Protein AF-0000000078662146 (afdb_homodimer)

Foldseek 3Di:
DAKEKEAEQLFFLRLLLQLLLLLLVDDHHYDYDDVLLLVLLPPPLLPDPVVVVVVPWSADGWMADPNYTDHDRLVSSVVSCVVSVHSPQADPDPVLRVVLVVLLCLCLQQQQVLLLVLLCLVFPLVVLLPDDPVSLVVSLVSGPDPVLSVVSVCSNVVHDDPVSNVRSLVSLLVLLVLQLVQCVVVALASSSDNHSSLRNSLSRNVLVCVSPVVSCVPRVSVVVSNVVSCPDPSSVSSNVPGPDPCSNSDHHRTRRDHPDD/DAKEKEAEQLFFLRLLLQLLLLLLVDDHHYDYDDVLLLVLLPPPQLPDPVVVVVVPWSADGWMADPNYTDHDSLVSSVVSCVVSVHSPQADPDPVLRVVLVVLLCLCLQQLQVLLLVLLCLPFPLVVLLPDDPVSLVVSLVSGPDPVLSVVSVCSNVVHDDPLSNVRSLVSLLVLLVLQLVQCVVVALASSSDNHSSLSNSLSRNVLVCVSPVVSCVPRVSSVVSNVVSCPDPSSVSSNVPGPDPCSNSDHHRTRRDHPDD

pLDDT: mean 90.72, std 12.63, range [33.0, 98.88]

Organism: Novosphingobium aromaticivorans (strain ATCC 700278 / DSM 12444 / CCUG 56034 / CIP 105152 / NBRC 16084 / F199) (NCBI:txid279238)

Solvent-accessible surface area (backbone atoms only — not comparable to full-atom values): 27074 Å² total; per-residue (Å²): 136,58,49,42,32,40,25,49,52,32,21,36,39,22,23,23,32,40,17,42,38,50,63,45,64,64,91,58,50,72,44,80,47,51,56,85,75,43,41,80,59,63,56,82,77,61,77,49,52,58,28,59,68,54,30,78,38,72,51,52,29,36,36,30,47,77,50,40,44,41,47,43,35,70,50,42,33,51,29,45,24,49,70,57,71,55,74,49,46,58,61,86,50,40,67,58,34,39,50,40,52,48,51,42,48,47,38,56,42,45,34,39,22,24,41,45,52,56,37,19,65,73,61,28,25,69,65,45,37,63,46,52,70,69,58,44,52,57,50,46,70,49,46,84,33,63,50,43,37,51,54,52,48,37,29,37,65,65,57,80,57,68,68,58,51,54,51,23,52,51,36,49,30,48,50,43,49,50,48,29,60,56,36,66,82,67,44,78,28,76,75,58,51,68,29,51,49,47,41,51,47,45,28,46,43,59,44,39,46,82,76,44,46,76,55,49,70,91,26,68,64,38,55,52,41,51,53,54,52,57,65,33,66,26,41,44,56,22,50,66,69,33,89,56,97,58,28,56,58,56,44,52,94,57,41,50,58,57,71,80,102,134,57,48,40,32,40,25,49,52,31,20,36,41,21,22,24,33,40,17,40,40,50,64,44,64,64,91,60,49,72,42,80,46,51,56,84,76,44,41,80,61,64,56,82,77,63,77,49,52,58,30,58,67,55,30,77,40,71,51,51,30,36,37,30,47,76,52,39,44,42,47,43,35,68,51,42,31,50,29,43,25,49,70,57,70,57,75,49,45,58,63,86,51,40,67,56,34,40,51,40,50,48,50,40,48,47,37,56,43,44,35,40,22,22,42,44,51,57,37,20,66,73,61,29,24,70,65,46,37,63,48,51,70,70,59,42,51,57,50,48,71,50,46,83,33,63,48,44,36,50,53,52,47,37,29,38,66,66,57,81,57,67,69,58,51,52,51,22,52,51,37,48,31,49,51,42,50,48,47,29,58,56,35,64,82,68,44,80,28,78,76,57,49,70,30,52,49,46,40,50,46,46,27,46,45,60,43,38,46,82,75,45,45,77,54,48,70,91,28,67,63,40,55,52,42,51,53,55,51,56,66,34,67,27,40,43,56,22,51,66,67,33,90,56,95,58,28,56,59,56,45,53,94,57,41,51,60,55,70,82,103

Sequence (522 aa):
MSALLYHGEPNGASLTVLAALAETGLDIECRRIDLLAGERHSLPGIVDPVALDLSIEGEGPVLVIDGEAMTESVFLAQYLDEAAGGVGLQPTDAYARWEMMMWCRQITERLSPAAALLGNLATSQSAIAAIPAEDFAILAARIVSDDLRERWQALNDDAVNAAQVADSETKVAAAVDRCEKQLGDGREWLMGTFSIADLVTYSWLAGMEPLRPAAFADAPLVKAWLARTAARPCVQAALARATISEPLRAWAPGPEINRWGMSALLYHGEPNGASLTVLAALAETGLDIECRRIDLLAGERHSLPGIVDPVALDLSIEGEGPVLVIDGEAMTESVFLAQYLDEAAGGVGLQPTDAYARWEMMMWCRQITERLSPAAALLGNLATSQSAIAAIPAEDFAILAARIVSDDLRERWQALNDDAVNAAQVADSETKVAAAVDRCEKQLGDGREWLMGTFSIADLVTYSWLAGMEPLRPAAFADAPLVKAWLARTAARPCVQAALARATISEPLRAWAPGPEINRWG

Radius of gyration: 22.35 Å; Cα contacts (8 Å, |Δi|>4): 889; chains: 2; bounding box: 48×56×56 Å

Structure (mmCIF, N/CA/C/O backbone):
data_AF-0000000078662146-model_v1
#
loop_
_entity.id
_entity.type
_entity.pdbx_description
1 polymer 'Glutathione S-transferase-like protein'
#
loop_
_atom_site.group_PDB
_atom_site.id
_atom_site.type_symbol
_atom_site.label_atom_id
_atom_site.label_alt_id
_atom_site.label_comp_id
_atom_site.label_asym_id
_atom_site.label_entity_id
_atom_site.label_seq_id
_atom_site.pdbx_PDB_ins_code
_atom_site.Cartn_x
_atom_site.Cartn_y
_atom_site.Cartn_z
_atom_site.occupancy
_atom_site.B_iso_or_equiv
_atom_site.auth_seq_id
_atom_site.auth_comp_id
_atom_site.auth_asym_id
_atom_site.auth_atom_id
_atom_site.pdbx_PDB_model_num
ATOM 1 N N . MET A 1 1 ? -18.359 -2.426 -24.906 1 63.22 1 MET A N 1
ATOM 2 C CA . MET A 1 1 ? -17.328 -2.15 -23.891 1 63.22 1 MET A CA 1
ATOM 3 C C . MET A 1 1 ? -16.25 -3.215 -23.922 1 63.22 1 MET A C 1
ATOM 5 O O . MET A 1 1 ? -16.531 -4.41 -23.844 1 63.22 1 MET A O 1
ATOM 9 N N . SER A 1 2 ? -15 -2.842 -24.453 1 83.56 2 SER A N 1
ATOM 10 C CA . SER A 1 2 ? -13.914 -3.807 -24.594 1 83.56 2 SER A CA 1
ATOM 11 C C . SER A 1 2 ? -13.125 -3.941 -23.297 1 83.56 2 SER A C 1
ATOM 13 O O . SER A 1 2 ? -12.844 -2.945 -22.625 1 83.56 2 SER A O 1
ATOM 15 N N . ALA A 1 3 ? -13.055 -5.121 -22.734 1 91.62 3 ALA A N 1
ATOM 16 C CA . ALA A 1 3 ? -12.289 -5.426 -21.516 1 91.62 3 ALA A CA 1
ATOM 17 C C . ALA A 1 3 ? -11.289 -6.551 -21.781 1 91.62 3 ALA A C 1
ATOM 19 O O . ALA A 1 3 ? -11.641 -7.586 -22.344 1 91.62 3 ALA A O 1
ATOM 20 N N . LEU A 1 4 ? -10.023 -6.223 -21.422 1 93.75 4 LEU A N 1
ATOM 21 C CA . LEU A 1 4 ? -8.938 -7.176 -21.641 1 93.75 4 LEU A CA 1
ATOM 22 C C . LEU A 1 4 ? -8.016 -7.223 -20.422 1 93.75 4 LEU A C 1
ATOM 24 O O . LEU A 1 4 ? -7.578 -6.18 -19.922 1 93.75 4 LEU A O 1
ATOM 28 N N . LEU A 1 5 ? -7.812 -8.414 -19.906 1 95.44 5 LEU A N 1
ATOM 29 C CA . LEU A 1 5 ? -6.887 -8.609 -18.797 1 95.44 5 LEU A CA 1
ATOM 30 C C . LEU A 1 5 ? -5.586 -9.242 -19.281 1 95.44 5 LEU A C 1
ATOM 32 O O . LEU A 1 5 ? -5.574 -10.398 -19.719 1 95.44 5 LEU A O 1
ATOM 36 N N . TYR A 1 6 ? -4.477 -8.477 -19.219 1 93.5 6 TYR A N 1
ATOM 37 C CA . TYR A 1 6 ? -3.143 -9.016 -19.469 1 93.5 6 TYR A CA 1
ATOM 38 C C . TYR A 1 6 ? -2.562 -9.633 -18.203 1 93.5 6 TYR A C 1
ATOM 40 O O . TYR A 1 6 ? -2.518 -8.984 -17.141 1 93.5 6 TYR A O 1
ATOM 48 N N . HIS A 1 7 ? -2.178 -10.875 -18.281 1 95.38 7 HIS A N 1
ATOM 49 C CA . HIS A 1 7 ? -1.669 -11.562 -17.109 1 95.38 7 HIS A CA 1
ATOM 50 C C . HIS A 1 7 ? -0.502 -12.477 -17.453 1 95.38 7 HIS A C 1
ATOM 52 O O . HIS A 1 7 ? -0.368 -12.898 -18.609 1 95.38 7 HIS A O 1
ATOM 58 N N . GLY A 1 8 ? 0.433 -12.734 -16.562 1 95.62 8 GLY A N 1
ATOM 59 C CA . GLY A 1 8 ? 1.421 -13.797 -16.688 1 95.62 8 GLY A CA 1
ATOM 60 C C . GLY A 1 8 ? 0.883 -15.164 -16.312 1 95.62 8 GLY A C 1
ATOM 61 O O . GLY A 1 8 ? -0.331 -15.375 -16.312 1 95.62 8 GLY A O 1
ATOM 62 N N . GLU A 1 9 ? 1.839 -16.078 -16.141 1 96.94 9 GLU A N 1
ATOM 63 C CA . GLU A 1 9 ? 1.418 -17.359 -15.586 1 96.94 9 GLU A CA 1
ATOM 64 C C . GLU A 1 9 ? 0.681 -17.172 -14.266 1 96.94 9 GLU A C 1
ATOM 66 O O . GLU A 1 9 ? 0.946 -16.219 -13.531 1 96.94 9 GLU A O 1
ATOM 71 N N . PRO A 1 10 ? -0.317 -18.016 -13.992 1 98.06 10 PRO A N 1
ATOM 72 C CA . PRO A 1 10 ? -1.095 -17.859 -12.758 1 98.06 10 PRO A CA 1
ATOM 73 C C . PRO A 1 10 ? -0.268 -18.125 -11.5 1 98.06 10 PRO A C 1
ATOM 75 O O . PRO A 1 10 ? -0.342 -19.203 -10.93 1 98.06 10 PRO A O 1
ATOM 78 N N . ASN A 1 11 ? 0.453 -17.172 -11.094 1 96.94 11 ASN A N 1
ATOM 79 C CA . ASN A 1 11 ? 1.251 -17.062 -9.875 1 96.94 11 ASN A CA 1
ATOM 80 C C . ASN A 1 11 ? 1.282 -15.633 -9.344 1 96.94 11 ASN A C 1
ATOM 82 O O . ASN A 1 11 ? 1.064 -14.68 -10.102 1 96.94 11 ASN A O 1
ATOM 86 N N . GLY A 1 12 ? 1.448 -15.5 -8.055 1 96.12 12 GLY A N 1
ATOM 87 C CA . GLY A 1 12 ? 1.562 -14.172 -7.477 1 96.12 12 GLY A CA 1
ATOM 88 C C . GLY A 1 12 ? 0.39 -13.273 -7.816 1 96.12 12 GLY A C 1
ATOM 89 O O . GLY A 1 12 ? -0.767 -13.648 -7.609 1 96.12 12 GLY A O 1
ATOM 90 N N . ALA A 1 13 ? 0.656 -12.156 -8.383 1 95.94 13 ALA A N 1
ATOM 91 C CA . ALA A 1 13 ? -0.375 -11.164 -8.664 1 95.94 13 ALA A CA 1
ATOM 92 C C . ALA A 1 13 ? -1.333 -11.648 -9.742 1 95.94 13 ALA A C 1
ATOM 94 O O . ALA A 1 13 ? -2.539 -11.406 -9.672 1 95.94 13 ALA A O 1
ATOM 95 N N . SER A 1 14 ? -0.791 -12.328 -10.727 1 97.12 14 SER A N 1
ATOM 96 C CA . SER A 1 14 ? -1.646 -12.852 -11.789 1 97.12 14 SER A CA 1
ATOM 97 C C . SER A 1 14 ? -2.654 -13.852 -11.25 1 97.12 14 SER A C 1
ATOM 99 O O . SER A 1 14 ? -3.836 -13.805 -11.594 1 97.12 14 SER A O 1
ATOM 101 N N . LEU A 1 15 ? -2.176 -14.75 -10.422 1 98.56 15 LEU A N 1
ATOM 102 C CA . LEU A 1 15 ? -3.076 -15.742 -9.844 1 98.56 15 LEU A CA 1
ATOM 103 C C . LEU A 1 15 ? -4.172 -15.078 -9.023 1 98.56 15 LEU A C 1
ATOM 105 O O . LEU A 1 15 ? -5.344 -15.453 -9.117 1 98.56 15 LEU A O 1
ATOM 109 N N . THR A 1 16 ? -3.83 -14.094 -8.234 1 98.5 16 THR A N 1
ATOM 110 C CA . THR A 1 16 ? -4.793 -13.367 -7.418 1 98.5 16 THR A CA 1
ATOM 111 C C . THR A 1 16 ? -5.926 -12.812 -8.281 1 98.5 16 THR A C 1
ATOM 113 O O . THR A 1 16 ? -7.102 -13.047 -7.996 1 98.5 16 THR A O 1
ATOM 116 N N . VAL A 1 17 ? -5.609 -12.125 -9.344 1 98.5 17 VAL A N 1
ATOM 117 C CA . VAL A 1 17 ? -6.586 -11.406 -10.156 1 98.5 17 VAL A CA 1
ATOM 118 C C . VAL A 1 17 ? -7.387 -12.398 -11 1 98.5 17 VAL A C 1
ATOM 120 O O . VAL A 1 17 ? -8.602 -12.266 -11.141 1 98.5 17 VAL A O 1
ATOM 123 N N . LEU A 1 18 ? -6.688 -13.391 -11.523 1 98.75 18 LEU A N 1
ATOM 124 C CA . LEU A 1 18 ? -7.375 -14.406 -12.32 1 98.75 18 LEU A CA 1
ATOM 125 C C . LEU A 1 18 ? -8.391 -15.172 -11.477 1 98.75 18 LEU A C 1
ATOM 127 O O . LEU A 1 18 ? -9.5 -15.453 -11.93 1 98.75 18 LEU A O 1
ATOM 131 N N . ALA A 1 19 ? -7.988 -15.539 -10.266 1 98.88 19 ALA A N 1
ATOM 132 C CA . ALA A 1 19 ? -8.906 -16.234 -9.367 1 98.88 19 ALA A CA 1
ATOM 133 C C . ALA A 1 19 ? -10.078 -15.344 -8.977 1 98.88 19 ALA A C 1
ATOM 135 O O . ALA A 1 19 ? -11.227 -15.789 -8.938 1 98.88 19 ALA A O 1
ATOM 136 N N . ALA A 1 20 ? -9.812 -14.055 -8.672 1 98.88 20 ALA A N 1
ATOM 137 C CA . ALA A 1 20 ? -10.891 -13.109 -8.375 1 98.88 20 ALA A CA 1
ATOM 138 C C . ALA A 1 20 ? -11.852 -12.992 -9.555 1 98.88 20 ALA A C 1
ATOM 140 O O . ALA A 1 20 ? -13.07 -13 -9.375 1 98.88 20 ALA A O 1
ATOM 141 N N . LEU A 1 21 ? -11.289 -12.883 -10.75 1 98.69 21 LEU A N 1
ATOM 142 C CA . LEU A 1 21 ? -12.109 -12.789 -11.953 1 98.69 21 LEU A CA 1
ATOM 143 C C . LEU A 1 21 ? -13.016 -14.008 -12.078 1 98.69 21 LEU A C 1
ATOM 145 O O . LEU A 1 21 ? -14.219 -13.875 -12.328 1 98.69 21 LEU A O 1
ATOM 149 N N . ALA A 1 22 ? -12.445 -15.141 -11.883 1 98.69 22 ALA A N 1
ATOM 150 C CA . ALA A 1 22 ? -13.211 -16.375 -11.984 1 98.69 22 ALA A CA 1
ATOM 151 C C . ALA A 1 22 ? -14.344 -16.406 -10.961 1 98.69 22 ALA A C 1
ATOM 153 O O . ALA A 1 22 ? -15.453 -16.844 -11.266 1 98.69 22 ALA A O 1
ATOM 154 N N . GLU A 1 23 ? -14.07 -15.945 -9.766 1 98.44 23 GLU A N 1
ATOM 155 C CA . GLU A 1 23 ? -15.078 -15.922 -8.711 1 98.44 23 GLU A CA 1
ATOM 156 C C . GLU A 1 23 ? -16.25 -15.031 -9.086 1 98.44 23 GLU A C 1
ATOM 158 O O . GLU A 1 23 ? -17.391 -15.297 -8.695 1 98.44 23 GLU A O 1
ATOM 163 N N . THR A 1 24 ? -16.047 -13.969 -9.812 1 97.88 24 THR A N 1
ATOM 164 C CA . THR A 1 24 ? -17.062 -12.984 -10.133 1 97.88 24 THR A CA 1
ATOM 165 C C . THR A 1 24 ? -17.969 -13.477 -11.266 1 97.88 24 THR A C 1
ATOM 167 O O . THR A 1 24 ? -19.094 -13.023 -11.414 1 97.88 24 THR A O 1
ATOM 170 N N . GLY A 1 25 ? -17.391 -14.305 -12.141 1 96.69 25 GLY A N 1
ATOM 171 C CA . GLY A 1 25 ? -18.141 -14.773 -13.305 1 96.69 25 GLY A CA 1
ATOM 172 C C . GLY A 1 25 ? -18.172 -13.766 -14.438 1 96.69 25 GLY A C 1
ATOM 173 O O . GLY A 1 25 ? -18.828 -13.992 -15.453 1 96.69 25 GLY A O 1
ATOM 174 N N . LEU A 1 26 ? -17.5 -12.68 -14.266 1 96.75 26 LEU A N 1
ATOM 175 C CA . LEU A 1 26 ? -17.422 -11.695 -15.344 1 96.75 26 LEU A CA 1
ATOM 176 C C . LEU A 1 26 ? -16.75 -12.289 -16.578 1 96.75 26 LEU A C 1
ATOM 178 O O . LEU A 1 26 ? -15.781 -13.047 -16.453 1 96.75 26 LEU A O 1
ATOM 182 N N . ASP A 1 27 ? -17.297 -11.93 -17.688 1 95.75 27 ASP A N 1
ATOM 183 C CA . ASP A 1 27 ? -16.734 -12.391 -18.953 1 95.75 27 ASP A CA 1
ATOM 184 C C . ASP A 1 27 ? -15.719 -11.391 -19.5 1 95.75 27 ASP A C 1
ATOM 186 O O . ASP A 1 27 ? -16.062 -10.516 -20.297 1 95.75 27 ASP A O 1
ATOM 190 N N . ILE A 1 28 ? -14.547 -11.523 -19.094 1 97.19 28 ILE A N 1
ATOM 191 C CA . ILE A 1 28 ? -13.461 -10.648 -19.516 1 97.19 28 ILE A CA 1
ATOM 192 C C . ILE A 1 28 ? -12.406 -11.469 -20.266 1 97.19 28 ILE A C 1
ATOM 194 O O . ILE A 1 28 ? -11.961 -12.508 -19.781 1 97.19 28 ILE A O 1
ATOM 198 N N . GLU A 1 29 ? -12.109 -11.023 -21.406 1 96.19 29 GLU A N 1
ATOM 199 C CA . GLU A 1 29 ? -11.055 -11.672 -22.188 1 96.19 29 GLU A CA 1
ATOM 200 C C . GLU A 1 29 ? -9.711 -11.586 -21.453 1 96.19 29 GLU A C 1
ATOM 202 O O . GLU A 1 29 ? -9.375 -10.547 -20.891 1 96.19 29 GLU A O 1
ATOM 207 N N . CYS A 1 30 ? -9.016 -12.68 -21.422 1 96.81 30 CYS A N 1
ATOM 208 C CA . CYS A 1 30 ? -7.695 -12.742 -20.812 1 96.81 30 CYS A CA 1
ATOM 209 C C . CYS A 1 30 ? -6.621 -13.031 -21.844 1 96.81 30 CYS A C 1
ATOM 211 O O . CYS A 1 30 ? -6.801 -13.898 -22.703 1 96.81 30 CYS A O 1
ATOM 213 N N . ARG A 1 31 ? -5.586 -12.273 -21.797 1 94.31 31 ARG A N 1
ATOM 214 C CA . ARG A 1 31 ? -4.453 -12.469 -22.688 1 94.31 31 ARG A CA 1
ATOM 215 C C . ARG A 1 31 ? -3.166 -12.695 -21.906 1 94.31 31 ARG A C 1
ATOM 217 O O . ARG A 1 31 ? -2.77 -11.852 -21.094 1 94.31 31 ARG A O 1
ATOM 224 N N . ARG A 1 32 ? -2.594 -13.742 -22.172 1 95.06 32 ARG A N 1
ATOM 225 C CA . ARG A 1 32 ? -1.326 -14.07 -21.531 1 95.06 32 ARG A CA 1
ATOM 226 C C . ARG A 1 32 ? -0.184 -13.258 -22.141 1 95.06 32 ARG A C 1
ATOM 228 O O . ARG A 1 32 ? -0.131 -13.055 -23.344 1 95.06 32 ARG A O 1
ATOM 235 N N . ILE A 1 33 ? 0.704 -12.867 -21.266 1 92.38 33 ILE A N 1
ATOM 236 C CA . ILE A 1 33 ? 1.929 -12.203 -21.703 1 92.38 33 ILE A CA 1
ATOM 237 C C . ILE A 1 33 ? 3.139 -12.891 -21.078 1 92.38 33 ILE A C 1
ATOM 239 O O . ILE A 1 33 ? 3.023 -13.523 -20.016 1 92.38 33 ILE A O 1
ATOM 243 N N . ASP A 1 34 ? 4.254 -12.797 -21.734 1 92.5 34 ASP A N 1
ATOM 244 C CA . ASP A 1 34 ? 5.516 -13.32 -21.219 1 92.5 34 ASP A CA 1
ATOM 245 C C . ASP A 1 34 ? 6.227 -12.289 -20.344 1 92.5 34 ASP A C 1
ATOM 247 O O . ASP A 1 34 ? 6.832 -11.352 -20.859 1 92.5 34 ASP A O 1
ATOM 251 N N . LEU A 1 35 ? 6.23 -12.539 -19.078 1 91.5 35 LEU A N 1
ATOM 252 C CA . LEU A 1 35 ? 6.801 -11.57 -18.141 1 91.5 35 LEU A CA 1
ATOM 253 C C . LEU A 1 35 ? 8.32 -11.578 -18.219 1 91.5 35 LEU A C 1
ATOM 255 O O . LEU A 1 35 ? 8.961 -10.539 -18.031 1 91.5 35 LEU A O 1
ATOM 259 N N . LEU A 1 36 ? 8.906 -12.68 -18.484 1 91 36 LEU A N 1
ATOM 260 C CA . LEU A 1 36 ? 10.359 -12.773 -18.547 1 91 36 LEU A CA 1
ATOM 261 C C . LEU A 1 36 ? 10.898 -12.109 -19.812 1 91 36 LEU A C 1
ATOM 263 O O . LEU A 1 36 ? 12.055 -11.695 -19.859 1 91 36 LEU A O 1
ATOM 267 N N . ALA A 1 37 ? 10.062 -12.023 -20.797 1 88.56 37 ALA A N 1
ATOM 268 C CA . ALA A 1 37 ? 10.438 -11.328 -22.016 1 88.56 37 ALA A CA 1
ATOM 269 C C . ALA A 1 37 ? 10.172 -9.828 -21.906 1 88.56 37 ALA A C 1
ATOM 271 O O . ALA A 1 37 ? 10.422 -9.078 -22.844 1 88.56 37 ALA A O 1
ATOM 272 N N . GLY A 1 38 ? 9.586 -9.383 -20.781 1 86.5 38 GLY A N 1
ATOM 273 C CA . GLY A 1 38 ? 9.344 -7.969 -20.547 1 86.5 38 GLY A CA 1
ATOM 274 C C . GLY A 1 38 ? 8.117 -7.445 -21.266 1 86.5 38 GLY A C 1
ATOM 275 O O . GLY A 1 38 ? 7.965 -6.238 -21.438 1 86.5 38 GLY A O 1
ATOM 276 N N . GLU A 1 39 ? 7.191 -8.273 -21.656 1 86.69 39 GLU A N 1
ATOM 277 C CA . GLU A 1 39 ? 6.043 -7.875 -22.469 1 86.69 39 GLU A CA 1
ATOM 278 C C . GLU A 1 39 ? 5.133 -6.922 -21.703 1 86.69 39 GLU A C 1
ATOM 280 O O . GLU A 1 39 ? 4.426 -6.109 -22.312 1 86.69 39 GLU A O 1
ATOM 285 N N . ARG A 1 40 ? 5.18 -6.988 -20.375 1 83.75 40 ARG A N 1
ATOM 286 C CA . ARG A 1 40 ? 4.336 -6.109 -19.578 1 83.75 40 ARG A CA 1
ATOM 287 C C . ARG A 1 40 ? 4.715 -4.648 -19.781 1 83.75 40 ARG A C 1
ATOM 289 O O . ARG A 1 40 ? 3.912 -3.75 -19.516 1 83.75 40 ARG A O 1
ATOM 296 N N . HIS A 1 41 ? 5.867 -4.406 -20.25 1 79.5 41 HIS A N 1
ATOM 297 C CA . HIS A 1 41 ? 6.383 -3.045 -20.359 1 79.5 41 HIS A CA 1
ATOM 298 C C . HIS A 1 41 ? 6.082 -2.451 -21.734 1 79.5 41 HIS A C 1
ATOM 300 O O . HIS A 1 41 ? 6.43 -1.299 -22 1 79.5 41 HIS A O 1
ATOM 306 N N . SER A 1 42 ? 5.398 -3.201 -22.625 1 77.75 42 SER A N 1
ATOM 307 C CA . SER A 1 42 ? 5.02 -2.756 -23.969 1 77.75 42 SER A CA 1
ATOM 308 C C . SER A 1 42 ? 3.676 -3.346 -24.391 1 77.75 42 SER A C 1
ATOM 310 O O . SER A 1 42 ? 3.59 -4.051 -25.391 1 77.75 42 SER A O 1
ATOM 312 N N . LEU A 1 43 ? 2.742 -3.096 -23.609 1 78.5 43 LEU A N 1
ATOM 313 C CA . LEU A 1 43 ? 1.438 -3.666 -23.938 1 78.5 43 LEU A CA 1
ATOM 314 C C . LEU A 1 43 ? 0.767 -2.889 -25.062 1 78.5 43 LEU A C 1
ATOM 316 O O . LEU A 1 43 ? 0.712 -1.656 -25.016 1 78.5 43 LEU A O 1
ATOM 320 N N . PRO A 1 44 ? 0.399 -3.605 -26.094 1 71 44 PRO A N 1
ATOM 321 C CA . PRO A 1 44 ? -0.253 -2.955 -27.234 1 71 44 PRO A CA 1
ATOM 322 C C 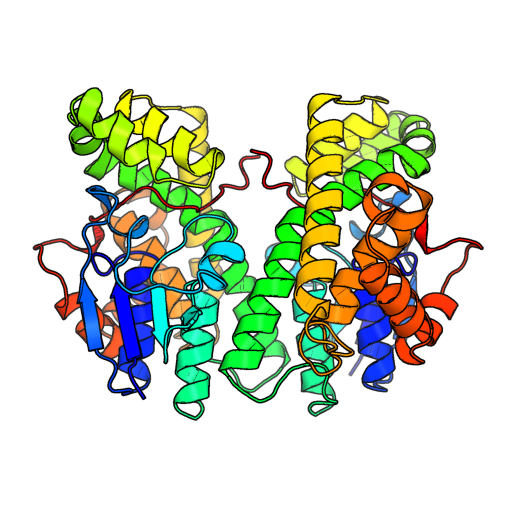. PRO A 1 44 ? -1.591 -2.318 -26.859 1 71 44 PRO A C 1
ATOM 324 O O . PRO A 1 44 ? -2.326 -2.859 -26.031 1 71 44 PRO A O 1
ATOM 327 N N . GLY A 1 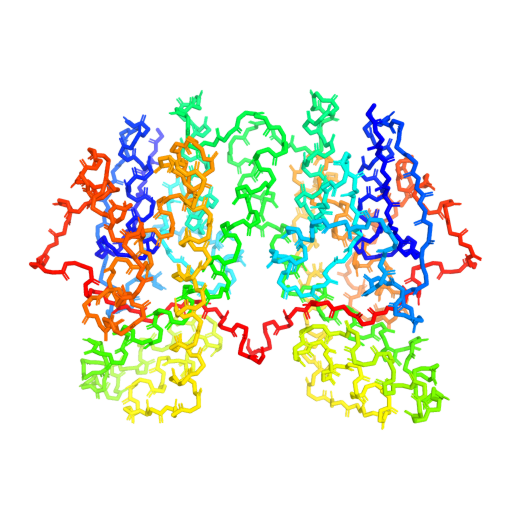45 ? -1.861 -1.143 -27.5 1 64.75 45 GLY A N 1
ATOM 328 C CA . GLY A 1 45 ? -3.184 -0.546 -27.391 1 64.75 45 GLY A CA 1
ATOM 329 C C . GLY A 1 45 ? -3.344 0.333 -26.156 1 64.75 45 GLY A C 1
ATOM 330 O O . GLY A 1 45 ? -4.43 0.861 -25.906 1 64.75 45 GLY A O 1
ATOM 331 N N . ILE A 1 46 ? -2.41 0.207 -25.281 1 64.06 46 ILE A N 1
ATOM 332 C CA . ILE A 1 46 ? -2.549 1.085 -24.125 1 64.06 46 ILE A CA 1
ATOM 333 C C . ILE A 1 46 ? -2.184 2.516 -24.516 1 64.06 46 ILE A C 1
ATOM 335 O O . ILE A 1 46 ? -1.056 2.783 -24.938 1 64.06 46 ILE A O 1
ATOM 339 N N . VAL A 1 47 ? -3.217 3.338 -24.859 1 54.38 47 VAL A N 1
ATOM 340 C CA . VAL A 1 47 ? -3.043 4.715 -25.312 1 54.38 47 VAL A CA 1
ATOM 341 C C . VAL A 1 47 ? -2.705 5.609 -24.125 1 54.38 47 VAL A C 1
ATOM 343 O O . VAL A 1 47 ? -1.937 6.566 -24.25 1 54.38 47 VAL A O 1
ATOM 346 N N . ASP A 1 48 ? -3.539 5.512 -23.062 1 52.22 48 ASP A N 1
ATOM 347 C CA . ASP A 1 48 ? -3.371 6.406 -21.922 1 52.22 48 ASP A CA 1
ATOM 348 C C . ASP A 1 48 ? -2.885 5.648 -20.688 1 52.22 48 ASP A C 1
ATOM 350 O O . ASP A 1 48 ? -3.646 4.898 -20.078 1 52.22 48 ASP A O 1
ATOM 354 N N . PRO A 1 49 ? -1.638 5.512 -20.547 1 49 49 PRO A N 1
ATOM 355 C CA . PRO A 1 49 ? -1.099 4.742 -19.422 1 49 49 PRO A CA 1
ATOM 356 C C . PRO A 1 49 ? -1.451 5.355 -18.062 1 49 49 PRO A C 1
ATOM 358 O O . PRO A 1 49 ? -0.568 5.84 -17.359 1 49 49 PRO A O 1
ATOM 361 N N . VAL A 1 50 ? -2.66 5.934 -17.828 1 47.44 50 VAL A N 1
ATOM 362 C CA . VAL A 1 50 ? -2.918 6.453 -16.5 1 47.44 50 VAL A CA 1
ATOM 363 C C . VAL A 1 50 ? -2.34 5.5 -15.453 1 47.44 50 VAL A C 1
ATOM 365 O O . VAL A 1 50 ? -1.71 5.934 -14.484 1 47.44 50 VAL A O 1
ATOM 368 N N . ALA A 1 51 ? -2.703 4.125 -15.672 1 53.47 51 ALA A N 1
ATOM 369 C CA . ALA A 1 51 ? -2.246 3.119 -14.719 1 53.47 51 ALA A CA 1
ATOM 370 C C . ALA A 1 51 ? -0.723 3.039 -14.688 1 53.47 51 ALA A C 1
ATOM 372 O O . ALA A 1 51 ? -0.122 2.873 -13.625 1 53.47 51 ALA A O 1
ATOM 373 N N . LEU A 1 52 ? -0.248 3.369 -15.938 1 54.19 52 LEU A N 1
ATOM 374 C CA . LEU A 1 52 ? 1.209 3.301 -15.953 1 54.19 52 LEU A CA 1
ATOM 375 C C . LEU A 1 52 ? 1.813 4.484 -15.203 1 54.19 52 LEU A C 1
ATOM 377 O O . LEU A 1 52 ? 2.852 4.352 -14.555 1 54.19 52 LEU A O 1
ATOM 381 N N . ASP A 1 53 ? 0.96 5.488 -15.258 1 53.47 53 ASP A N 1
ATOM 382 C CA . ASP A 1 53 ? 1.437 6.672 -14.539 1 53.47 53 ASP A CA 1
ATOM 383 C C . ASP A 1 53 ? 1.259 6.512 -13.031 1 53.47 53 ASP A C 1
ATOM 385 O O . ASP A 1 53 ? 2.076 7.004 -12.25 1 53.47 53 ASP A O 1
ATOM 389 N N . LEU A 1 54 ? 0.181 5.766 -12.805 1 54.84 54 LEU A N 1
ATOM 390 C CA . LEU A 1 54 ? -0.078 5.625 -11.375 1 54.84 54 LEU A CA 1
ATOM 391 C C . LEU A 1 54 ? 0.635 4.398 -10.812 1 54.84 54 LEU A C 1
ATOM 393 O O . LEU A 1 54 ? 0.824 4.289 -9.594 1 54.84 54 LEU A O 1
ATOM 397 N N . SER A 1 55 ? 0.819 3.59 -11.953 1 56.28 55 SER A N 1
ATOM 398 C CA . SER A 1 55 ? 1.484 2.377 -11.484 1 56.28 55 SER A CA 1
ATOM 399 C C . SER A 1 55 ? 2.895 2.678 -10.984 1 56.28 55 SER A C 1
ATOM 401 O O . SER A 1 55 ? 3.682 3.316 -11.688 1 56.28 55 SER A O 1
ATOM 403 N N . ILE A 1 56 ? 2.994 2.682 -9.867 1 51.44 56 ILE A N 1
ATOM 404 C CA . ILE A 1 56 ? 4.27 2.984 -9.219 1 51.44 56 ILE A CA 1
ATOM 405 C C . ILE A 1 56 ? 5.391 2.217 -9.914 1 51.44 56 ILE A C 1
ATOM 407 O O . ILE A 1 56 ? 6.5 2.734 -10.07 1 51.44 56 ILE A O 1
ATOM 411 N N . GLU A 1 57 ? 5.102 1.071 -10.352 1 56.91 57 GLU A N 1
ATOM 412 C CA . GLU A 1 57 ? 6.332 0.327 -10.594 1 56.91 57 GLU A CA 1
ATOM 413 C C . GLU A 1 57 ? 6.141 -0.721 -11.688 1 56.91 57 GLU A C 1
ATOM 415 O O . GLU A 1 57 ? 6.836 -1.737 -11.711 1 56.91 57 GLU A O 1
ATOM 420 N N . GLY A 1 58 ? 5.164 -0.422 -12.586 1 62.31 58 GLY A N 1
ATOM 421 C CA . GLY A 1 58 ? 5.016 -1.416 -13.641 1 62.31 58 GLY A CA 1
ATOM 422 C C . GLY A 1 58 ? 4.363 -2.699 -13.156 1 62.31 58 GLY A C 1
ATOM 423 O O . GLY A 1 58 ? 4.781 -3.795 -13.539 1 62.31 58 GLY A O 1
ATOM 424 N N . GLU A 1 59 ? 3.41 -2.496 -12.445 1 70.94 59 GLU A N 1
ATOM 425 C CA . GLU A 1 59 ? 2.744 -3.635 -11.82 1 70.94 59 GLU A CA 1
ATOM 426 C C . GLU A 1 59 ? 1.802 -4.328 -12.805 1 70.94 59 GLU A C 1
ATOM 428 O O . GLU A 1 59 ? 1.245 -3.689 -13.695 1 70.94 59 GLU A O 1
ATOM 433 N N . GLY A 1 60 ? 1.82 -5.594 -12.883 1 82.94 60 GLY A N 1
ATOM 434 C CA . GLY A 1 60 ? 0.753 -6.406 -13.445 1 82.94 60 GLY A CA 1
ATOM 435 C C . GLY A 1 60 ? 0.054 -7.273 -12.414 1 82.94 60 GLY A C 1
ATOM 436 O O . GLY A 1 60 ? 0.389 -7.234 -11.234 1 82.94 60 GLY A O 1
ATOM 437 N N . PRO A 1 61 ? -1.025 -7.887 -12.922 1 92.12 61 PRO A N 1
ATOM 438 C CA . PRO A 1 61 ? -1.73 -7.902 -14.211 1 92.12 61 PRO A CA 1
ATOM 439 C C . PRO A 1 61 ? -2.369 -6.555 -14.547 1 92.12 61 PRO A C 1
ATOM 441 O O . PRO A 1 61 ? -2.508 -5.699 -13.664 1 92.12 61 PRO A O 1
ATOM 444 N N . VAL A 1 62 ? -2.627 -6.383 -15.812 1 90.81 62 VAL A N 1
ATOM 445 C CA . VAL A 1 62 ? -3.18 -5.121 -16.281 1 90.81 62 VAL A CA 1
ATOM 446 C C . VAL A 1 62 ? -4.562 -5.359 -16.891 1 90.81 62 VAL A C 1
ATOM 448 O O . VAL A 1 62 ? -4.707 -6.148 -17.828 1 90.81 62 VAL A O 1
ATOM 451 N N . LEU A 1 63 ? -5.586 -4.758 -16.359 1 93.19 63 LEU A N 1
ATOM 452 C CA . LEU A 1 63 ? -6.934 -4.77 -16.906 1 93.19 63 LEU A CA 1
ATOM 453 C C . LEU A 1 63 ? -7.199 -3.498 -17.703 1 93.19 63 LEU A C 1
ATOM 455 O O . LEU A 1 63 ? -7.066 -2.391 -17.188 1 93.19 63 LEU A O 1
ATOM 459 N N . VAL A 1 64 ? -7.508 -3.666 -18.969 1 89.81 64 VAL A N 1
ATOM 460 C CA . VAL A 1 64 ? -7.812 -2.533 -19.828 1 89.81 64 VAL A CA 1
ATOM 461 C C . VAL A 1 64 ? -9.305 -2.516 -20.156 1 89.81 64 VAL A C 1
ATOM 463 O O . VAL A 1 64 ? -9.844 -3.498 -20.672 1 89.81 64 VAL A O 1
ATOM 466 N N . ILE A 1 65 ? -9.969 -1.464 -19.766 1 89 65 ILE A N 1
ATOM 467 C CA . ILE A 1 65 ? -11.367 -1.264 -20.109 1 89 65 ILE A CA 1
ATOM 468 C C . ILE A 1 65 ? -11.523 0.036 -20.906 1 89 65 ILE A C 1
ATOM 470 O O . ILE A 1 65 ? -11.172 1.111 -20.406 1 89 65 ILE A O 1
ATOM 474 N N . ASP A 1 66 ? -11.984 -0.074 -22.078 1 83.75 66 ASP A N 1
ATOM 475 C CA . ASP A 1 66 ? -12.195 1.075 -22.953 1 83.75 66 ASP A CA 1
ATOM 476 C C . ASP A 1 66 ? -10.938 1.942 -23.031 1 83.75 66 ASP A C 1
ATOM 478 O O . ASP A 1 66 ? -11.016 3.164 -22.891 1 83.75 66 ASP A O 1
ATOM 482 N N . GLY A 1 67 ? -9.852 1.251 -23.047 1 78.06 67 GLY A N 1
ATOM 483 C CA . GLY A 1 67 ? -8.578 1.927 -23.266 1 78.06 67 GLY A CA 1
ATOM 484 C C . GLY A 1 67 ? -7.934 2.389 -21.969 1 78.06 67 GLY A C 1
ATOM 485 O O . GLY A 1 67 ? -6.785 2.838 -21.969 1 78.06 67 GLY A O 1
ATOM 486 N N . GLU A 1 68 ? -8.602 2.211 -20.859 1 81.12 68 GLU A N 1
ATOM 487 C CA . GLU A 1 68 ? -8.047 2.611 -19.562 1 81.12 68 GLU A CA 1
ATOM 488 C C . GLU A 1 68 ? -7.453 1.417 -18.828 1 81.12 68 GLU A C 1
ATOM 490 O O . GLU A 1 68 ? -8.117 0.395 -18.656 1 81.12 68 GLU A O 1
ATOM 495 N N . ALA A 1 69 ? -6.23 1.571 -18.375 1 86.62 69 ALA A N 1
ATOM 496 C CA . ALA A 1 69 ? -5.52 0.481 -17.703 1 86.62 69 ALA A CA 1
ATOM 497 C C . ALA A 1 69 ? -5.68 0.564 -16.188 1 86.62 69 ALA A C 1
ATOM 499 O O . ALA A 1 69 ? -5.629 1.652 -15.617 1 86.62 69 ALA A O 1
ATOM 500 N N . MET A 1 70 ? -5.949 -0.544 -15.641 1 90.19 70 MET A N 1
ATOM 501 C CA . MET A 1 70 ? -6.008 -0.712 -14.188 1 90.19 70 MET A CA 1
ATOM 502 C C . MET A 1 70 ? -5.016 -1.774 -13.727 1 90.19 70 MET A C 1
ATOM 504 O O . MET A 1 70 ? -4.84 -2.797 -14.391 1 90.19 70 MET A O 1
ATOM 508 N N . THR A 1 71 ? -4.371 -1.478 -12.547 1 90.31 71 THR A N 1
ATOM 509 C CA . THR A 1 71 ? -3.387 -2.42 -12.031 1 90.31 71 THR A CA 1
ATOM 510 C C . THR A 1 71 ? -3.543 -2.59 -10.516 1 90.31 71 THR A C 1
ATOM 512 O O . THR A 1 71 ? -4.523 -2.127 -9.938 1 90.31 71 THR A O 1
ATOM 515 N N . GLU A 1 72 ? -2.594 -3.307 -9.922 1 91.19 72 GLU A N 1
ATOM 516 C CA . GLU A 1 72 ? -2.521 -3.643 -8.5 1 91.19 72 GLU A CA 1
ATOM 517 C C . GLU A 1 72 ? -3.48 -4.777 -8.156 1 91.19 72 GLU A C 1
ATOM 519 O O . GLU A 1 72 ? -4.699 -4.617 -8.242 1 91.19 72 GLU A O 1
ATOM 524 N N . SER A 1 73 ? -2.951 -5.844 -7.781 1 94.44 73 SER A N 1
ATOM 525 C CA . SER A 1 73 ? -3.689 -7.102 -7.715 1 94.44 73 SER A CA 1
ATOM 526 C C . SER A 1 73 ? -4.848 -7.008 -6.727 1 94.44 73 SER A C 1
ATOM 528 O O . SER A 1 73 ? -5.961 -7.438 -7.027 1 94.44 73 SER A O 1
ATOM 530 N N . VAL A 1 74 ? -4.645 -6.402 -5.543 1 96.44 74 VAL A N 1
ATOM 531 C CA . VAL A 1 74 ? -5.691 -6.312 -4.531 1 96.44 74 VAL A CA 1
ATOM 532 C C . VAL A 1 74 ? -6.766 -5.328 -4.992 1 96.44 74 VAL A C 1
ATOM 534 O O . VAL A 1 74 ? -7.961 -5.621 -4.914 1 96.44 74 VAL A O 1
ATOM 537 N N . PHE A 1 75 ? -6.371 -4.195 -5.578 1 95.62 75 PHE A N 1
ATOM 538 C CA . PHE A 1 75 ? -7.324 -3.184 -6.016 1 95.62 75 PHE A CA 1
ATOM 539 C C . PHE A 1 75 ? -8.109 -3.668 -7.23 1 95.62 75 PHE A C 1
ATOM 541 O O . PHE A 1 75 ? -9.289 -3.352 -7.383 1 95.62 75 PHE A O 1
ATOM 548 N N . LEU A 1 76 ? -7.441 -4.449 -8.07 1 96.25 76 LEU A N 1
ATOM 549 C CA . LEU A 1 76 ? -8.148 -5.043 -9.203 1 96.25 76 LEU A CA 1
ATOM 550 C C . LEU A 1 76 ? -9.188 -6.051 -8.727 1 96.25 76 LEU A C 1
ATOM 552 O O . LEU A 1 76 ? -10.297 -6.102 -9.258 1 96.25 76 LEU A O 1
ATOM 556 N N . ALA A 1 77 ? -8.758 -6.863 -7.738 1 98.5 77 ALA A N 1
ATOM 557 C CA . ALA A 1 77 ? -9.711 -7.828 -7.191 1 98.5 77 ALA A CA 1
ATOM 558 C C . ALA A 1 77 ? -10.914 -7.121 -6.578 1 98.5 77 ALA A C 1
ATOM 560 O O . ALA A 1 77 ? -12.055 -7.578 -6.727 1 98.5 77 ALA A O 1
ATOM 561 N N . GLN A 1 78 ? -10.672 -5.984 -5.91 1 98.25 78 GLN A N 1
ATOM 562 C CA . GLN A 1 78 ? -11.766 -5.188 -5.367 1 98.25 78 GLN A CA 1
ATOM 563 C C . GLN A 1 78 ? -12.664 -4.652 -6.484 1 98.25 78 GLN A C 1
ATOM 565 O O . GLN A 1 78 ? -13.891 -4.73 -6.391 1 98.25 78 GLN A O 1
ATOM 570 N N . TYR A 1 79 ? -12.055 -4.16 -7.57 1 97.5 79 TYR A N 1
ATOM 571 C CA . TYR A 1 79 ? -12.797 -3.652 -8.719 1 97.5 79 TYR A CA 1
ATOM 572 C C . TYR A 1 79 ? -13.703 -4.73 -9.305 1 97.5 79 TYR A C 1
ATOM 574 O O . TYR A 1 79 ? -14.891 -4.496 -9.539 1 97.5 79 TYR A O 1
ATOM 582 N N . LEU A 1 80 ? -13.102 -5.914 -9.484 1 98.38 80 LEU A N 1
ATOM 583 C CA . LEU A 1 80 ? -13.844 -7.016 -10.094 1 98.38 80 LEU A CA 1
ATOM 584 C C . LEU A 1 80 ? -15.039 -7.41 -9.219 1 98.38 80 LEU A C 1
ATOM 586 O O . LEU A 1 80 ? -16.141 -7.613 -9.727 1 98.38 80 LEU A O 1
ATOM 590 N N . ASP A 1 81 ? -14.781 -7.508 -7.93 1 98.25 81 ASP A N 1
ATOM 591 C CA . ASP A 1 81 ? -15.859 -7.828 -7.004 1 98.25 81 ASP A CA 1
ATOM 592 C C . ASP A 1 81 ? -16.984 -6.805 -7.098 1 98.25 81 ASP A C 1
ATOM 594 O O . ASP A 1 81 ? -18.156 -7.176 -7.238 1 98.25 81 ASP A O 1
ATOM 598 N N . GLU A 1 82 ? -16.641 -5.531 -7.078 1 96.56 82 GLU A N 1
ATOM 599 C CA . GLU A 1 82 ? -17.625 -4.445 -7.098 1 96.56 82 GLU A CA 1
ATOM 600 C C . GLU A 1 82 ? -18.344 -4.371 -8.445 1 96.56 82 GLU A C 1
ATOM 602 O O . GLU A 1 82 ? -19.547 -4.172 -8.5 1 96.56 82 GLU A O 1
ATOM 607 N N . ALA A 1 83 ? -17.625 -4.59 -9.484 1 95.44 83 ALA A N 1
ATOM 608 C CA . ALA A 1 83 ? -18.203 -4.547 -10.828 1 95.44 83 ALA A CA 1
ATOM 609 C C . ALA A 1 83 ? -19.203 -5.68 -11.031 1 95.44 83 ALA A C 1
ATOM 611 O O . ALA A 1 83 ? -20.141 -5.551 -11.812 1 95.44 83 ALA A O 1
ATOM 612 N N . ALA A 1 84 ? -19 -6.75 -10.281 1 97.06 84 ALA A N 1
ATOM 613 C CA . ALA A 1 84 ? -19.875 -7.91 -10.383 1 97.06 84 ALA A CA 1
ATOM 614 C C . ALA A 1 84 ? -21.031 -7.805 -9.398 1 97.06 84 ALA A C 1
ATOM 616 O O . ALA A 1 84 ? -21.844 -8.734 -9.266 1 97.06 84 ALA A O 1
ATOM 617 N N . GLY A 1 85 ? -21.141 -6.703 -8.664 1 95.12 85 GLY A N 1
ATOM 618 C CA . GLY A 1 85 ? -22.25 -6.484 -7.742 1 95.12 85 GLY A CA 1
ATOM 619 C C . GLY A 1 85 ? -21.969 -7.004 -6.344 1 95.12 85 GLY A C 1
ATOM 620 O O . GLY A 1 85 ? -22.875 -7.109 -5.52 1 95.12 85 GLY A O 1
ATOM 621 N N . GLY A 1 86 ? -20.719 -7.316 -6.09 1 95.44 86 GLY A N 1
ATOM 622 C CA . GLY A 1 86 ? -20.359 -7.84 -4.781 1 95.44 86 GLY A CA 1
ATOM 623 C C . GLY A 1 86 ? -20.625 -9.328 -4.641 1 95.44 86 GLY A C 1
ATOM 624 O O . GLY A 1 86 ? -21.672 -9.727 -4.141 1 95.44 86 GLY A O 1
ATOM 625 N N . VAL A 1 87 ? -19.656 -10.156 -4.922 1 96.06 87 VAL A N 1
ATOM 626 C CA . VAL A 1 87 ? -19.859 -11.602 -4.918 1 96.06 87 VAL A CA 1
ATOM 627 C C . VAL A 1 87 ? -19.25 -12.211 -3.656 1 96.06 87 VAL A C 1
ATOM 629 O O . VAL A 1 87 ? -19.016 -13.414 -3.594 1 96.06 87 VAL A O 1
ATOM 632 N N . GLY A 1 88 ? -18.859 -11.297 -2.746 1 95.94 88 GLY A N 1
ATOM 633 C CA . GLY A 1 88 ? -18.438 -11.789 -1.443 1 95.94 88 GLY A CA 1
ATOM 634 C C . GLY A 1 88 ? -16.938 -11.859 -1.287 1 95.94 88 GLY A C 1
ATOM 635 O O . GLY A 1 88 ? -16.422 -12.461 -0.341 1 95.94 88 GLY A O 1
ATOM 636 N N . LEU A 1 89 ? -16.172 -11.25 -2.176 1 98.31 89 LEU A N 1
ATOM 637 C CA . LEU A 1 89 ? -14.727 -11.242 -2.082 1 98.31 89 LEU A CA 1
ATOM 638 C C . LEU A 1 89 ? -14.25 -10.219 -1.058 1 98.31 89 LEU A C 1
ATOM 640 O O . LEU A 1 89 ? -13.062 -10.188 -0.71 1 98.31 89 LEU A O 1
ATOM 644 N N . GLN A 1 90 ? -15.172 -9.367 -0.655 1 97.88 90 GLN A N 1
ATOM 645 C CA . GLN A 1 90 ? -14.898 -8.391 0.392 1 97.88 90 GLN A CA 1
ATOM 646 C C . GLN A 1 90 ? -15.961 -8.445 1.486 1 97.88 90 GLN A C 1
ATOM 648 O O . GLN A 1 90 ? -17.141 -8.602 1.198 1 97.88 90 GLN A O 1
ATOM 653 N N . PRO A 1 91 ? -15.492 -8.312 2.756 1 96.31 91 PRO A N 1
ATOM 654 C CA . PRO A 1 91 ? -16.484 -8.219 3.818 1 96.31 91 PRO A CA 1
ATOM 655 C C . PRO A 1 91 ? -17.375 -6.977 3.691 1 96.31 91 PRO A C 1
ATOM 657 O O . PRO A 1 91 ? -16.922 -5.941 3.197 1 96.31 91 PRO A O 1
ATOM 660 N N . THR A 1 92 ? -18.594 -7.086 4.195 1 93.12 92 THR A N 1
ATOM 661 C CA . THR A 1 92 ? -19.5 -5.949 4.188 1 93.12 92 THR A CA 1
ATOM 662 C C . THR A 1 92 ? -19.344 -5.129 5.465 1 93.12 92 THR A C 1
ATOM 664 O O . THR A 1 92 ? -19.641 -3.928 5.477 1 93.12 92 THR A O 1
ATOM 667 N N . ASP A 1 93 ? -18.938 -5.805 6.512 1 94.69 93 ASP A N 1
ATOM 668 C CA . ASP A 1 93 ? -18.703 -5.125 7.781 1 94.69 93 ASP A CA 1
ATOM 669 C C . ASP A 1 93 ? -17.469 -4.227 7.691 1 94.69 93 ASP A C 1
ATOM 671 O O . ASP A 1 93 ? -16.422 -4.648 7.207 1 94.69 93 ASP A O 1
ATOM 675 N N . ALA A 1 94 ? -17.594 -2.998 8.188 1 94.12 94 ALA A N 1
ATOM 676 C CA . ALA A 1 94 ? -16.531 -1.991 8.047 1 94.12 94 ALA A CA 1
ATOM 677 C C . ALA A 1 94 ? -15.25 -2.443 8.734 1 94.12 94 ALA A C 1
ATOM 679 O O . ALA A 1 94 ? -14.156 -2.273 8.188 1 94.12 94 ALA A O 1
ATOM 680 N N . TYR A 1 95 ? -15.367 -2.961 9.891 1 92.94 95 TYR A N 1
ATOM 681 C CA . TYR A 1 95 ? -14.188 -3.414 10.625 1 92.94 95 TYR A CA 1
ATOM 682 C C . TYR A 1 95 ? -13.523 -4.586 9.914 1 92.94 95 TYR A C 1
ATOM 684 O O . TYR A 1 95 ? -12.297 -4.617 9.758 1 92.94 95 TYR A O 1
ATOM 692 N N . ALA A 1 96 ? -14.344 -5.543 9.477 1 94 96 ALA A N 1
ATOM 693 C CA . ALA A 1 96 ? -13.82 -6.703 8.766 1 94 96 ALA A CA 1
ATOM 694 C C . ALA A 1 96 ? -13.133 -6.289 7.465 1 94 96 ALA A C 1
ATOM 696 O O . ALA A 1 96 ? -12.133 -6.883 7.066 1 94 96 ALA A O 1
ATOM 697 N N . ARG A 1 97 ? -13.695 -5.305 6.816 1 95.25 97 ARG A N 1
ATOM 698 C CA . ARG A 1 97 ? -13.086 -4.801 5.594 1 95.25 97 ARG A CA 1
ATOM 699 C C . ARG A 1 97 ? -11.742 -4.133 5.887 1 95.25 97 ARG A C 1
ATOM 701 O O . ARG A 1 97 ? -10.773 -4.324 5.152 1 95.25 97 ARG A O 1
ATOM 708 N N . TRP A 1 98 ? -11.688 -3.357 6.941 1 94.5 98 TRP A N 1
ATOM 709 C CA . TRP A 1 98 ? -10.422 -2.762 7.371 1 94.5 98 TRP A CA 1
ATOM 710 C C . TRP A 1 98 ? -9.375 -3.84 7.637 1 94.5 98 TRP A C 1
ATOM 712 O O . TRP A 1 98 ? -8.242 -3.736 7.176 1 94.5 98 TRP A O 1
ATOM 722 N N . GLU A 1 99 ? -9.781 -4.879 8.336 1 93.12 99 GLU A N 1
ATOM 723 C CA . GLU A 1 99 ? -8.867 -5.969 8.656 1 93.12 99 GLU A CA 1
ATOM 724 C C . GLU A 1 99 ? -8.328 -6.629 7.387 1 93.12 99 GLU A C 1
ATOM 726 O O . GLU A 1 99 ? -7.137 -6.926 7.293 1 93.12 99 GLU A O 1
ATOM 731 N N . MET A 1 100 ? -9.195 -6.809 6.496 1 96.38 100 MET A N 1
ATOM 732 C CA . MET A 1 100 ? -8.805 -7.426 5.23 1 96.38 100 MET A CA 1
ATOM 733 C C . MET A 1 100 ? -7.77 -6.566 4.508 1 96.38 100 MET A C 1
ATOM 735 O O . MET A 1 100 ? -6.754 -7.078 4.031 1 96.38 100 MET A O 1
ATOM 739 N N . MET A 1 101 ? -8.047 -5.305 4.457 1 95.31 101 MET A N 1
ATOM 740 C CA . MET A 1 101 ? -7.145 -4.402 3.748 1 95.31 101 MET A CA 1
ATOM 741 C C . MET A 1 101 ? -5.777 -4.355 4.422 1 95.31 101 MET A C 1
ATOM 743 O O . MET A 1 101 ? -4.746 -4.359 3.744 1 95.31 101 MET A O 1
ATOM 747 N N . MET A 1 102 ? -5.762 -4.348 5.703 1 92.31 102 MET A N 1
ATOM 748 C CA . MET A 1 102 ? -4.5 -4.352 6.441 1 92.31 102 MET A CA 1
ATOM 749 C C . MET A 1 102 ? -3.721 -5.637 6.176 1 92.31 102 MET A C 1
ATOM 751 O O . MET A 1 102 ? -2.502 -5.598 5.992 1 92.31 102 MET A O 1
ATOM 755 N N . TRP A 1 103 ? -4.445 -6.73 6.188 1 94.31 103 TRP A N 1
ATOM 756 C CA . TRP A 1 103 ? -3.822 -8.008 5.879 1 94.31 103 TRP A CA 1
ATOM 757 C C . TRP A 1 103 ? -3.217 -8 4.48 1 94.31 103 TRP A C 1
ATOM 759 O O . TRP A 1 103 ? -2.047 -8.352 4.301 1 94.31 103 TRP A O 1
ATOM 769 N N . CYS A 1 104 ? -4.016 -7.551 3.525 1 95.44 104 CYS A N 1
ATOM 770 C CA . CYS A 1 104 ? -3.562 -7.523 2.141 1 95.44 104 CYS A CA 1
ATOM 771 C C . CYS A 1 104 ? -2.33 -6.641 1.988 1 95.44 104 CYS A C 1
ATOM 773 O O . CYS A 1 104 ? -1.417 -6.965 1.228 1 95.44 104 CYS A O 1
ATOM 775 N N . ARG A 1 105 ? -2.357 -5.59 2.662 1 90.81 105 ARG A N 1
ATOM 776 C CA . ARG A 1 105 ? -1.204 -4.699 2.611 1 90.81 105 ARG A CA 1
ATOM 777 C C . ARG A 1 105 ? 0.053 -5.398 3.119 1 90.81 105 ARG A C 1
ATOM 779 O O . ARG A 1 105 ? 1.125 -5.27 2.523 1 90.81 105 ARG A O 1
ATOM 786 N N . GLN A 1 106 ? -0.064 -6.148 4.203 1 88.56 106 GLN A N 1
ATOM 787 C CA . GLN A 1 106 ? 1.066 -6.902 4.734 1 88.56 106 GLN A CA 1
ATOM 788 C C . GLN A 1 106 ? 1.593 -7.898 3.707 1 88.56 106 GLN A C 1
ATOM 790 O O . GLN A 1 106 ? 2.805 -8.078 3.572 1 88.56 106 GLN A O 1
ATOM 795 N N . ILE A 1 107 ? 0.739 -8.492 3.043 1 93 107 ILE A N 1
ATOM 796 C CA . ILE A 1 107 ? 1.123 -9.484 2.049 1 93 107 ILE A CA 1
ATOM 797 C C . ILE A 1 107 ? 1.81 -8.797 0.87 1 93 107 ILE A C 1
ATOM 799 O O . ILE A 1 107 ? 2.898 -9.203 0.457 1 93 107 ILE A O 1
ATOM 803 N N . THR A 1 108 ? 1.241 -7.75 0.37 1 90.88 108 THR A N 1
ATOM 804 C CA . THR A 1 108 ? 1.735 -7.121 -0.85 1 90.88 108 THR A CA 1
ATOM 805 C C . THR A 1 108 ? 3.02 -6.344 -0.575 1 90.88 108 THR A C 1
ATOM 807 O O . THR A 1 108 ? 3.873 -6.211 -1.455 1 90.88 108 THR A O 1
ATOM 810 N N . GLU A 1 109 ? 3.16 -5.906 0.657 1 85.25 109 GLU A N 1
ATOM 811 C CA . GLU A 1 109 ? 4.301 -5.039 0.93 1 85.25 109 GLU A CA 1
ATOM 812 C C . GLU A 1 109 ? 5.445 -5.816 1.572 1 85.25 109 GLU A C 1
ATOM 814 O O . GLU A 1 109 ? 6.586 -5.352 1.587 1 85.25 109 GLU A O 1
ATOM 819 N N . ARG A 1 110 ? 5.176 -6.973 2.148 1 87.56 110 ARG A N 1
ATOM 820 C CA . ARG A 1 110 ? 6.227 -7.715 2.836 1 87.56 110 ARG A CA 1
ATOM 821 C C . ARG A 1 110 ? 6.43 -9.086 2.203 1 87.56 110 ARG A C 1
ATOM 823 O O . ARG A 1 110 ? 7.516 -9.391 1.697 1 87.56 110 ARG A O 1
ATOM 830 N N . LEU A 1 111 ? 5.406 -9.812 2.123 1 92.69 111 LEU A N 1
ATOM 831 C CA . LEU A 1 111 ? 5.555 -11.172 1.623 1 92.69 111 LEU A CA 1
ATOM 832 C C . LEU A 1 111 ? 5.879 -11.172 0.132 1 92.69 111 LEU A C 1
ATOM 834 O O . LEU A 1 111 ? 6.777 -11.891 -0.312 1 92.69 111 LEU A O 1
ATOM 838 N N . SER A 1 112 ? 5.148 -10.375 -0.639 1 93.5 112 SER A N 1
ATOM 839 C CA . SER A 1 112 ? 5.238 -10.43 -2.094 1 93.5 112 SER A CA 1
ATOM 840 C C . SER A 1 112 ? 6.656 -10.148 -2.574 1 93.5 112 SER A C 1
ATOM 842 O O . SER A 1 112 ? 7.227 -10.93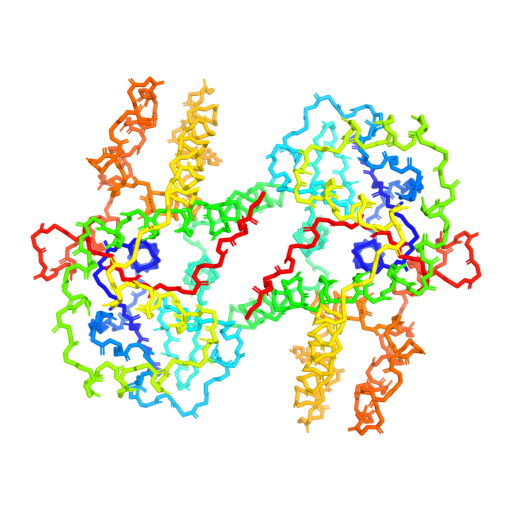 -3.338 1 93.5 112 SER A O 1
ATOM 844 N N . PRO A 1 113 ? 7.289 -9.047 -2.068 1 90.88 113 PRO A N 1
ATOM 845 C CA . PRO A 1 113 ? 8.656 -8.812 -2.527 1 90.88 113 PRO A CA 1
ATOM 846 C C . PRO A 1 113 ? 9.625 -9.914 -2.1 1 90.88 113 PRO A C 1
ATOM 848 O O . PRO A 1 113 ? 10.531 -10.266 -2.855 1 90.88 113 PRO A O 1
ATOM 851 N N . ALA A 1 114 ? 9.43 -10.453 -0.921 1 92.88 114 ALA A N 1
ATOM 852 C CA . ALA A 1 114 ? 10.289 -11.523 -0.407 1 92.88 114 ALA A CA 1
ATOM 853 C C . ALA A 1 114 ? 10.141 -12.789 -1.242 1 92.88 114 ALA A C 1
ATOM 855 O O . ALA A 1 114 ? 11.133 -13.383 -1.665 1 92.88 114 ALA A O 1
ATOM 856 N N . ALA A 1 115 ? 8.938 -13.148 -1.486 1 95.75 115 ALA A N 1
ATOM 857 C CA . ALA A 1 115 ? 8.656 -14.336 -2.283 1 95.75 115 ALA A CA 1
ATOM 858 C C . ALA A 1 115 ? 9.156 -14.172 -3.713 1 95.75 115 ALA A C 1
ATOM 860 O O . ALA A 1 115 ? 9.711 -15.109 -4.297 1 95.75 115 ALA A O 1
ATOM 861 N N . ALA A 1 116 ? 8.961 -13.016 -4.262 1 93.81 116 ALA A N 1
ATOM 862 C CA . ALA A 1 116 ? 9.414 -12.742 -5.621 1 93.81 116 ALA A CA 1
ATOM 863 C C . ALA A 1 116 ? 10.93 -12.898 -5.734 1 93.81 116 ALA A C 1
ATOM 865 O O . ALA A 1 116 ? 11.43 -13.484 -6.695 1 93.81 116 ALA A O 1
ATOM 866 N N . LEU A 1 117 ? 11.625 -12.359 -4.762 1 93.69 117 LEU A N 1
ATOM 867 C CA . LEU A 1 117 ? 13.078 -12.477 -4.793 1 93.69 117 LEU A CA 1
ATOM 868 C C . LEU A 1 117 ? 13.5 -13.938 -4.754 1 93.69 117 LEU A C 1
ATOM 870 O O . LEU A 1 117 ? 14.273 -14.391 -5.602 1 93.69 117 LEU A O 1
ATOM 874 N N . LEU A 1 118 ? 12.984 -14.672 -3.789 1 96.38 118 LEU A N 1
ATOM 875 C CA . LEU A 1 118 ? 13.359 -16.078 -3.611 1 96.38 118 LEU A CA 1
ATOM 876 C C . LEU A 1 118 ? 12.961 -16.906 -4.824 1 96.38 118 LEU A C 1
ATOM 878 O O . LEU A 1 118 ? 13.719 -17.75 -5.281 1 96.38 118 LEU A O 1
ATOM 882 N N . GLY A 1 119 ? 11.789 -16.625 -5.328 1 97 119 GLY A N 1
ATOM 883 C CA . GLY A 1 119 ? 11.328 -17.328 -6.512 1 97 119 GLY A CA 1
ATOM 884 C C . GLY A 1 119 ? 12.172 -17.047 -7.738 1 97 119 GLY A C 1
ATOM 885 O O . GLY A 1 119 ? 12.508 -17.969 -8.492 1 97 119 GLY A O 1
ATOM 886 N N . ASN A 1 120 ? 12.516 -15.789 -7.965 1 95.62 120 ASN A N 1
ATOM 887 C CA . ASN A 1 120 ? 13.328 -15.422 -9.117 1 95.62 120 ASN A CA 1
ATOM 888 C C . ASN A 1 120 ? 14.711 -16.062 -9.055 1 95.62 120 ASN A C 1
ATOM 890 O O . ASN A 1 120 ? 15.234 -16.531 -10.062 1 95.62 120 ASN A O 1
ATOM 894 N N . LEU A 1 121 ? 15.281 -16.047 -7.867 1 96.38 121 LEU A N 1
ATOM 895 C CA . LEU A 1 121 ? 16.578 -16.672 -7.707 1 96.38 121 LEU A CA 1
ATOM 896 C C . LEU A 1 121 ? 16.5 -18.172 -7.996 1 96.38 121 LEU A C 1
ATOM 898 O O . LEU A 1 121 ? 17.422 -18.734 -8.578 1 96.38 121 LEU A O 1
ATOM 902 N N . ALA A 1 122 ? 15.406 -18.781 -7.703 1 96.75 122 ALA A N 1
ATOM 903 C CA . ALA A 1 122 ? 15.258 -20.234 -7.832 1 96.75 122 ALA A CA 1
ATOM 904 C C . ALA A 1 122 ? 14.938 -20.625 -9.273 1 96.75 122 ALA A C 1
ATOM 906 O O . ALA A 1 122 ? 15.383 -21.672 -9.75 1 96.75 122 ALA A O 1
ATOM 907 N N . THR A 1 123 ? 14.188 -19.734 -9.953 1 95.44 123 THR A N 1
ATOM 908 C CA . THR A 1 123 ? 13.602 -20.312 -11.156 1 95.44 123 THR A CA 1
ATOM 909 C C . THR A 1 123 ? 13.844 -19.406 -12.367 1 95.44 123 THR A C 1
ATOM 911 O O . THR A 1 123 ? 13.742 -19.859 -13.508 1 95.44 123 THR A O 1
ATOM 914 N N . SER A 1 124 ? 14.18 -18.141 -12.148 1 95.19 124 SER A N 1
ATOM 915 C CA . SER A 1 124 ? 14.211 -17.219 -13.281 1 95.19 124 SER A CA 1
ATOM 916 C C . SER A 1 124 ? 15.617 -16.688 -13.516 1 95.19 124 SER A C 1
ATOM 918 O O . SER A 1 124 ? 15.938 -16.219 -14.609 1 95.19 124 SER A O 1
ATOM 920 N N . GLN A 1 125 ? 16.438 -16.719 -12.539 1 94.81 125 GLN A N 1
ATOM 921 C CA . GLN A 1 125 ? 17.734 -16.047 -12.633 1 94.81 125 GLN A CA 1
ATOM 922 C C . GLN A 1 125 ? 18.562 -16.609 -13.781 1 94.81 125 GLN A C 1
ATOM 924 O O . GLN A 1 125 ? 19.156 -15.859 -14.547 1 94.81 125 GLN A O 1
ATOM 929 N N . SER A 1 126 ? 18.609 -17.906 -13.914 1 95.5 126 SER A N 1
ATOM 930 C CA . SER A 1 126 ? 19.438 -18.516 -14.953 1 95.5 126 SER A CA 1
ATOM 931 C C . SER A 1 126 ? 19 -18.047 -16.344 1 95.5 126 SER A C 1
ATOM 933 O O . SER A 1 126 ? 19.844 -17.734 -17.188 1 95.5 126 SER A O 1
ATOM 935 N N . ALA A 1 127 ? 17.719 -17.984 -16.547 1 95.06 127 ALA A N 1
ATOM 936 C CA . ALA A 1 127 ? 17.188 -17.547 -17.828 1 95.06 127 ALA A CA 1
ATOM 937 C C . ALA A 1 127 ? 17.5 -16.078 -18.078 1 95.06 127 ALA A C 1
ATOM 939 O O . ALA A 1 127 ? 17.828 -15.688 -19.203 1 95.06 127 ALA A O 1
ATOM 940 N N . ILE A 1 128 ? 17.438 -15.266 -17.062 1 96.19 128 ILE A N 1
ATOM 941 C CA . ILE A 1 128 ? 17.656 -13.828 -17.188 1 96.19 128 ILE A CA 1
ATOM 942 C C . ILE A 1 128 ? 19.156 -13.562 -17.391 1 96.19 128 ILE A C 1
ATOM 944 O O . ILE A 1 128 ? 19.547 -12.711 -18.203 1 96.19 128 ILE A O 1
ATOM 948 N N . ALA A 1 129 ? 19.938 -14.32 -16.703 1 96.88 129 ALA A N 1
ATOM 949 C CA . ALA A 1 129 ? 21.391 -14.188 -16.812 1 96.88 129 ALA A CA 1
ATOM 950 C C . ALA A 1 129 ? 21.875 -14.586 -18.203 1 96.88 129 ALA A C 1
ATOM 952 O O . ALA A 1 129 ? 22.922 -14.117 -18.656 1 96.88 129 ALA A O 1
ATOM 953 N N . ALA A 1 130 ? 21.094 -15.352 -18.875 1 96.62 130 ALA A N 1
ATOM 954 C CA . ALA A 1 130 ? 21.484 -15.867 -20.188 1 96.62 130 ALA A CA 1
ATOM 955 C C . ALA A 1 130 ? 21.078 -14.922 -21.297 1 96.62 130 ALA A C 1
ATOM 957 O O . ALA A 1 130 ? 21.484 -15.094 -22.453 1 96.62 130 ALA A O 1
ATOM 958 N N . ILE A 1 131 ? 20.312 -13.891 -20.984 1 95.25 131 ILE A N 1
ATOM 959 C CA . ILE A 1 131 ? 19.906 -12.93 -22 1 95.25 131 ILE A CA 1
ATOM 960 C C . ILE A 1 131 ? 21.125 -12.172 -22.516 1 95.25 131 ILE A C 1
ATOM 962 O O . ILE A 1 131 ? 21.859 -11.57 -21.734 1 95.25 131 ILE A O 1
ATOM 966 N N . PRO A 1 132 ? 21.328 -12.172 -23.828 1 96.31 132 PRO A N 1
ATOM 967 C CA . PRO A 1 132 ? 22.469 -11.43 -24.375 1 96.31 132 PRO A CA 1
ATOM 968 C C . PRO A 1 132 ? 22.406 -9.945 -24.047 1 96.31 132 PRO A C 1
ATOM 970 O O . PRO A 1 132 ? 21.328 -9.359 -23.953 1 96.31 132 PRO A O 1
ATOM 973 N N . ALA A 1 133 ? 23.562 -9.352 -23.891 1 95.94 133 ALA A N 1
ATOM 974 C CA . ALA A 1 133 ? 23.719 -7.98 -23.422 1 95.94 133 ALA A CA 1
ATOM 975 C C . ALA A 1 133 ? 22.875 -7.016 -24.234 1 95.94 133 ALA A C 1
ATOM 977 O O . ALA A 1 133 ? 22.188 -6.148 -23.672 1 95.94 133 ALA A O 1
ATOM 978 N N . GLU A 1 134 ? 22.844 -7.195 -25.516 1 96.44 134 GLU A N 1
ATOM 979 C CA . GLU A 1 134 ? 22.094 -6.289 -26.391 1 96.44 134 GLU A CA 1
ATOM 980 C C . GLU A 1 134 ? 20.594 -6.406 -26.141 1 96.44 134 GLU A C 1
ATOM 982 O O . GLU A 1 134 ? 19.891 -5.395 -26.062 1 96.44 134 GLU A O 1
ATOM 987 N N . ASP A 1 135 ? 20.203 -7.641 -26.047 1 95.12 135 ASP A N 1
ATOM 988 C CA . ASP A 1 135 ? 18.781 -7.883 -25.812 1 95.12 135 ASP A CA 1
ATOM 989 C C . ASP A 1 135 ? 18.344 -7.387 -24.438 1 95.12 135 ASP A C 1
ATOM 991 O O . ASP A 1 135 ? 17.266 -6.84 -24.281 1 95.12 135 ASP A O 1
ATOM 995 N N . PHE A 1 136 ? 19.203 -7.586 -23.484 1 96.19 136 PHE A N 1
ATOM 996 C CA . PHE A 1 136 ? 18.891 -7.129 -22.141 1 96.19 136 PHE A CA 1
ATOM 997 C C . PHE A 1 136 ? 18.797 -5.609 -22.094 1 96.19 136 PHE A C 1
ATOM 999 O O . PHE A 1 136 ? 17.938 -5.059 -21.391 1 96.19 136 PHE A O 1
ATOM 1006 N N . ALA A 1 137 ? 19.656 -4.961 -22.797 1 95.06 137 ALA A N 1
ATOM 1007 C CA . ALA A 1 137 ? 19.641 -3.502 -22.844 1 95.06 137 ALA A CA 1
ATOM 1008 C C . ALA A 1 137 ? 18.312 -2.996 -23.406 1 95.06 137 ALA A C 1
ATOM 1010 O O . ALA A 1 137 ? 17.766 -2.004 -22.922 1 95.06 137 ALA A O 1
ATOM 1011 N N . ILE A 1 138 ? 17.812 -3.691 -24.391 1 91.94 138 ILE A N 1
ATOM 1012 C CA . ILE A 1 138 ? 16.547 -3.332 -25.016 1 91.94 138 ILE A CA 1
ATOM 1013 C C . ILE A 1 138 ? 15.406 -3.541 -24.016 1 91.94 138 ILE A C 1
ATOM 1015 O O . ILE A 1 138 ? 14.547 -2.674 -23.859 1 91.94 138 ILE A O 1
ATOM 1019 N N . LEU A 1 139 ? 15.461 -4.648 -23.328 1 90.56 139 LEU A N 1
ATOM 1020 C CA . LEU A 1 139 ? 14.453 -4.961 -22.328 1 90.56 139 LEU A CA 1
ATOM 1021 C C . LEU A 1 139 ? 14.484 -3.941 -21.188 1 90.56 139 LEU A C 1
ATOM 1023 O O . LEU A 1 139 ? 13.453 -3.373 -20.828 1 90.56 139 LEU A O 1
ATOM 1027 N N . ALA A 1 140 ? 15.656 -3.646 -20.672 1 90.31 140 ALA A N 1
ATOM 1028 C CA . ALA A 1 140 ? 15.844 -2.74 -19.547 1 90.31 140 ALA A CA 1
ATOM 1029 C C . ALA A 1 140 ? 15.391 -1.324 -19.891 1 90.31 140 ALA A C 1
ATOM 1031 O O . ALA A 1 140 ? 14.883 -0.599 -19.047 1 90.31 140 ALA A O 1
ATOM 1032 N N . ALA A 1 141 ? 15.539 -0.951 -21.156 1 87.94 141 ALA A N 1
ATOM 1033 C CA . ALA A 1 141 ? 15.203 0.395 -21.609 1 87.94 141 ALA A CA 1
ATOM 1034 C C . ALA A 1 141 ? 13.695 0.632 -21.547 1 87.94 141 ALA A C 1
ATOM 1036 O O . ALA A 1 141 ? 13.242 1.776 -21.453 1 87.94 141 ALA A O 1
ATOM 1037 N N . ARG A 1 142 ? 12.953 -0.455 -21.5 1 81.62 142 ARG A N 1
ATOM 1038 C CA . ARG A 1 142 ? 11.5 -0.355 -21.484 1 81.62 142 ARG A CA 1
ATOM 1039 C C . ARG A 1 142 ? 10.969 -0.25 -20.062 1 81.62 142 ARG A C 1
ATOM 1041 O O . ARG A 1 142 ? 9.797 0.077 -19.844 1 81.62 142 ARG A O 1
ATOM 1048 N N . ILE A 1 143 ? 11.812 -0.543 -19.094 1 82.25 143 ILE A N 1
ATOM 1049 C CA . ILE A 1 143 ? 11.406 -0.523 -17.688 1 82.25 143 ILE A CA 1
ATOM 1050 C C . ILE A 1 143 ? 11.508 0.899 -17.141 1 82.25 143 ILE A C 1
ATOM 1052 O O . ILE A 1 143 ? 12.602 1.458 -17.047 1 82.25 143 ILE A O 1
ATOM 1056 N N . VAL A 1 144 ? 10.414 1.447 -16.734 1 72.94 144 VAL A N 1
ATOM 1057 C CA . VAL A 1 144 ? 10.328 2.846 -16.328 1 72.94 144 VAL A CA 1
ATOM 1058 C C . VAL A 1 144 ? 10.914 3.018 -14.93 1 72.94 144 VAL A C 1
ATOM 1060 O O . VAL A 1 144 ? 11.633 3.986 -14.6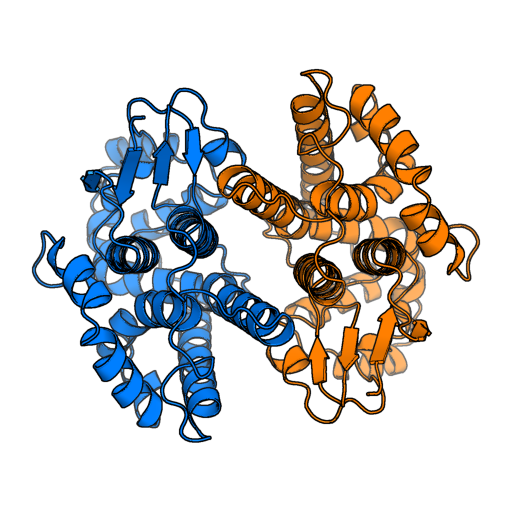64 1 72.94 144 VAL A O 1
ATOM 1063 N N . SER A 1 145 ? 10.703 2.113 -14.062 1 76 145 SER A N 1
ATOM 1064 C CA . SER A 1 145 ? 11.125 2.195 -12.672 1 76 145 SER A CA 1
ATOM 1065 C C . SER A 1 145 ? 12.617 1.902 -12.531 1 76 145 SER A C 1
ATOM 1067 O O . SER A 1 145 ? 13.078 0.812 -12.875 1 76 145 SER A O 1
ATOM 1069 N N . ASP A 1 146 ? 13.328 2.857 -11.922 1 76.94 146 ASP A N 1
ATOM 1070 C CA . ASP A 1 146 ? 14.758 2.658 -11.68 1 76.94 146 ASP A CA 1
ATOM 1071 C C . ASP A 1 146 ? 15 1.465 -10.758 1 76.94 146 ASP A C 1
ATOM 1073 O O . ASP A 1 146 ? 15.906 0.666 -11 1 76.94 146 ASP A O 1
ATOM 1077 N N . ASP A 1 147 ? 14.164 1.34 -9.758 1 77.44 147 ASP A N 1
ATOM 1078 C CA . ASP A 1 147 ? 14.289 0.237 -8.805 1 77.44 147 ASP A CA 1
ATOM 1079 C C . ASP A 1 147 ? 14.086 -1.108 -9.5 1 77.44 147 ASP A C 1
ATOM 1081 O O . ASP A 1 147 ? 14.828 -2.062 -9.242 1 77.44 147 ASP A O 1
ATOM 1085 N N . LEU A 1 148 ? 13.109 -1.159 -10.336 1 83.69 148 LEU A N 1
ATOM 1086 C CA . LEU A 1 148 ? 12.828 -2.398 -11.047 1 83.69 148 LEU A CA 1
ATOM 1087 C C . LEU A 1 148 ? 13.945 -2.732 -12.023 1 83.69 148 LEU A C 1
ATOM 1089 O O . LEU A 1 148 ? 14.32 -3.898 -12.172 1 83.69 148 LEU A O 1
ATOM 1093 N N . ARG A 1 149 ? 14.477 -1.691 -12.688 1 86.88 149 ARG A N 1
ATOM 1094 C CA . ARG A 1 149 ? 15.602 -1.9 -13.594 1 86.88 149 ARG A CA 1
ATOM 1095 C C . ARG A 1 149 ? 16.797 -2.492 -12.852 1 86.88 149 ARG A C 1
ATOM 1097 O O . ARG A 1 149 ? 17.469 -3.385 -13.367 1 86.88 149 ARG A O 1
ATOM 1104 N N . GLU A 1 150 ? 17.031 -2.018 -11.711 1 87.06 150 GLU A N 1
ATOM 1105 C CA . GLU A 1 150 ? 18.141 -2.518 -10.914 1 87.06 150 GLU A CA 1
ATOM 1106 C C . GLU A 1 150 ? 17.938 -3.977 -10.523 1 87.06 150 GLU A C 1
ATOM 1108 O O . GLU A 1 150 ? 18.891 -4.762 -10.492 1 87.06 150 GLU A O 1
ATOM 1113 N N . ARG A 1 151 ? 16.781 -4.363 -10.219 1 88.75 151 ARG A N 1
ATOM 1114 C CA . ARG A 1 151 ? 16.484 -5.75 -9.875 1 88.75 151 ARG A CA 1
ATOM 1115 C C . ARG A 1 151 ? 16.703 -6.672 -11.07 1 88.75 151 ARG A C 1
ATOM 1117 O O . ARG A 1 151 ? 17.234 -7.773 -10.914 1 88.75 151 ARG A O 1
ATOM 1124 N N . TRP A 1 152 ? 16.266 -6.191 -12.227 1 91.38 152 TRP A N 1
ATOM 1125 C CA . TRP A 1 152 ? 16.531 -6.953 -13.445 1 91.38 152 TRP A CA 1
ATOM 1126 C C . TRP A 1 152 ? 18.031 -7.09 -13.695 1 91.38 152 TRP A C 1
ATOM 1128 O O . TRP A 1 152 ? 18.516 -8.172 -14.039 1 91.38 152 TRP A O 1
ATOM 1138 N N . GLN A 1 153 ? 18.703 -6.016 -13.5 1 94.44 153 GLN A N 1
ATOM 1139 C CA . GLN A 1 153 ? 20.141 -6.02 -13.719 1 94.44 153 GLN A CA 1
ATOM 1140 C C . GLN A 1 153 ? 20.844 -6.996 -12.781 1 94.44 153 GLN A C 1
ATOM 1142 O O . GLN A 1 153 ? 21.75 -7.723 -13.188 1 94.44 153 GLN A O 1
ATOM 1147 N N . ALA A 1 154 ? 20.453 -6.98 -11.531 1 93.94 154 ALA A N 1
ATOM 1148 C CA . ALA A 1 154 ? 21.047 -7.887 -10.555 1 93.94 154 ALA A CA 1
ATOM 1149 C C . ALA A 1 154 ? 20.875 -9.344 -10.977 1 93.94 154 ALA A C 1
ATOM 1151 O O . ALA A 1 154 ? 21.781 -10.156 -10.836 1 93.94 154 ALA A O 1
ATOM 1152 N N . LEU A 1 155 ? 19.734 -9.695 -11.461 1 94.75 155 LEU A N 1
ATOM 1153 C CA . LEU A 1 155 ? 19.469 -11.055 -11.914 1 94.75 155 LEU A CA 1
ATOM 1154 C C . LEU A 1 155 ? 20.281 -11.375 -13.164 1 94.75 155 LEU A C 1
ATOM 1156 O O . LEU A 1 155 ? 20.828 -12.477 -13.289 1 94.75 155 LEU A O 1
ATOM 1160 N N . ASN A 1 156 ? 20.328 -10.406 -14.031 1 96.88 156 ASN A N 1
ATOM 1161 C CA . ASN A 1 156 ? 21.109 -10.602 -15.242 1 96.88 156 ASN A CA 1
ATOM 1162 C C . ASN A 1 156 ? 22.594 -10.773 -14.922 1 96.88 156 ASN A C 1
ATOM 1164 O O . ASN A 1 156 ? 23.297 -11.539 -15.594 1 96.88 156 ASN A O 1
ATOM 1168 N N . ASP A 1 157 ? 23.031 -10.086 -13.883 1 97 157 ASP A N 1
ATOM 1169 C CA . ASP A 1 157 ? 24.422 -10.18 -13.445 1 97 157 ASP A CA 1
ATOM 1170 C C . ASP A 1 157 ? 24.672 -11.477 -12.672 1 97 157 ASP A C 1
ATOM 1172 O O . ASP A 1 157 ? 25.781 -11.719 -12.203 1 97 157 ASP A O 1
ATOM 1176 N N . ASP A 1 158 ? 23.641 -12.211 -12.508 1 96.44 158 ASP A N 1
ATOM 1177 C CA . ASP A 1 158 ? 23.719 -13.445 -11.742 1 96.44 158 ASP A CA 1
ATOM 1178 C C . ASP A 1 158 ? 24.188 -13.188 -10.32 1 96.44 158 ASP A C 1
ATOM 1180 O O . ASP A 1 158 ? 24.984 -13.953 -9.766 1 96.44 158 ASP A O 1
ATOM 1184 N N . ALA A 1 159 ? 23.75 -12.078 -9.812 1 94.69 159 ALA A N 1
ATOM 1185 C CA . ALA A 1 159 ? 24.141 -11.656 -8.469 1 94.69 159 ALA A CA 1
ATOM 1186 C C . ALA A 1 159 ? 23.156 -12.188 -7.426 1 94.69 159 ALA A C 1
ATOM 1188 O O . ALA A 1 159 ? 21.953 -12.266 -7.676 1 94.69 159 ALA A O 1
ATOM 1189 N N . VAL A 1 160 ? 23.734 -12.594 -6.293 1 94.38 160 VAL A N 1
ATOM 1190 C CA . VAL A 1 160 ? 22.938 -13.008 -5.148 1 94.38 160 VAL A CA 1
ATOM 1191 C C . VAL A 1 160 ? 23.391 -12.266 -3.896 1 94.38 160 VAL A C 1
ATOM 1193 O O . VAL A 1 160 ? 24.594 -12.258 -3.572 1 94.38 160 VAL A O 1
ATOM 1196 N N . ASN A 1 161 ? 22.453 -11.609 -3.305 1 92.69 161 ASN A N 1
ATOM 1197 C CA . ASN A 1 161 ? 22.719 -10.938 -2.037 1 92.69 161 ASN A CA 1
ATOM 1198 C C . ASN A 1 161 ? 22.25 -11.773 -0.851 1 92.69 161 ASN A C 1
ATOM 1200 O O . ASN A 1 161 ? 21.047 -11.867 -0.588 1 92.69 161 ASN A O 1
ATOM 1204 N N . ALA A 1 162 ? 23.203 -12.273 -0.105 1 94.5 162 ALA A N 1
ATOM 1205 C CA . ALA A 1 162 ? 22.906 -13.219 0.975 1 94.5 162 ALA A CA 1
ATOM 1206 C C . ALA A 1 162 ? 22.047 -12.562 2.051 1 94.5 162 ALA A C 1
ATOM 1208 O O . ALA A 1 162 ? 21.188 -13.219 2.65 1 94.5 162 ALA A O 1
ATOM 1209 N N . ALA A 1 163 ? 22.266 -11.328 2.326 1 91 163 ALA A N 1
ATOM 1210 C CA . ALA A 1 163 ? 21.484 -10.617 3.334 1 91 163 ALA A CA 1
ATOM 1211 C C . ALA A 1 163 ? 20.031 -10.461 2.896 1 91 163 ALA A C 1
ATOM 1213 O O . ALA A 1 163 ? 19.125 -10.609 3.707 1 91 163 ALA A O 1
ATOM 1214 N N . GLN A 1 164 ? 19.859 -10.227 1.641 1 90.12 164 GLN A N 1
ATOM 1215 C CA . GLN A 1 164 ? 18.5 -10.109 1.102 1 90.12 164 GLN A CA 1
ATOM 1216 C C . GLN A 1 164 ? 17.781 -11.453 1.126 1 90.12 164 GLN A C 1
ATOM 1218 O O . GLN A 1 164 ? 16.578 -11.508 1.396 1 90.12 164 GLN A O 1
ATOM 1223 N N . VAL A 1 165 ? 18.516 -12.453 0.794 1 94.12 165 VAL A N 1
ATOM 1224 C CA . VAL A 1 165 ? 17.938 -13.797 0.821 1 94.12 165 VAL A CA 1
ATOM 1225 C C . VAL A 1 165 ? 17.5 -14.141 2.24 1 94.12 165 VAL A C 1
ATOM 1227 O O . VAL A 1 165 ? 16.359 -14.578 2.451 1 94.12 165 VAL A O 1
ATOM 1230 N N . ALA A 1 166 ? 18.375 -13.867 3.195 1 94.38 166 ALA A N 1
ATOM 1231 C CA . ALA A 1 166 ? 18.062 -14.172 4.594 1 94.38 166 ALA A CA 1
ATOM 1232 C C . ALA A 1 166 ? 16.844 -13.375 5.07 1 94.38 166 ALA A C 1
ATOM 1234 O O . ALA A 1 166 ? 15.969 -13.914 5.746 1 94.38 166 ALA A O 1
ATOM 1235 N N . ASP A 1 167 ? 16.781 -12.164 4.715 1 90.38 167 ASP A N 1
ATOM 1236 C CA . ASP A 1 167 ? 15.648 -11.305 5.066 1 90.38 167 ASP A CA 1
ATOM 1237 C C . ASP A 1 167 ? 14.352 -11.82 4.445 1 90.38 167 ASP A C 1
ATOM 1239 O O . ASP A 1 167 ? 13.312 -11.844 5.105 1 90.38 167 ASP A O 1
ATOM 1243 N N . SER A 1 168 ? 14.453 -12.172 3.197 1 93.81 168 SER A N 1
ATOM 1244 C CA . SER A 1 168 ? 13.281 -12.672 2.488 1 93.81 168 SER A CA 1
ATOM 1245 C C . SER A 1 168 ? 12.781 -13.984 3.092 1 93.81 168 SER A C 1
ATOM 1247 O O . SER A 1 168 ? 11.578 -14.195 3.219 1 93.81 168 SER A O 1
ATOM 1249 N N . GLU A 1 169 ? 13.695 -14.828 3.441 1 96.12 169 GLU A N 1
ATOM 1250 C CA . GLU A 1 169 ? 13.32 -16.078 4.102 1 96.12 169 GLU A CA 1
ATOM 1251 C C . GLU A 1 169 ? 12.625 -15.812 5.43 1 96.12 169 GLU A C 1
ATOM 1253 O O . GLU A 1 169 ? 11.633 -16.469 5.762 1 96.12 169 GLU A O 1
ATOM 1258 N N . THR A 1 170 ? 13.102 -14.852 6.137 1 93.5 170 THR A N 1
ATOM 1259 C CA . THR A 1 170 ? 12.492 -14.453 7.402 1 93.5 170 THR A CA 1
ATOM 1260 C C . THR A 1 170 ? 11.07 -13.945 7.184 1 93.5 170 THR A C 1
ATOM 1262 O O . THR A 1 170 ? 10.164 -14.273 7.945 1 93.5 170 THR A O 1
ATOM 1265 N N . LYS A 1 171 ? 10.891 -13.227 6.164 1 92.31 171 LYS A N 1
ATOM 1266 C CA . LYS A 1 171 ? 9.586 -12.641 5.871 1 92.31 171 LYS A CA 1
ATOM 1267 C C . LYS A 1 171 ? 8.594 -13.719 5.43 1 92.31 171 LYS A C 1
ATOM 1269 O O . LYS A 1 171 ? 7.41 -13.648 5.77 1 92.31 171 LYS A O 1
ATOM 1274 N N . VAL A 1 172 ? 9.07 -14.672 4.676 1 96.62 172 VAL A N 1
ATOM 1275 C CA . VAL A 1 172 ? 8.211 -15.789 4.297 1 96.62 172 VAL A CA 1
ATOM 1276 C C . VAL A 1 172 ? 7.793 -16.562 5.547 1 96.62 172 VAL A C 1
ATOM 1278 O O . VAL A 1 172 ? 6.609 -16.859 5.727 1 96.62 172 VAL A O 1
ATOM 1281 N N . ALA A 1 173 ? 8.758 -16.828 6.41 1 97.25 173 ALA A N 1
ATOM 1282 C CA . ALA A 1 173 ? 8.461 -17.531 7.652 1 97.25 173 ALA A CA 1
ATOM 1283 C C . ALA A 1 173 ? 7.473 -16.75 8.508 1 97.25 173 ALA A C 1
ATOM 1285 O O . ALA A 1 173 ? 6.551 -17.312 9.094 1 97.25 173 ALA A O 1
ATOM 1286 N N . ALA A 1 174 ? 7.668 -15.461 8.555 1 93.19 174 ALA A N 1
ATOM 1287 C CA . ALA A 1 174 ? 6.773 -14.602 9.328 1 93.19 174 ALA A CA 1
ATOM 1288 C C . ALA A 1 174 ? 5.352 -14.648 8.781 1 93.19 174 ALA A C 1
ATOM 1290 O O . ALA A 1 174 ? 4.383 -14.633 9.539 1 93.19 174 ALA A O 1
ATOM 1291 N N . ALA A 1 175 ? 5.23 -14.664 7.488 1 95.56 175 ALA A N 1
ATOM 1292 C CA . ALA A 1 175 ? 3.912 -14.75 6.867 1 95.56 175 ALA A CA 1
ATOM 1293 C C . ALA A 1 175 ? 3.23 -16.078 7.199 1 95.56 175 ALA A C 1
ATOM 1295 O O . ALA A 1 175 ? 2.033 -16.094 7.496 1 95.56 175 ALA A O 1
ATOM 1296 N N . VAL A 1 176 ? 3.992 -17.125 7.156 1 98.31 176 VAL A N 1
ATOM 1297 C CA . VAL A 1 176 ? 3.463 -18.438 7.5 1 98.31 176 VAL A CA 1
ATOM 1298 C C . VAL A 1 176 ? 3.002 -18.453 8.961 1 98.31 176 VAL A C 1
ATOM 1300 O O . VAL A 1 176 ? 1.893 -18.891 9.266 1 98.31 176 VAL A O 1
ATOM 1303 N N . ASP A 1 177 ? 3.805 -17.906 9.812 1 96.69 177 ASP A N 1
ATOM 1304 C CA . ASP A 1 177 ? 3.467 -17.844 11.227 1 96.69 177 ASP A CA 1
ATOM 1305 C C . ASP A 1 177 ? 2.199 -17.016 11.453 1 96.69 177 ASP A C 1
ATOM 1307 O O . ASP A 1 177 ? 1.341 -17.406 12.25 1 96.69 177 ASP A O 1
ATOM 1311 N N . ARG A 1 178 ? 2.121 -15.961 10.797 1 94.75 178 ARG A N 1
ATOM 1312 C CA . ARG A 1 178 ? 0.945 -15.109 10.914 1 94.75 178 ARG A CA 1
ATOM 1313 C C . ARG A 1 178 ? -0.317 -15.852 10.484 1 94.75 178 ARG A C 1
ATOM 1315 O O . ARG A 1 178 ? -1.363 -15.727 11.125 1 94.75 178 ARG A O 1
ATOM 1322 N N . CYS A 1 179 ? -0.239 -16.516 9.375 1 97.81 179 CYS A N 1
ATOM 1323 C CA . CYS A 1 179 ? -1.371 -17.297 8.906 1 97.81 179 CYS A CA 1
ATOM 1324 C C . CYS A 1 179 ? -1.745 -18.375 9.922 1 97.81 179 CYS A C 1
ATOM 1326 O O . CYS A 1 179 ? -2.926 -18.578 10.211 1 97.81 179 CYS A O 1
ATOM 1328 N N . GLU A 1 180 ? -0.721 -19.016 10.438 1 98.19 180 GLU A N 1
ATOM 1329 C CA . GLU A 1 180 ? -0.957 -20.078 11.406 1 98.19 180 GLU A CA 1
ATOM 1330 C C . GLU A 1 180 ? -1.687 -19.547 12.641 1 98.19 180 GLU A C 1
ATOM 1332 O O . GLU A 1 180 ? -2.646 -20.156 13.109 1 98.19 180 GLU A O 1
ATOM 1337 N N . LYS A 1 181 ? -1.253 -18.406 13.133 1 95.5 181 LYS A N 1
ATOM 1338 C CA . LYS A 1 181 ? -1.89 -17.766 14.281 1 95.5 181 LYS A CA 1
ATOM 1339 C C . LYS A 1 181 ? -3.322 -17.359 13.953 1 95.5 181 LYS A C 1
ATOM 1341 O O . LYS A 1 181 ? -4.234 -17.578 14.75 1 95.5 181 LYS A O 1
ATOM 1346 N N . GLN A 1 182 ? -3.537 -16.797 12.773 1 95.38 182 GLN A N 1
ATOM 1347 C CA . GLN A 1 182 ? -4.844 -16.312 12.336 1 95.38 182 GLN A CA 1
ATOM 1348 C C . GLN A 1 182 ? -5.844 -17.453 12.234 1 95.38 182 GLN A C 1
ATOM 1350 O O . GLN A 1 182 ? -7.031 -17.281 12.523 1 95.38 182 GLN A O 1
ATOM 1355 N N . LEU A 1 183 ? -5.383 -18.609 11.859 1 97.81 183 LEU A N 1
ATOM 1356 C CA . LEU A 1 183 ? -6.234 -19.766 11.641 1 97.81 183 LEU A CA 1
ATOM 1357 C C . LEU A 1 183 ? -6.414 -20.562 12.93 1 97.81 183 LEU A C 1
ATOM 1359 O O . LEU A 1 183 ? -7.188 -21.516 12.969 1 97.81 183 LEU A O 1
ATOM 1363 N N . GLY A 1 184 ? -5.762 -20.172 13.969 1 97 184 GLY A N 1
ATOM 1364 C CA . GLY A 1 184 ? -5.676 -20.922 15.203 1 97 184 GLY A CA 1
ATOM 1365 C C . GLY A 1 184 ? -6.992 -21 15.953 1 97 184 GLY A C 1
ATOM 1366 O O . GLY A 1 184 ? -7.176 -21.859 16.812 1 97 184 GLY A O 1
ATOM 1367 N N . ASP A 1 185 ? -7.938 -20.109 15.672 1 96.31 185 ASP A N 1
ATOM 1368 C CA . ASP A 1 185 ? -9.227 -20.141 16.359 1 96.31 185 ASP A CA 1
ATOM 1369 C C . ASP A 1 185 ? -10.203 -21.078 15.648 1 96.31 185 ASP A C 1
ATOM 1371 O O . ASP A 1 185 ? -11.391 -21.109 15.992 1 96.31 185 ASP A O 1
ATOM 1375 N N . GLY A 1 186 ? -9.734 -21.75 14.594 1 97.06 186 GLY A N 1
ATOM 1376 C CA . GLY A 1 186 ? -10.547 -22.75 13.914 1 97.06 186 GLY A CA 1
ATOM 1377 C C . GLY A 1 186 ? -11.281 -22.203 12.711 1 97.06 186 GLY A C 1
ATOM 1378 O O . GLY A 1 186 ? -12.039 -22.922 12.055 1 97.06 186 GLY A O 1
ATOM 1379 N N . ARG A 1 187 ? -11.055 -20.938 12.406 1 96.75 187 ARG A N 1
ATOM 1380 C CA . ARG A 1 187 ? -11.719 -20.359 11.242 1 96.75 187 ARG A CA 1
ATOM 1381 C C . ARG A 1 187 ? -11.266 -21.031 9.953 1 96.75 187 ARG A C 1
ATOM 1383 O O . ARG A 1 187 ? -10.125 -21.5 9.859 1 96.75 187 ARG A O 1
ATOM 1390 N N . GLU A 1 188 ? -12.109 -20.984 9.023 1 97.62 188 GLU A N 1
ATOM 1391 C CA . GLU A 1 188 ? -11.828 -21.672 7.762 1 97.62 188 GLU A CA 1
ATOM 1392 C C . GLU A 1 188 ? -10.969 -20.812 6.844 1 97.62 188 GLU A C 1
ATOM 1394 O O . GLU A 1 188 ? -10.117 -21.328 6.113 1 97.62 188 GLU A O 1
ATOM 1399 N N . TRP A 1 189 ? -11.25 -19.531 6.883 1 98.5 189 TRP A N 1
ATOM 1400 C CA . TRP A 1 189 ? -10.57 -18.562 6.02 1 98.5 189 TRP A CA 1
ATOM 1401 C C . TRP A 1 189 ? -9.938 -17.453 6.844 1 98.5 189 TRP A C 1
ATOM 1403 O O . TRP A 1 189 ? -10.266 -17.266 8.016 1 98.5 189 TRP A O 1
ATOM 1413 N N . LEU A 1 190 ? -9.031 -16.703 6.32 1 97.44 190 LEU A N 1
ATOM 1414 C CA . LEU A 1 190 ? -8.18 -15.773 7.047 1 97.44 190 LEU A CA 1
ATOM 1415 C C . LEU A 1 190 ? -9.008 -14.672 7.699 1 97.44 190 LEU A C 1
ATOM 1417 O O . LEU A 1 190 ? -8.68 -14.203 8.789 1 97.44 190 LEU A O 1
ATOM 1421 N N . MET A 1 191 ? -10.164 -14.281 7.074 1 96.06 191 MET A N 1
ATOM 1422 C CA . MET A 1 191 ? -11.047 -13.273 7.645 1 96.06 191 MET A CA 1
ATOM 1423 C C . MET A 1 191 ? -12.312 -13.906 8.211 1 96.06 191 MET A C 1
ATOM 1425 O O . MET A 1 191 ? -13.312 -13.227 8.422 1 96.06 191 MET A O 1
ATOM 1429 N N . GLY A 1 192 ? -12.328 -15.141 8.367 1 96.06 192 GLY A N 1
ATOM 1430 C CA . GLY A 1 192 ? -13.539 -15.867 8.727 1 96.06 192 GLY A CA 1
ATOM 1431 C C . GLY A 1 192 ? -14.336 -16.328 7.523 1 96.06 192 GLY A C 1
ATOM 1432 O O . GLY A 1 192 ? -14.719 -17.5 7.434 1 96.06 192 GLY A O 1
ATOM 1433 N N . THR A 1 193 ? -14.555 -15.438 6.656 1 96.69 193 THR A N 1
ATOM 1434 C CA . THR A 1 193 ? -15.148 -15.758 5.359 1 96.69 193 THR A CA 1
ATOM 1435 C C . THR A 1 193 ? -14.109 -15.625 4.246 1 96.69 193 THR A C 1
ATOM 1437 O O . THR A 1 193 ? -13.125 -14.898 4.391 1 96.69 193 THR A O 1
ATOM 1440 N N . PHE A 1 194 ? -14.367 -16.391 3.158 1 98.12 194 PHE A N 1
ATOM 1441 C CA . PHE A 1 194 ? -13.477 -16.328 2.006 1 98.12 194 PHE A CA 1
ATOM 1442 C C . PHE A 1 194 ? -13.43 -14.922 1.431 1 98.12 194 PHE A C 1
ATOM 1444 O O . PHE A 1 194 ? -14.461 -14.273 1.29 1 98.12 194 PHE A O 1
ATOM 1451 N N . SER A 1 195 ? -12.25 -14.43 1.148 1 98.62 195 SER A N 1
ATOM 1452 C CA . SER A 1 195 ? -12.117 -13.062 0.653 1 98.62 195 SER A CA 1
ATOM 1453 C C . SER A 1 195 ? -10.836 -12.898 -0.157 1 98.62 195 SER A C 1
ATOM 1455 O O . SER A 1 195 ? -10.102 -13.859 -0.371 1 98.62 195 SER A O 1
ATOM 1457 N N . ILE A 1 196 ? -10.547 -11.68 -0.551 1 98.81 196 ILE A N 1
ATOM 1458 C CA . ILE A 1 196 ? -9.344 -11.297 -1.278 1 98.81 196 ILE A CA 1
ATOM 1459 C C . ILE A 1 196 ? -8.109 -11.609 -0.435 1 98.81 196 ILE A C 1
ATOM 1461 O O . ILE A 1 196 ? -7.059 -11.969 -0.97 1 98.81 196 ILE A O 1
ATOM 1465 N N . ALA A 1 197 ? -8.25 -11.57 0.88 1 98.56 197 ALA A N 1
ATOM 1466 C CA . ALA A 1 197 ? -7.129 -11.898 1.759 1 98.56 197 ALA A CA 1
ATOM 1467 C C . ALA A 1 197 ? -6.637 -13.32 1.508 1 98.56 197 ALA A C 1
ATOM 1469 O O . ALA A 1 197 ? -5.43 -13.57 1.49 1 98.56 197 ALA A O 1
ATOM 1470 N N . ASP A 1 198 ? -7.512 -14.242 1.282 1 98.88 198 ASP A N 1
ATOM 1471 C CA . ASP A 1 198 ? -7.129 -15.617 1.008 1 98.88 198 ASP A CA 1
ATOM 1472 C C . ASP A 1 198 ? -6.449 -15.742 -0.354 1 98.88 198 ASP A C 1
ATOM 1474 O O . ASP A 1 198 ? -5.434 -16.422 -0.489 1 98.88 198 ASP A O 1
ATOM 1478 N N . LEU A 1 199 ? -7.023 -15.07 -1.313 1 98.88 199 LEU A N 1
ATOM 1479 C CA . LEU A 1 199 ? -6.52 -15.18 -2.678 1 98.88 199 LEU A CA 1
ATOM 1480 C C . LEU A 1 199 ? -5.105 -14.617 -2.781 1 98.88 199 LEU A C 1
ATOM 1482 O O . LEU A 1 199 ? -4.207 -15.281 -3.312 1 98.88 199 LEU A O 1
ATOM 1486 N N . VAL A 1 200 ? -4.91 -13.43 -2.246 1 98.5 200 VAL A N 1
ATOM 1487 C CA . VAL A 1 200 ? -3.609 -12.781 -2.398 1 98.5 200 VAL A CA 1
ATOM 1488 C C . VAL A 1 200 ? -2.562 -13.539 -1.58 1 98.5 200 VAL A C 1
ATOM 1490 O O . VAL A 1 200 ? -1.423 -13.703 -2.021 1 98.5 200 VAL A O 1
ATOM 1493 N N . THR A 1 201 ? -2.922 -14.016 -0.399 1 98.69 201 THR A N 1
ATOM 1494 C CA . THR A 1 201 ? -1.987 -14.734 0.455 1 98.69 201 THR A CA 1
ATOM 1495 C C . THR A 1 201 ? -1.596 -16.062 -0.177 1 98.69 201 THR A C 1
ATOM 1497 O O . THR A 1 201 ? -0.41 -16.391 -0.266 1 98.69 201 THR A O 1
ATOM 1500 N N . TYR A 1 202 ? -2.566 -16.797 -0.648 1 98.88 202 TYR A N 1
ATOM 1501 C CA . TYR A 1 202 ? -2.309 -18.078 -1.315 1 98.88 202 TYR A CA 1
ATOM 1502 C C . TYR A 1 202 ? -1.395 -17.875 -2.52 1 98.88 202 TYR A C 1
ATOM 1504 O O . TYR A 1 202 ? -0.442 -18.641 -2.713 1 98.88 202 TYR A O 1
ATOM 1512 N N . SER A 1 203 ? -1.678 -16.891 -3.297 1 98.5 203 SER A N 1
ATOM 1513 C CA . SER A 1 203 ? -0.984 -16.656 -4.559 1 98.5 203 SER A CA 1
ATOM 1514 C C . SER A 1 203 ? 0.512 -16.453 -4.34 1 98.5 203 SER A C 1
ATOM 1516 O O . SER A 1 203 ? 1.323 -16.812 -5.195 1 98.5 203 SER A O 1
ATOM 1518 N N . TRP A 1 204 ? 0.843 -15.93 -3.139 1 97.25 204 TRP A N 1
ATOM 1519 C CA . TRP A 1 204 ? 2.25 -15.625 -2.902 1 97.25 204 TRP A CA 1
ATOM 1520 C C . TRP A 1 204 ? 2.9 -16.703 -2.045 1 97.25 204 TRP A C 1
ATOM 1522 O O . TRP A 1 204 ? 4.125 -16.859 -2.047 1 97.25 204 TRP A O 1
ATOM 1532 N N . LEU A 1 205 ? 2.082 -17.5 -1.317 1 98.19 205 LEU A N 1
ATOM 1533 C CA . LEU A 1 205 ? 2.643 -18.469 -0.385 1 98.19 205 LEU A CA 1
ATOM 1534 C C . LEU A 1 205 ? 2.709 -19.859 -1.019 1 98.19 205 LEU A C 1
ATOM 1536 O O . LEU A 1 205 ? 3.59 -20.656 -0.687 1 98.19 205 LEU A O 1
ATOM 1540 N N . ALA A 1 206 ? 1.841 -20.156 -1.918 1 98.19 206 ALA A N 1
ATOM 1541 C CA . ALA A 1 206 ? 1.717 -21.516 -2.445 1 98.19 206 ALA A CA 1
ATOM 1542 C C . ALA A 1 206 ? 3.021 -21.969 -3.088 1 98.19 206 ALA A C 1
ATOM 1544 O O . ALA A 1 206 ? 3.473 -23.094 -2.857 1 98.19 206 ALA A O 1
ATOM 1545 N N . GLY A 1 207 ? 3.6 -21.047 -3.863 1 97.69 207 GLY A N 1
ATOM 1546 C CA . GLY A 1 207 ? 4.848 -21.391 -4.527 1 97.69 207 GLY A CA 1
ATOM 1547 C C . GLY A 1 207 ? 6.023 -21.469 -3.574 1 97.69 207 GLY A C 1
ATOM 1548 O O . GLY A 1 207 ? 7.074 -22.016 -3.922 1 97.69 207 GLY A O 1
ATOM 1549 N N . MET A 1 208 ? 5.879 -20.922 -2.375 1 98.06 208 MET A N 1
ATOM 1550 C CA . MET A 1 208 ? 6.969 -20.906 -1.404 1 98.06 208 MET A CA 1
ATOM 1551 C C . MET A 1 208 ? 7.047 -22.219 -0.633 1 98.06 208 MET A C 1
ATOM 1553 O O . MET A 1 208 ? 8.094 -22.547 -0.084 1 98.06 208 MET A O 1
ATOM 1557 N N . GLU A 1 209 ? 5.949 -22.969 -0.578 1 97.06 209 GLU A N 1
ATOM 1558 C CA . GLU A 1 209 ? 5.941 -24.203 0.181 1 97.06 209 GLU A CA 1
ATOM 1559 C C . GLU A 1 209 ? 6.984 -25.188 -0.358 1 97.06 209 GLU A C 1
ATOM 1561 O O . GLU A 1 209 ? 7.809 -25.703 0.399 1 97.06 209 GLU A O 1
ATOM 1566 N N . PRO A 1 210 ? 7.07 -25.438 -1.644 1 96.19 210 PRO A N 1
ATOM 1567 C CA . PRO A 1 210 ? 8.125 -26.312 -2.152 1 96.19 210 PRO A CA 1
ATOM 1568 C C . PRO A 1 210 ? 9.5 -25.641 -2.16 1 96.19 210 PRO A C 1
ATOM 1570 O O . PRO A 1 210 ? 10.523 -26.312 -2.055 1 96.19 210 PRO A O 1
ATOM 1573 N N . LEU A 1 211 ? 9.609 -24.328 -2.246 1 96.69 211 LEU A N 1
ATOM 1574 C CA . LEU A 1 211 ? 10.867 -23.609 -2.359 1 96.69 211 LEU A CA 1
ATOM 1575 C C . LEU A 1 211 ? 11.539 -23.453 -0.994 1 96.69 211 LEU A C 1
ATOM 1577 O O . LEU A 1 211 ? 12.766 -23.453 -0.895 1 96.69 211 LEU A O 1
ATOM 1581 N N . ARG A 1 212 ? 10.711 -23.266 -0.014 1 97.25 212 ARG A N 1
ATOM 1582 C CA . ARG A 1 212 ? 11.188 -23.094 1.356 1 97.25 212 ARG A CA 1
ATOM 1583 C C . ARG A 1 212 ? 10.344 -23.906 2.332 1 97.25 212 ARG A C 1
ATOM 1585 O O . ARG A 1 212 ? 9.68 -23.344 3.207 1 97.25 212 ARG A O 1
ATOM 1592 N N . PRO A 1 213 ? 10.492 -25.203 2.252 1 97.19 213 PRO A N 1
ATOM 1593 C CA . PRO A 1 213 ? 9.617 -26.078 3.039 1 97.19 213 PRO A CA 1
ATOM 1594 C C . PRO A 1 213 ? 9.82 -25.906 4.543 1 97.19 213 PRO A C 1
ATOM 1596 O O . PRO A 1 213 ? 8.891 -26.141 5.32 1 97.19 213 PRO A O 1
ATOM 1599 N N . ALA A 1 214 ? 10.992 -25.5 5.016 1 97.56 214 ALA A N 1
ATOM 1600 C CA . ALA A 1 214 ? 11.289 -25.359 6.438 1 97.56 214 ALA A CA 1
ATOM 1601 C C . ALA A 1 214 ? 10.352 -24.344 7.09 1 97.56 214 ALA A C 1
ATOM 1603 O O . ALA A 1 214 ? 9.984 -24.5 8.258 1 97.56 214 ALA A O 1
ATOM 1604 N N . ALA A 1 215 ? 9.938 -23.344 6.344 1 97.94 215 ALA A N 1
ATOM 1605 C CA . ALA A 1 215 ? 9.055 -22.312 6.867 1 97.94 215 ALA A CA 1
ATOM 1606 C C . ALA A 1 215 ? 7.672 -22.875 7.195 1 97.94 215 ALA A C 1
ATOM 1608 O O . ALA A 1 215 ? 6.922 -22.281 7.977 1 97.94 215 ALA A O 1
ATOM 1609 N N . PHE A 1 216 ? 7.352 -24.016 6.621 1 98.31 216 PHE A N 1
ATOM 1610 C CA . PHE A 1 216 ? 6.012 -24.578 6.746 1 98.31 216 PHE A CA 1
ATOM 1611 C C . PHE A 1 216 ? 6.023 -25.797 7.652 1 98.31 216 PHE A C 1
ATOM 1613 O O . PHE A 1 216 ? 4.98 -26.406 7.891 1 98.31 216 PHE A O 1
ATOM 1620 N N . ALA A 1 217 ? 7.145 -26.219 8.172 1 97.75 217 ALA A N 1
ATOM 1621 C CA . ALA A 1 217 ? 7.332 -27.484 8.875 1 97.75 217 ALA A CA 1
ATOM 1622 C C . ALA A 1 217 ? 6.41 -27.578 10.086 1 97.75 217 ALA A C 1
ATOM 1624 O O . ALA A 1 217 ? 5.84 -28.641 10.359 1 97.75 217 ALA A O 1
ATOM 1625 N N . ASP A 1 218 ? 6.184 -26.5 10.844 1 97.38 218 ASP A N 1
ATOM 1626 C CA . ASP A 1 218 ? 5.355 -26.5 12.055 1 97.38 218 ASP A CA 1
ATOM 1627 C C . ASP A 1 218 ? 4.094 -25.656 11.852 1 97.38 218 ASP A C 1
ATOM 1629 O O . ASP A 1 218 ? 3.68 -24.922 12.75 1 97.38 218 ASP A O 1
ATOM 1633 N N . ALA A 1 219 ? 3.586 -25.734 10.609 1 98.5 219 ALA A N 1
ATOM 1634 C CA . ALA A 1 219 ? 2.412 -24.922 10.297 1 98.5 219 ALA A CA 1
ATOM 1635 C C . ALA A 1 219 ? 1.311 -25.766 9.672 1 98.5 219 ALA A C 1
ATOM 1637 O O . ALA A 1 219 ? 0.907 -25.531 8.531 1 98.5 219 ALA A O 1
ATOM 1638 N N . PRO A 1 220 ? 0.731 -26.719 10.445 1 98.44 220 PRO A N 1
ATOM 1639 C CA . PRO A 1 220 ? -0.27 -27.625 9.883 1 98.44 220 PRO A CA 1
ATOM 1640 C C . PRO A 1 220 ? -1.542 -26.906 9.445 1 98.44 220 PRO A C 1
ATOM 1642 O O . PRO A 1 220 ? -2.191 -27.328 8.477 1 98.44 220 PRO A O 1
ATOM 1645 N N . LEU A 1 221 ? -1.942 -25.875 10.148 1 98.75 221 LEU A N 1
ATOM 1646 C CA . LEU A 1 221 ? -3.152 -25.141 9.781 1 98.75 221 LEU A CA 1
ATOM 1647 C C . LEU A 1 221 ? -2.967 -24.422 8.445 1 98.75 221 LEU A C 1
ATOM 1649 O O . LEU A 1 221 ? -3.891 -24.375 7.633 1 98.75 221 LEU A O 1
ATOM 1653 N N . VAL A 1 222 ? -1.776 -23.891 8.211 1 98.75 222 VAL A N 1
ATOM 1654 C CA . VAL A 1 222 ? -1.48 -23.219 6.953 1 98.75 222 VAL A CA 1
ATOM 1655 C C . VAL A 1 222 ? -1.511 -24.234 5.809 1 98.75 222 VAL A C 1
ATOM 1657 O O . VAL A 1 222 ? -2.064 -23.953 4.742 1 98.75 222 VAL A O 1
ATOM 1660 N N . LYS A 1 223 ? -0.897 -25.406 6.027 1 98.38 223 LYS A N 1
ATOM 1661 C CA . LYS A 1 223 ? -0.897 -26.422 4.984 1 98.38 223 LYS A CA 1
ATOM 1662 C C . LYS A 1 223 ? -2.318 -26.844 4.629 1 98.38 223 LYS A C 1
ATOM 1664 O O . LYS A 1 223 ? -2.652 -27 3.453 1 98.38 223 LYS A O 1
ATOM 1669 N N . ALA A 1 224 ? -3.15 -27.016 5.641 1 98.69 224 ALA A N 1
ATOM 1670 C CA . ALA A 1 224 ? -4.551 -27.359 5.406 1 98.69 224 ALA A CA 1
ATOM 1671 C C . ALA A 1 224 ? -5.27 -26.234 4.664 1 98.69 224 ALA A C 1
ATOM 1673 O O . ALA A 1 224 ? -6.062 -26.484 3.756 1 98.69 224 ALA A O 1
ATOM 1674 N N . TRP A 1 225 ? -5.008 -24.984 5.074 1 98.81 225 TRP A N 1
ATOM 1675 C CA . TRP A 1 225 ? -5.594 -23.812 4.43 1 98.81 225 TRP A CA 1
ATOM 1676 C C . TRP A 1 225 ? -5.148 -23.703 2.973 1 98.81 225 TRP A C 1
ATOM 1678 O O . TRP A 1 225 ? -5.957 -23.406 2.092 1 98.81 225 TRP A O 1
ATOM 1688 N N . LEU A 1 226 ? -3.854 -23.953 2.691 1 98.75 226 LEU A N 1
ATOM 1689 C CA . LEU A 1 226 ? -3.352 -23.953 1.322 1 98.75 226 LEU A CA 1
ATOM 1690 C C . LEU A 1 226 ? -4.098 -24.969 0.469 1 98.75 226 LEU A C 1
ATOM 1692 O O . LEU A 1 226 ? -4.516 -24.672 -0.65 1 98.75 226 LEU A O 1
ATOM 1696 N N . ALA A 1 227 ? -4.254 -26.141 1.016 1 98.56 227 ALA A N 1
ATOM 1697 C CA . ALA A 1 227 ? -4.957 -27.203 0.295 1 98.56 227 ALA A CA 1
ATOM 1698 C C . ALA A 1 227 ? -6.41 -26.812 0.03 1 98.56 227 ALA A C 1
ATOM 1700 O O . ALA A 1 227 ? -6.926 -27.031 -1.068 1 98.56 227 ALA A O 1
ATOM 1701 N N . ARG A 1 228 ? -7.074 -26.266 1.024 1 98.62 228 ARG A N 1
ATOM 1702 C CA . ARG A 1 228 ? -8.461 -25.828 0.894 1 98.62 228 ARG A CA 1
ATOM 1703 C C . ARG A 1 228 ? -8.586 -24.734 -0.163 1 98.62 228 ARG A C 1
ATOM 1705 O O . ARG A 1 228 ? -9.523 -24.75 -0.968 1 98.62 228 ARG A O 1
ATOM 1712 N N . THR A 1 229 ? -7.684 -23.781 -0.143 1 98.75 229 THR A N 1
ATOM 1713 C CA . THR A 1 229 ? -7.711 -22.688 -1.102 1 98.75 229 THR A CA 1
ATOM 1714 C C . THR A 1 229 ? -7.453 -23.203 -2.518 1 98.75 229 THR A C 1
ATOM 1716 O O . THR A 1 229 ? -8.125 -22.781 -3.465 1 98.75 229 THR A O 1
ATOM 1719 N N . ALA A 1 230 ? -6.508 -24.109 -2.639 1 98.56 230 ALA A N 1
ATOM 1720 C CA . ALA A 1 230 ? -6.18 -24.703 -3.936 1 98.56 230 ALA A CA 1
ATOM 1721 C C . ALA A 1 230 ? -7.391 -25.406 -4.543 1 98.56 230 ALA A C 1
ATOM 1723 O O . ALA A 1 230 ? -7.543 -25.453 -5.766 1 98.56 230 ALA A O 1
ATOM 1724 N N . ALA A 1 231 ? -8.234 -25.891 -3.711 1 98.56 231 ALA A N 1
ATOM 1725 C CA . ALA A 1 231 ? -9.367 -26.703 -4.156 1 98.56 231 ALA A CA 1
ATOM 1726 C C . ALA A 1 231 ? -10.547 -25.828 -4.551 1 98.56 231 ALA A C 1
ATOM 1728 O O . ALA A 1 231 ? -11.508 -26.297 -5.156 1 98.56 231 ALA A O 1
ATOM 1729 N N . ARG A 1 232 ? -10.492 -24.516 -4.223 1 98.56 232 ARG A N 1
ATOM 1730 C CA . ARG A 1 232 ? -11.562 -23.609 -4.602 1 98.56 232 ARG A CA 1
ATOM 1731 C C . ARG A 1 232 ? -11.734 -23.562 -6.117 1 98.56 232 ARG A C 1
ATOM 1733 O O . ARG A 1 232 ? -10.75 -23.516 -6.855 1 98.56 232 ARG A O 1
ATOM 1740 N N . PRO A 1 233 ? -12.969 -23.578 -6.629 1 98.62 233 PRO A N 1
ATOM 1741 C CA . PRO A 1 233 ? -13.203 -23.547 -8.07 1 98.62 233 PRO A CA 1
ATOM 1742 C C . PRO A 1 233 ? -12.555 -22.359 -8.758 1 98.62 233 PRO A C 1
ATOM 1744 O O . PRO A 1 233 ? -12.016 -22.484 -9.859 1 98.62 233 PRO A O 1
ATOM 1747 N N . CYS A 1 234 ? -12.547 -21.203 -8.156 1 98.81 234 CYS A N 1
ATOM 1748 C CA . CYS A 1 234 ? -11.984 -20.016 -8.789 1 98.81 234 CYS A CA 1
ATOM 1749 C C . CYS A 1 234 ? -10.469 -20.141 -8.914 1 98.81 234 CYS A C 1
ATOM 1751 O O . CYS A 1 234 ? -9.891 -19.688 -9.906 1 98.81 234 CYS A O 1
ATOM 1753 N N . VAL A 1 235 ? -9.828 -20.719 -7.914 1 98.81 235 VAL A N 1
ATOM 1754 C CA . VAL A 1 235 ? -8.383 -20.906 -7.957 1 98.81 235 VAL A CA 1
ATOM 1755 C C . VAL A 1 235 ? -8.031 -21.953 -9.016 1 98.81 235 VAL A C 1
ATOM 1757 O O . VAL A 1 235 ? -7.102 -21.75 -9.805 1 98.81 235 VAL A O 1
ATOM 1760 N N . GLN A 1 236 ? -8.828 -22.969 -9.102 1 98.75 236 GLN A N 1
ATOM 1761 C CA . GLN A 1 236 ? -8.625 -24 -10.117 1 98.75 236 GLN A CA 1
ATOM 1762 C C . GLN A 1 236 ? -8.797 -23.422 -11.523 1 98.75 236 GLN A C 1
ATOM 1764 O O . GLN A 1 236 ? -8.031 -23.734 -12.43 1 98.75 236 GLN A O 1
ATOM 1769 N N . ALA A 1 237 ? -9.82 -22.641 -11.656 1 98.62 237 ALA A N 1
ATOM 1770 C CA . ALA A 1 237 ? -10.055 -22 -12.953 1 98.62 237 ALA A CA 1
ATOM 1771 C C . ALA A 1 237 ? -8.875 -21.125 -13.344 1 98.62 237 ALA A C 1
ATOM 1773 O O . ALA A 1 237 ? -8.477 -21.094 -14.508 1 98.62 237 ALA A O 1
ATOM 1774 N N . ALA A 1 238 ? -8.32 -20.375 -12.398 1 98.69 238 ALA A N 1
ATOM 1775 C CA . ALA A 1 238 ? -7.164 -19.516 -12.656 1 98.69 238 ALA A CA 1
ATOM 1776 C C . ALA A 1 238 ? -5.941 -20.344 -13.039 1 98.69 238 ALA A C 1
ATOM 1778 O O . ALA A 1 238 ? -5.262 -20.047 -14.023 1 98.69 238 ALA A O 1
ATOM 1779 N N . LEU A 1 239 ? -5.715 -21.453 -12.32 1 98.25 239 LEU A N 1
ATOM 1780 C CA . LEU A 1 239 ? -4.555 -22.297 -12.562 1 98.25 239 LEU A CA 1
ATOM 1781 C C . LEU A 1 239 ? -4.672 -23 -13.914 1 98.25 239 LEU A C 1
ATOM 1783 O O . LEU A 1 239 ? -3.658 -23.297 -14.555 1 98.25 239 LEU A O 1
ATOM 1787 N N . ALA A 1 240 ? -5.832 -23.219 -14.367 1 98 240 ALA A N 1
ATOM 1788 C CA . ALA A 1 240 ? -6.07 -23.891 -15.633 1 98 240 ALA A CA 1
ATOM 1789 C C . ALA A 1 240 ? -5.629 -23.031 -16.812 1 98 240 ALA A C 1
ATOM 1791 O O . ALA A 1 240 ? -5.496 -23.531 -17.938 1 98 240 ALA A O 1
ATOM 1792 N N . ARG A 1 241 ? -5.359 -21.797 -16.562 1 97.75 241 ARG A N 1
ATOM 1793 C CA . ARG A 1 241 ? -4.91 -20.891 -17.609 1 97.75 241 ARG A CA 1
ATOM 1794 C C . ARG A 1 241 ? -3.404 -21.016 -17.828 1 97.75 241 ARG A C 1
ATOM 1796 O O . ARG A 1 241 ? -2.848 -20.375 -18.719 1 97.75 241 ARG A O 1
ATOM 1803 N N . ALA A 1 242 ? -2.834 -21.859 -17.031 1 97.94 242 ALA A N 1
ATOM 1804 C CA . ALA A 1 242 ? -1.389 -22.047 -17.141 1 97.94 242 ALA A CA 1
ATOM 1805 C C . ALA A 1 242 ? -1 -22.625 -18.484 1 97.94 242 ALA A C 1
ATOM 1807 O O . ALA A 1 242 ? -1.734 -23.453 -19.047 1 97.94 242 ALA A O 1
ATOM 1808 N N . THR A 1 243 ? 0.157 -22.203 -19 1 97 24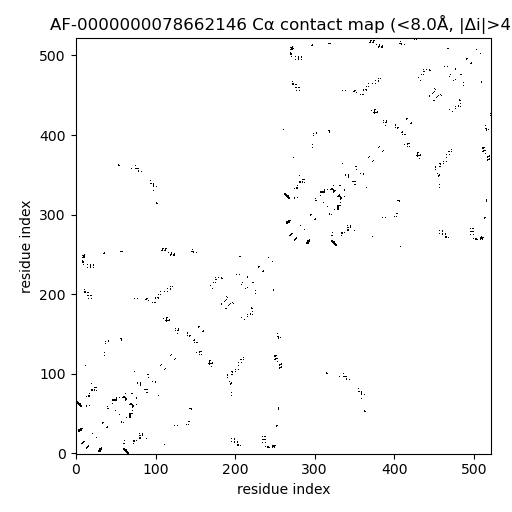3 THR A N 1
ATOM 1809 C CA . THR A 1 243 ? 0.688 -22.75 -20.234 1 97 243 THR A CA 1
ATOM 1810 C C . THR A 1 243 ? 1.924 -23.594 -19.969 1 97 243 THR A C 1
ATOM 1812 O O . THR A 1 243 ? 2.549 -24.109 -20.906 1 97 243 THR A O 1
ATOM 1815 N N . ILE A 1 244 ? 2.262 -23.703 -18.766 1 95.19 244 ILE A N 1
ATOM 1816 C CA . ILE A 1 244 ? 3.375 -24.531 -18.344 1 95.19 244 ILE A CA 1
ATOM 1817 C C . ILE A 1 244 ? 2.896 -25.516 -17.266 1 95.19 244 ILE A C 1
ATOM 1819 O O . ILE A 1 244 ? 1.822 -25.344 -16.688 1 95.19 244 ILE A O 1
ATOM 1823 N N . SER A 1 245 ? 3.654 -26.5 -16.969 1 94.38 245 SER A N 1
ATOM 1824 C CA . SER A 1 245 ? 3.23 -27.594 -16.094 1 94.38 245 SER A CA 1
ATOM 1825 C C . SER A 1 245 ? 3.223 -27.156 -14.641 1 94.38 245 SER A C 1
ATOM 1827 O O . SER A 1 245 ? 2.436 -27.656 -13.836 1 94.38 245 SER A O 1
ATOM 1829 N N . GLU A 1 246 ? 4.102 -26.188 -14.25 1 95.12 246 GLU A N 1
ATOM 1830 C CA . GLU A 1 246 ? 4.203 -25.75 -12.859 1 95.12 246 GLU A CA 1
ATOM 1831 C C . GLU A 1 246 ? 4.094 -24.234 -12.758 1 95.12 246 GLU A C 1
ATOM 1833 O O . GLU A 1 246 ? 5.07 -23.547 -12.438 1 95.12 246 GLU A O 1
ATOM 1838 N N . PRO A 1 247 ? 2.91 -23.75 -12.852 1 95.88 247 PRO A N 1
ATOM 1839 C CA . PRO A 1 247 ? 2.758 -22.297 -12.891 1 95.88 247 PRO A CA 1
ATOM 1840 C C . PRO A 1 247 ? 3.158 -21.625 -11.578 1 95.88 247 PRO A C 1
ATOM 1842 O O . PRO A 1 247 ? 3.562 -20.469 -11.57 1 95.88 247 PRO A O 1
ATOM 1845 N N . LEU A 1 248 ? 3.086 -22.359 -10.453 1 95.69 248 LEU A N 1
ATOM 1846 C CA . LEU A 1 248 ? 3.42 -21.781 -9.156 1 95.69 248 LEU A CA 1
ATOM 1847 C C . LEU A 1 248 ? 4.926 -21.594 -9.016 1 95.69 248 LEU A C 1
ATOM 1849 O O . LEU A 1 248 ? 5.395 -20.984 -8.055 1 95.69 248 LEU A O 1
ATOM 1853 N N . ARG A 1 249 ? 5.668 -22 -10.039 1 94.62 249 ARG A N 1
ATOM 1854 C CA . ARG A 1 249 ? 7.113 -21.797 -10.07 1 94.62 249 ARG A CA 1
ATOM 1855 C C . ARG A 1 249 ? 7.496 -20.734 -11.094 1 94.62 249 ARG A C 1
ATOM 1857 O O . ARG A 1 249 ? 8.68 -20.484 -11.32 1 94.62 249 ARG A O 1
ATOM 1864 N N . ALA A 1 250 ? 6.527 -20.172 -11.703 1 95.31 250 ALA A N 1
ATOM 1865 C CA . ALA A 1 250 ? 6.781 -19.141 -12.695 1 95.31 250 ALA A CA 1
ATOM 1866 C C . ALA A 1 250 ? 6.938 -17.766 -12.023 1 95.31 250 ALA A C 1
ATOM 1868 O O . ALA A 1 250 ? 5.941 -17.125 -11.68 1 95.31 250 ALA A O 1
ATOM 1869 N N . TRP A 1 251 ? 8.133 -17.359 -11.836 1 95 251 TRP A N 1
ATOM 1870 C CA . TRP A 1 251 ? 8.422 -16.062 -11.203 1 95 251 TRP A CA 1
ATOM 1871 C C . TRP A 1 251 ? 9.078 -15.117 -12.195 1 95 251 TRP A C 1
ATOM 1873 O O . TRP A 1 251 ? 9.82 -15.547 -13.086 1 95 251 TRP A O 1
ATOM 1883 N N . ALA A 1 252 ? 8.766 -13.867 -12.086 1 92.12 252 ALA A N 1
ATOM 1884 C CA . ALA A 1 252 ? 9.383 -12.789 -12.852 1 92.12 252 ALA A CA 1
ATOM 1885 C C . ALA A 1 252 ? 9.578 -11.547 -11.984 1 92.12 252 ALA A C 1
ATOM 1887 O O . ALA A 1 252 ? 8.773 -11.266 -11.094 1 92.12 252 ALA A O 1
ATOM 1888 N N . PRO A 1 253 ? 10.688 -10.828 -12.258 1 88.38 253 PRO A N 1
ATOM 1889 C CA . PRO A 1 253 ? 10.883 -9.617 -11.461 1 88.38 253 PRO A CA 1
ATOM 1890 C C . PRO A 1 253 ? 9.758 -8.609 -11.633 1 88.38 253 PRO A C 1
ATOM 1892 O O . PRO A 1 253 ? 9.312 -8.359 -12.758 1 88.38 253 PRO A O 1
ATOM 1895 N N . GLY A 1 254 ? 9.266 -8.164 -10.484 1 81.38 254 GLY A N 1
ATOM 1896 C CA . GLY A 1 254 ? 8.211 -7.164 -10.484 1 81.38 254 GLY A CA 1
ATOM 1897 C C . GLY A 1 254 ? 8.508 -5.984 -9.578 1 81.38 254 GLY A C 1
ATOM 1898 O O . GLY A 1 254 ? 9.641 -5.82 -9.117 1 81.38 254 GLY A O 1
ATOM 1899 N N . PRO A 1 255 ? 7.496 -5.074 -9.531 1 63.84 255 PRO A N 1
ATOM 1900 C CA . PRO A 1 255 ? 7.723 -3.82 -8.805 1 63.84 255 PRO A CA 1
ATOM 1901 C C . PRO A 1 255 ? 7.66 -3.992 -7.293 1 63.84 255 PRO A C 1
ATOM 1903 O O . PRO A 1 255 ? 7.719 -3.008 -6.551 1 63.84 255 PRO A O 1
ATOM 1906 N N . GLU A 1 256 ? 7.562 -5.137 -6.934 1 56.12 256 GLU A N 1
ATOM 1907 C CA . GLU A 1 256 ? 7.418 -5.359 -5.5 1 56.12 256 GLU A CA 1
ATOM 1908 C C . GLU A 1 256 ? 8.562 -4.723 -4.723 1 56.12 256 GLU A C 1
ATOM 1910 O O . GLU A 1 256 ? 9.734 -4.965 -5.02 1 56.12 256 GLU A O 1
ATOM 1915 N N . ILE A 1 257 ? 8.312 -3.568 -4.121 1 52.84 257 ILE A N 1
ATOM 1916 C CA . ILE A 1 257 ? 9.375 -2.857 -3.416 1 52.84 257 ILE A CA 1
ATOM 1917 C C . ILE A 1 257 ? 9.492 -3.393 -1.99 1 52.84 257 ILE A C 1
ATOM 1919 O O . ILE A 1 257 ? 8.508 -3.438 -1.251 1 52.84 257 ILE A O 1
ATOM 1923 N N . ASN A 1 258 ? 10.484 -4.18 -1.919 1 47.91 258 ASN A N 1
ATOM 1924 C CA . ASN A 1 258 ? 10.828 -4.68 -0.591 1 47.91 258 ASN A CA 1
ATOM 1925 C C . ASN A 1 258 ? 11.109 -3.537 0.381 1 47.91 258 ASN A C 1
ATOM 1927 O O . ASN A 1 258 ? 11.922 -2.654 0.087 1 47.91 258 ASN A O 1
ATOM 1931 N N . ARG A 1 259 ? 10.109 -3.268 1.159 1 45.81 259 ARG A N 1
ATOM 1932 C CA . ARG A 1 259 ? 10.477 -2.434 2.299 1 45.81 259 ARG A CA 1
ATOM 1933 C C . ARG A 1 259 ? 11.641 -3.047 3.072 1 45.81 259 ARG A C 1
ATOM 1935 O O . ARG A 1 259 ? 11.438 -3.924 3.916 1 45.81 259 ARG A O 1
ATOM 1942 N N . TRP A 1 260 ? 12.852 -3.1 2.369 1 38.06 260 TRP A N 1
ATOM 1943 C CA . TRP A 1 260 ? 14 -3.713 3.033 1 38.06 260 TRP A CA 1
ATOM 1944 C C . TRP A 1 260 ? 14.422 -2.9 4.25 1 38.06 260 TRP A C 1
ATOM 1946 O O . TRP A 1 260 ? 14.312 -1.671 4.254 1 38.06 260 TRP A O 1
ATOM 1956 N N . GLY A 1 261 ? 14.391 -3.508 5.625 1 33 261 GLY A N 1
ATOM 1957 C CA . GLY A 1 261 ? 14.953 -3.102 6.906 1 33 261 GLY A CA 1
ATOM 1958 C C . GLY A 1 261 ? 13.984 -3.287 8.062 1 33 261 GLY A C 1
ATOM 1959 O O . GLY A 1 261 ? 12.773 -3.385 7.859 1 33 261 GLY A O 1
ATOM 1960 N N . MET B 1 1 ? -20.328 0.982 23.625 1 63.31 1 MET B N 1
ATOM 1961 C CA . MET B 1 1 ? -19.219 0.783 22.703 1 63.31 1 MET B CA 1
ATOM 1962 C C . MET B 1 1 ? -18.203 1.926 22.812 1 63.31 1 MET B C 1
ATOM 1964 O O . MET B 1 1 ? -18.578 3.096 22.719 1 63.31 1 MET B O 1
ATOM 1968 N N . SER B 1 2 ? -16.984 1.636 23.422 1 83.5 2 SER B N 1
ATOM 1969 C CA . SER B 1 2 ? -15.977 2.676 23.641 1 83.5 2 SER B CA 1
ATOM 1970 C C . SER B 1 2 ? -15.109 2.877 22.406 1 83.5 2 SER B C 1
ATOM 1972 O O . SER B 1 2 ? -14.703 1.908 21.766 1 83.5 2 SER B O 1
ATOM 1974 N N . ALA B 1 3 ? -15.086 4.066 21.844 1 91.62 3 ALA B N 1
ATOM 1975 C CA . ALA B 1 3 ? -14.258 4.434 20.703 1 91.62 3 ALA B CA 1
ATOM 1976 C C . ALA B 1 3 ? -13.367 5.625 21.031 1 91.62 3 ALA B C 1
ATOM 1978 O O . ALA B 1 3 ? -13.836 6.629 21.562 1 91.62 3 ALA B O 1
ATOM 1979 N N . LEU B 1 4 ? -12.055 5.395 20.781 1 93.75 4 LEU B N 1
ATOM 1980 C CA . LEU B 1 4 ? -11.062 6.426 21.062 1 93.75 4 LEU B CA 1
ATOM 1981 C C . LEU B 1 4 ? -10.055 6.547 19.938 1 93.75 4 LEU B C 1
ATOM 1983 O O . LEU B 1 4 ? -9.516 5.539 19.469 1 93.75 4 LEU B O 1
ATOM 1987 N N . LEU B 1 5 ? -9.906 7.746 19.438 1 95.5 5 LEU B N 1
ATOM 1988 C CA . LEU B 1 5 ? -8.922 8.016 18.391 1 95.5 5 LEU B CA 1
ATOM 1989 C C . LEU B 1 5 ? -7.707 8.742 18.969 1 95.5 5 LEU B C 1
ATOM 1991 O O . LEU B 1 5 ? -7.816 9.883 19.406 1 95.5 5 LEU B O 1
ATOM 1995 N N . TYR B 1 6 ? -6.543 8.062 18.984 1 93.5 6 TYR B N 1
ATOM 1996 C CA . TYR B 1 6 ? -5.277 8.695 19.344 1 93.5 6 TYR B CA 1
ATOM 1997 C C . TYR B 1 6 ? -4.648 9.359 18.125 1 93.5 6 TYR B C 1
ATOM 1999 O O . TYR B 1 6 ? -4.473 8.719 17.078 1 93.5 6 TYR B O 1
ATOM 2007 N N . HIS B 1 7 ? -4.363 10.625 18.234 1 95.38 7 HIS B N 1
ATOM 2008 C CA . HIS B 1 7 ? -3.818 11.352 17.094 1 95.38 7 HIS B CA 1
ATOM 2009 C C . HIS B 1 7 ? -2.754 12.352 17.531 1 95.38 7 HIS B C 1
ATOM 2011 O O . HIS B 1 7 ? -2.736 12.766 18.703 1 95.38 7 HIS B O 1
ATOM 2017 N N . GLY B 1 8 ? -1.785 12.688 16.703 1 95.56 8 GLY B N 1
ATOM 2018 C CA . GLY B 1 8 ? -0.891 13.82 16.922 1 95.56 8 GLY B CA 1
ATOM 2019 C C . GLY B 1 8 ? -1.5 15.141 16.5 1 95.56 8 GLY B C 1
ATOM 2020 O O . GLY B 1 8 ? -2.723 15.273 16.422 1 95.56 8 GLY B O 1
ATOM 2021 N N . GLU B 1 9 ? -0.602 16.125 16.391 1 96.94 9 GLU B N 1
ATOM 2022 C CA . GLU B 1 9 ? -1.073 17.375 15.797 1 96.94 9 GLU B CA 1
ATOM 2023 C C . GLU B 1 9 ? -1.698 17.141 14.422 1 96.94 9 GLU B C 1
ATOM 2025 O O . GLU B 1 9 ? -1.318 16.203 13.719 1 96.94 9 GLU B O 1
ATOM 2030 N N . PRO B 1 10 ? -2.725 17.906 14.078 1 98.06 10 PRO B N 1
ATOM 2031 C CA . PRO B 1 10 ? -3.395 17.688 12.797 1 98.06 10 PRO B CA 1
ATOM 2032 C C . PRO B 1 10 ? -2.5 18.016 11.602 1 98.06 10 PRO B C 1
ATOM 2034 O O . PRO B 1 10 ? -2.623 19.094 11.008 1 98.06 10 PRO B O 1
ATOM 2037 N N . ASN B 1 11 ? -1.677 17.125 11.242 1 96.88 11 ASN B N 1
ATOM 2038 C CA . ASN B 1 11 ? -0.785 17.094 10.086 1 96.88 11 ASN B CA 1
ATOM 2039 C C . ASN B 1 11 ? -0.602 15.672 9.57 1 96.88 11 ASN B C 1
ATOM 2041 O O . ASN B 1 11 ? -0.81 14.703 10.305 1 96.88 11 ASN B O 1
ATOM 2045 N N . GLY B 1 12 ? -0.315 15.562 8.297 1 96.12 12 GLY B N 1
ATOM 2046 C CA . GLY B 1 12 ? -0.056 14.242 7.734 1 96.12 12 GLY B CA 1
ATOM 2047 C C . GLY B 1 12 ? -1.182 13.258 7.984 1 96.12 12 GLY B C 1
ATOM 2048 O O . GLY B 1 12 ? -2.344 13.547 7.688 1 96.12 12 GLY B O 1
ATOM 2049 N N . ALA B 1 13 ? -0.877 12.156 8.562 1 95.94 13 ALA B N 1
ATOM 2050 C CA . ALA B 1 13 ? -1.849 11.078 8.758 1 95.94 13 ALA B CA 1
ATOM 2051 C C . ALA B 1 13 ? -2.922 11.492 9.766 1 95.94 13 ALA B C 1
ATOM 2053 O O . ALA B 1 13 ? -4.098 11.156 9.602 1 95.94 13 ALA B O 1
ATOM 2054 N N . SER B 1 14 ? -2.518 12.211 10.789 1 97.06 14 SER B N 1
ATOM 2055 C CA . SER B 1 14 ? -3.49 12.664 11.781 1 97.06 14 SER B CA 1
ATOM 2056 C C . SER B 1 14 ? -4.527 13.586 11.156 1 97.06 14 SER B C 1
ATOM 2058 O O . SER B 1 14 ? -5.727 13.453 11.414 1 97.06 14 SER B O 1
ATOM 2060 N N . LEU B 1 15 ? -4.062 14.516 10.367 1 98.56 15 LEU B N 1
ATOM 2061 C CA . LEU B 1 15 ? -4.988 15.445 9.727 1 98.56 15 LEU B CA 1
ATOM 2062 C C . LEU B 1 15 ? -5.965 14.695 8.828 1 98.56 15 LEU B C 1
ATOM 2064 O O . LEU B 1 15 ? -7.164 14.984 8.828 1 98.56 15 LEU B O 1
ATOM 2068 N N . THR B 1 16 ? -5.496 13.742 8.062 1 98.5 16 THR B N 1
ATOM 2069 C CA . THR B 1 16 ? -6.336 12.945 7.18 1 98.5 16 THR B CA 1
ATOM 2070 C C . THR B 1 16 ? -7.48 12.305 7.953 1 98.5 16 THR B C 1
ATOM 2072 O O . THR B 1 16 ? -8.648 12.445 7.582 1 98.5 16 THR B O 1
ATOM 2075 N N . VAL B 1 17 ? -7.184 11.641 9.047 1 98.5 17 VAL B N 1
ATOM 2076 C CA . VAL B 1 17 ? -8.164 10.852 9.789 1 98.5 17 VAL B CA 1
ATOM 2077 C C . VAL B 1 17 ? -9.102 11.773 10.555 1 98.5 17 VAL B C 1
ATOM 2079 O O . VAL B 1 17 ? -10.312 11.547 10.609 1 98.5 17 VAL B O 1
ATOM 2082 N N . LEU B 1 18 ? -8.523 12.812 11.141 1 98.75 18 LEU B N 1
ATOM 2083 C CA . LEU B 1 18 ? -9.344 13.773 11.883 1 98.75 18 LEU B CA 1
ATOM 2084 C C . LEU B 1 18 ? -10.344 14.461 10.953 1 98.75 18 LEU B C 1
ATOM 2086 O O . LEU B 1 18 ? -11.5 14.656 11.328 1 98.75 18 LEU B O 1
ATOM 2090 N N . ALA B 1 19 ? -9.883 14.867 9.773 1 98.88 19 ALA B N 1
ATOM 2091 C CA . ALA B 1 19 ? -10.781 15.5 8.812 1 98.88 19 ALA B CA 1
ATOM 2092 C C . ALA B 1 19 ? -11.852 14.516 8.336 1 98.88 19 ALA B C 1
ATOM 2094 O O . ALA B 1 19 ? -13.023 14.875 8.211 1 98.88 19 ALA B O 1
ATOM 2095 N N . ALA B 1 20 ? -11.469 13.25 8.055 1 98.88 20 ALA B N 1
ATOM 2096 C CA . ALA B 1 20 ? -12.438 12.227 7.688 1 98.88 20 ALA B CA 1
ATOM 2097 C C . ALA B 1 20 ? -13.477 12.039 8.789 1 98.88 20 ALA B C 1
ATOM 2099 O O . ALA B 1 20 ? -14.68 11.953 8.516 1 98.88 20 ALA B O 1
ATOM 2100 N N . LEU B 1 21 ? -13 11.961 10.023 1 98.69 21 LEU B N 1
ATOM 2101 C CA . LEU B 1 21 ? -13.906 11.812 11.164 1 98.69 21 LEU B CA 1
ATOM 2102 C C . LEU B 1 21 ? -14.906 12.961 11.219 1 98.69 21 LEU B C 1
ATOM 2104 O O . LEU B 1 21 ? -16.109 12.734 11.375 1 98.69 21 LEU B O 1
ATOM 2108 N N . ALA B 1 22 ? -14.398 14.133 11.062 1 98.75 22 ALA B N 1
ATOM 2109 C CA . ALA B 1 22 ? -15.266 15.305 11.102 1 98.75 22 ALA B CA 1
ATOM 2110 C C . ALA B 1 22 ? -16.328 15.242 9.992 1 98.75 22 ALA B C 1
ATOM 2112 O O . ALA B 1 22 ? -17.484 15.609 10.211 1 98.75 22 ALA B O 1
ATOM 2113 N N . GLU B 1 23 ? -15.914 14.82 8.82 1 98.44 23 GLU B N 1
ATOM 2114 C CA . GLU B 1 23 ? -16.828 14.727 7.691 1 98.44 23 GLU B CA 1
ATOM 2115 C C . GLU B 1 23 ? -17.969 13.75 7.98 1 98.44 23 GLU B C 1
ATOM 2117 O O . GLU B 1 23 ? -19.094 13.93 7.5 1 98.44 23 GLU B O 1
ATOM 2122 N N . THR B 1 24 ? -17.734 12.703 8.719 1 97.94 24 THR B N 1
ATOM 2123 C CA . THR B 1 24 ? -18.703 11.641 8.969 1 97.94 24 THR B CA 1
ATOM 2124 C C . THR B 1 24 ? -19.719 12.07 10.031 1 97.94 24 THR B C 1
ATOM 2126 O O . THR B 1 24 ? -20.828 11.523 10.094 1 97.94 24 THR B O 1
ATOM 2129 N N . GLY B 1 25 ? -19.281 12.93 10.938 1 96.69 25 GLY B N 1
ATOM 2130 C CA . GLY B 1 25 ? -20.141 13.336 12.039 1 96.69 25 GLY B CA 1
ATOM 2131 C C . GLY B 1 25 ? -20.188 12.32 13.164 1 96.69 25 GLY B C 1
ATOM 2132 O O . GLY B 1 25 ? -20.953 12.492 14.125 1 96.69 25 GLY B O 1
ATOM 2133 N N . LEU B 1 26 ? -19.422 11.297 13.055 1 96.75 26 LEU B N 1
ATOM 2134 C CA . LEU B 1 26 ? -19.359 10.32 14.133 1 96.75 26 LEU B CA 1
ATOM 2135 C C . LEU B 1 26 ? -18.828 10.953 15.414 1 96.75 26 LEU B C 1
ATOM 2137 O O . LEU B 1 26 ? -17.922 11.781 15.367 1 96.75 26 LEU B O 1
ATOM 2141 N N . ASP B 1 27 ? -19.422 10.547 16.469 1 95.81 27 ASP B N 1
ATOM 2142 C CA . ASP B 1 27 ? -19 11.039 17.781 1 95.81 27 ASP B CA 1
ATOM 2143 C C . ASP B 1 27 ? -17.969 10.117 18.406 1 95.81 27 ASP B C 1
ATOM 2145 O O . ASP B 1 27 ? -18.312 9.211 19.172 1 95.81 27 ASP B O 1
ATOM 2149 N N . ILE B 1 28 ? -16.781 10.336 18.094 1 97.19 28 ILE B N 1
ATOM 2150 C CA . ILE B 1 28 ? -15.656 9.547 18.609 1 97.19 28 ILE B CA 1
ATOM 2151 C C . ILE B 1 28 ? -14.734 10.438 19.422 1 97.19 28 ILE B C 1
ATOM 2153 O O . ILE B 1 28 ? -14.328 11.516 18.969 1 97.19 28 ILE B O 1
ATOM 2157 N N . GLU B 1 29 ? -14.484 10.016 20.594 1 96.19 29 GLU B N 1
ATOM 2158 C CA . GLU B 1 29 ? -13.539 10.734 21.438 1 96.19 29 GLU B CA 1
ATOM 2159 C C . GLU B 1 29 ? -12.141 10.758 20.812 1 96.19 29 GLU B C 1
ATOM 2161 O O . GLU B 1 29 ? -11.688 9.75 20.281 1 96.19 29 GLU B O 1
ATOM 2166 N N . CYS B 1 30 ? -11.539 11.906 20.844 1 96.88 30 CYS B N 1
ATOM 2167 C CA . CYS B 1 30 ? -10.18 12.07 20.328 1 96.88 30 CYS B CA 1
ATOM 2168 C C . CYS B 1 30 ? -9.211 12.438 21.438 1 96.88 30 CYS B C 1
ATOM 2170 O O . CYS B 1 30 ? -9.523 13.281 22.281 1 96.88 30 CYS B O 1
ATOM 2172 N N . ARG B 1 31 ? -8.125 11.766 21.469 1 94.38 31 ARG B N 1
ATOM 2173 C CA . ARG B 1 31 ? -7.082 12.039 22.453 1 94.38 31 ARG B CA 1
ATOM 2174 C C . ARG B 1 31 ? -5.758 12.367 21.766 1 94.38 31 ARG B C 1
ATOM 2176 O O . ARG B 1 31 ? -5.242 11.562 20.984 1 94.38 31 ARG B O 1
ATOM 2183 N N . ARG B 1 32 ? -5.297 13.445 22.078 1 95.06 32 ARG B N 1
ATOM 2184 C CA . ARG B 1 32 ? -4.012 13.867 21.531 1 95.06 32 ARG B CA 1
ATOM 2185 C C . ARG B 1 32 ? -2.861 13.141 22.219 1 95.06 32 ARG B C 1
ATOM 2187 O O . ARG B 1 32 ? -2.887 12.938 23.438 1 95.06 32 ARG B O 1
ATOM 2194 N N . ILE B 1 33 ? -1.876 12.828 21.422 1 92.38 33 ILE B N 1
ATOM 2195 C CA . ILE B 1 33 ? -0.643 12.258 21.953 1 92.38 33 ILE B CA 1
ATOM 2196 C C . ILE B 1 33 ? 0.558 13.039 21.422 1 92.38 33 ILE B C 1
ATOM 2198 O O . ILE B 1 33 ? 0.478 13.656 20.359 1 92.38 33 ILE B O 1
ATOM 2202 N N . ASP B 1 34 ? 1.623 13.016 22.172 1 92.44 34 ASP B N 1
ATOM 2203 C CA . ASP B 1 34 ? 2.875 13.641 21.75 1 92.44 34 ASP B CA 1
ATOM 2204 C C . ASP B 1 34 ? 3.725 12.664 20.938 1 92.44 34 ASP B C 1
ATOM 2206 O O . ASP B 1 34 ? 4.363 11.773 21.5 1 92.44 34 ASP B O 1
ATOM 2210 N N . LEU B 1 35 ? 3.807 12.922 19.672 1 91.5 35 LEU B N 1
ATOM 2211 C CA . LEU B 1 35 ? 4.516 12 18.797 1 91.5 35 LEU B CA 1
ATOM 2212 C C . LEU B 1 35 ? 6.023 12.117 18.984 1 91.5 35 LEU B C 1
ATOM 2214 O O . LEU B 1 35 ? 6.75 11.133 18.844 1 91.5 35 LEU B O 1
ATOM 2218 N N . LEU B 1 36 ? 6.5 13.273 19.297 1 91 36 LEU B N 1
ATOM 2219 C CA . LEU B 1 36 ? 7.934 13.477 19.453 1 91 36 LEU B CA 1
ATOM 2220 C C . LEU B 1 36 ? 8.422 12.852 20.766 1 91 36 LEU B C 1
ATOM 2222 O O . LEU B 1 36 ? 9.602 12.508 20.891 1 91 36 LEU B O 1
ATOM 2226 N N . ALA B 1 37 ? 7.531 12.688 21.672 1 88.69 37 ALA B N 1
ATOM 2227 C CA . ALA B 1 37 ? 7.863 12.016 22.938 1 88.69 37 ALA B CA 1
ATOM 2228 C C . ALA B 1 37 ? 7.719 10.5 22.797 1 88.69 37 ALA B C 1
ATOM 2230 O O . ALA B 1 37 ? 7.949 9.758 23.75 1 88.69 37 ALA B O 1
ATOM 2231 N N . GLY B 1 38 ? 7.258 10.023 21.641 1 86.5 38 GLY B N 1
ATOM 2232 C CA . GLY B 1 38 ? 7.137 8.594 21.375 1 86.5 38 GLY B CA 1
ATOM 2233 C C . GLY B 1 38 ? 5.902 7.977 22 1 86.5 38 GLY B C 1
ATOM 2234 O O . GLY B 1 38 ? 5.828 6.758 22.188 1 86.5 38 GLY B O 1
ATOM 2235 N N . GLU B 1 39 ? 4.883 8.727 22.312 1 86.62 39 GLU B N 1
ATOM 2236 C CA . GLU B 1 39 ? 3.711 8.242 23.031 1 86.62 39 GLU B CA 1
ATOM 2237 C C . GLU B 1 39 ? 2.938 7.223 22.203 1 86.62 39 GLU B C 1
ATOM 2239 O O . GLU B 1 39 ? 2.258 6.355 22.766 1 86.62 39 GLU B O 1
ATOM 2244 N N . ARG B 1 40 ? 3.082 7.297 20.906 1 83.75 40 ARG B N 1
ATOM 2245 C CA . ARG B 1 40 ? 2.371 6.359 20.047 1 83.75 40 ARG B CA 1
ATOM 2246 C C . ARG B 1 40 ? 2.84 4.93 20.281 1 83.75 40 ARG B C 1
ATOM 2248 O O . ARG B 1 40 ? 2.129 3.975 19.953 1 83.75 40 ARG B O 1
ATOM 2255 N N . HIS B 1 41 ? 3.969 4.77 20.812 1 79.62 41 HIS B N 1
ATOM 2256 C CA . HIS B 1 41 ? 4.574 3.451 20.969 1 79.62 41 HIS B CA 1
ATOM 2257 C C . HIS B 1 41 ? 4.215 2.834 22.312 1 79.62 41 HIS B C 1
ATOM 2259 O O . HIS B 1 41 ? 4.625 1.71 22.609 1 79.62 41 HIS B O 1
ATOM 2265 N N . SER B 1 42 ? 3.416 3.531 23.156 1 77.81 42 SER B N 1
ATOM 2266 C CA . SER B 1 42 ? 2.965 3.055 24.469 1 77.81 42 SER B CA 1
ATOM 2267 C C . SER B 1 42 ? 1.558 3.549 24.781 1 77.81 42 SER B C 1
ATOM 2269 O O . SER B 1 42 ? 1.346 4.25 25.781 1 77.81 42 SER B O 1
ATOM 2271 N N . LEU B 1 43 ? 0.697 3.219 23.953 1 78.69 43 LEU B N 1
ATOM 2272 C CA . LEU B 1 43 ? -0.664 3.697 24.172 1 78.69 43 LEU B CA 1
ATOM 2273 C C . LEU B 1 43 ? -1.362 2.873 25.25 1 78.69 43 LEU B C 1
ATOM 2275 O O . LEU B 1 43 ? -1.327 1.642 25.219 1 78.69 43 LEU B O 1
ATOM 2279 N N . PRO B 1 44 ? -1.86 3.568 26.234 1 71.19 44 PRO B N 1
ATOM 2280 C CA . PRO B 1 44 ? -2.547 2.873 27.328 1 71.19 44 PRO B CA 1
ATOM 2281 C C . PRO B 1 44 ? -3.797 2.129 26.859 1 71.19 44 PRO B C 1
ATOM 2283 O O . PRO B 1 44 ? -4.508 2.607 25.984 1 71.19 44 PRO B O 1
ATOM 2286 N N . GLY B 1 45 ? -3.998 0.935 27.484 1 64.88 45 GLY B N 1
ATOM 2287 C CA . GLY B 1 45 ? -5.254 0.229 27.281 1 64.88 45 GLY B CA 1
ATOM 2288 C C . GLY B 1 45 ? -5.25 -0.652 26.047 1 64.88 45 GLY B C 1
ATOM 2289 O O . GLY B 1 45 ? -6.262 -1.276 25.719 1 64.88 45 GLY B O 1
ATOM 2290 N N . ILE B 1 46 ? -4.285 -0.443 25.234 1 64.5 46 ILE B N 1
ATOM 2291 C CA . ILE B 1 46 ? -4.27 -1.315 24.062 1 64.5 46 ILE B CA 1
ATOM 2292 C C . ILE B 1 46 ? -3.785 -2.707 24.469 1 64.5 46 ILE B C 1
ATOM 2294 O O . ILE B 1 46 ? -2.664 -2.865 24.953 1 64.5 46 ILE B O 1
ATOM 2298 N N . VAL B 1 47 ? -4.746 -3.635 24.75 1 53.75 47 VAL B N 1
ATOM 2299 C CA . VAL B 1 47 ? -4.477 -4.996 25.203 1 53.75 47 VAL B CA 1
ATOM 2300 C C . VAL B 1 47 ? -3.98 -5.844 24.031 1 53.75 47 VAL B C 1
ATOM 2302 O O . VAL B 1 47 ? -3.113 -6.703 24.203 1 53.75 47 VAL B O 1
ATOM 2305 N N . ASP B 1 48 ? -4.809 -5.824 22.922 1 52 48 ASP B N 1
ATOM 2306 C CA . ASP B 1 48 ? -4.504 -6.715 21.812 1 52 48 ASP B CA 1
ATOM 2307 C C . ASP B 1 48 ? -3.967 -5.934 20.609 1 52 48 ASP B C 1
ATOM 2309 O O . ASP B 1 48 ? -4.723 -5.234 19.922 1 52 48 ASP B O 1
ATOM 2313 N N . PRO B 1 49 ? -2.736 -5.73 20.578 1 48.88 49 PRO B N 1
ATOM 2314 C CA . PRO B 1 49 ? -2.133 -4.945 19.5 1 48.88 49 PRO B CA 1
ATOM 2315 C C . PRO B 1 49 ? -2.346 -5.574 18.125 1 48.88 49 PRO B C 1
ATOM 2317 O O . PRO B 1 49 ? -1.384 -6 17.484 1 48.88 49 PRO B O 1
ATOM 2320 N N . VAL B 1 50 ? -3.484 -6.262 17.828 1 47 50 VAL B N 1
ATOM 2321 C CA . VAL B 1 50 ? -3.602 -6.809 16.484 1 47 50 VAL B CA 1
ATOM 2322 C C . VAL B 1 50 ? -3.061 -5.801 15.469 1 47 50 VAL B C 1
ATOM 2324 O O . VAL B 1 50 ? -2.316 -6.168 14.555 1 47 50 VAL B O 1
ATOM 2327 N N . ALA B 1 51 ? -3.619 -4.469 15.609 1 53.28 51 ALA B N 1
ATOM 2328 C CA . ALA B 1 51 ? -3.199 -3.422 14.68 1 53.28 51 ALA B CA 1
ATOM 2329 C C . ALA B 1 51 ? -1.698 -3.17 14.781 1 53.28 51 ALA B C 1
ATOM 2331 O O . ALA B 1 51 ? -1.033 -2.928 13.773 1 53.28 51 ALA B O 1
ATOM 2332 N N . LEU B 1 52 ? -1.299 -3.436 16.062 1 54.06 52 LEU B N 1
ATOM 2333 C CA . LEU B 1 52 ? 0.135 -3.203 16.203 1 54.06 52 LEU B CA 1
ATOM 2334 C C . LEU B 1 52 ? 0.93 -4.316 15.523 1 54.06 52 LEU B C 1
ATOM 2336 O O . LEU B 1 52 ? 1.999 -4.066 14.961 1 54.06 52 LEU B O 1
ATOM 2340 N N . ASP B 1 53 ? 0.186 -5.395 15.523 1 53.09 53 ASP B N 1
ATOM 2341 C CA . ASP B 1 53 ? 0.84 -6.512 14.852 1 53.09 53 ASP B CA 1
ATOM 2342 C C . ASP B 1 53 ? 0.774 -6.359 13.336 1 53.09 53 ASP B C 1
ATOM 2344 O O . ASP B 1 53 ? 1.703 -6.746 12.625 1 53.09 53 ASP B O 1
ATOM 2348 N N . LEU B 1 54 ? -0.366 -5.73 13.016 1 54.94 54 LEU B N 1
ATOM 2349 C CA . LEU B 1 54 ? -0.514 -5.59 11.57 1 54.94 54 LEU B CA 1
ATOM 2350 C C . LEU B 1 54 ? 0.142 -4.305 11.078 1 54.94 54 LEU B C 1
ATOM 2352 O O . LEU B 1 54 ? 0.43 -4.168 9.891 1 54.94 54 LEU B O 1
ATOM 2356 N N . SER B 1 55 ? 0.134 -3.475 12.234 1 55.78 55 SER B N 1
ATOM 2357 C CA . SER B 1 55 ? 0.735 -2.207 11.828 1 55.78 55 SER B CA 1
ATOM 2358 C C . SER B 1 55 ? 2.203 -2.387 11.453 1 55.78 55 SER B C 1
ATOM 2360 O O . SER B 1 55 ? 2.984 -2.934 12.234 1 55.78 55 SER B O 1
ATOM 2362 N N . ILE B 1 56 ? 2.412 -2.48 10.344 1 51.47 56 ILE B N 1
ATOM 2363 C CA . ILE B 1 56 ? 3.75 -2.684 9.805 1 51.47 56 ILE B CA 1
ATOM 2364 C C . ILE B 1 56 ? 4.758 -1.845 10.586 1 51.47 56 ILE B C 1
ATOM 2366 O O . ILE B 1 56 ? 5.883 -2.285 10.828 1 51.47 56 ILE B O 1
ATOM 2370 N N . GLU B 1 57 ? 4.363 -0.694 10.984 1 57 57 GLU B N 1
ATOM 2371 C CA . GLU B 1 57 ? 5.523 0.135 11.305 1 57 57 GLU B CA 1
ATOM 2372 C C . GLU B 1 57 ? 5.184 1.172 12.375 1 57 57 GLU B C 1
ATOM 2374 O O . GLU B 1 57 ? 5.809 2.232 12.438 1 57 57 GLU B O 1
ATOM 2379 N N . GLY B 1 58 ? 4.156 0.796 13.195 1 62.28 58 GLY B N 1
ATOM 2380 C CA . GLY B 1 58 ? 3.861 1.79 14.219 1 62.28 58 GLY B CA 1
ATOM 2381 C C . GLY B 1 58 ? 3.15 3.014 13.672 1 62.28 58 GLY B C 1
ATOM 2382 O O . GLY B 1 58 ? 3.445 4.141 14.07 1 62.28 58 GLY B O 1
ATOM 2383 N N . GLU B 1 59 ? 2.273 2.732 12.875 1 70.31 59 GLU B N 1
ATOM 2384 C CA . GLU B 1 59 ? 1.566 3.812 12.195 1 70.31 59 GLU B CA 1
ATOM 2385 C C . GLU B 1 59 ? 0.503 4.434 13.102 1 70.31 59 GLU B C 1
ATOM 2387 O O . GLU B 1 59 ? -0.076 3.75 13.945 1 70.31 59 GLU B O 1
ATOM 2392 N N . GLY B 1 60 ? 0.42 5.699 13.18 1 82.75 60 GLY B N 1
ATOM 2393 C CA . GLY B 1 60 ? -0.747 6.422 13.664 1 82.75 60 GLY B CA 1
ATOM 2394 C C . GLY B 1 60 ? -1.429 7.238 12.578 1 82.75 60 GLY B C 1
ATOM 2395 O O . GLY B 1 60 ? -0.996 7.234 11.43 1 82.75 60 GLY B O 1
ATOM 2396 N N . PRO B 1 61 ? -2.58 7.762 12.992 1 92.12 61 PRO B N 1
ATOM 2397 C CA . PRO B 1 61 ? -3.385 7.715 14.211 1 92.12 61 PRO B CA 1
ATOM 2398 C C . PRO B 1 61 ? -3.945 6.324 14.5 1 92.12 61 PRO B C 1
ATOM 2400 O O . PRO B 1 61 ? -3.951 5.465 13.617 1 92.12 61 PRO B O 1
ATOM 2403 N N . VAL B 1 62 ? -4.281 6.121 15.742 1 90.88 62 VAL B N 1
ATOM 2404 C CA . VAL B 1 62 ? -4.773 4.82 16.172 1 90.88 62 VAL B CA 1
ATOM 2405 C C . VAL B 1 62 ? -6.211 4.953 16.672 1 90.88 62 VAL B C 1
ATOM 2407 O O . VAL B 1 62 ? -6.484 5.727 17.594 1 90.88 62 VAL B O 1
ATOM 2410 N N . LEU B 1 63 ? -7.145 4.277 16.062 1 93.31 63 LEU B N 1
ATOM 2411 C CA . LEU B 1 63 ? -8.531 4.184 16.516 1 93.31 63 LEU B CA 1
ATOM 2412 C C . LEU B 1 63 ? -8.758 2.893 17.297 1 93.31 63 LEU B C 1
ATOM 2414 O O . LEU B 1 63 ? -8.5 1.799 16.781 1 93.31 63 LEU B O 1
ATOM 2418 N N . VAL B 1 64 ? -9.172 3.041 18.516 1 89.94 64 VAL B N 1
ATOM 2419 C CA . VAL B 1 64 ? -9.453 1.885 19.359 1 89.94 64 VAL B CA 1
ATOM 2420 C C . VAL B 1 64 ? -10.961 1.752 19.578 1 89.94 64 VAL B C 1
ATOM 2422 O O . VAL B 1 64 ? -11.617 2.688 20.047 1 89.94 64 VAL B O 1
ATOM 2425 N N . ILE B 1 65 ? -11.508 0.647 19.141 1 89.06 65 ILE B N 1
ATOM 2426 C CA . ILE B 1 65 ? -12.914 0.339 19.375 1 89.06 65 ILE B CA 1
ATOM 2427 C C . ILE B 1 65 ? -13.023 -0.971 20.156 1 89.06 65 ILE B C 1
ATOM 2429 O O . ILE B 1 65 ? -12.555 -2.016 19.703 1 89.06 65 ILE B O 1
ATOM 2433 N N . ASP B 1 66 ? -13.586 -0.906 21.297 1 83.94 66 ASP B N 1
ATOM 2434 C CA . ASP B 1 66 ? -13.781 -2.068 22.156 1 83.94 66 ASP B CA 1
ATOM 2435 C C . ASP B 1 66 ? -12.477 -2.84 22.328 1 83.94 66 ASP B C 1
ATOM 2437 O O . ASP B 1 66 ? -12.445 -4.062 22.188 1 83.94 66 ASP B O 1
ATOM 2441 N N . GLY B 1 67 ? -11.438 -2.066 22.438 1 78.25 67 GLY B N 1
ATOM 2442 C CA . GLY B 1 67 ? -10.133 -2.643 22.734 1 78.25 67 GLY B CA 1
ATOM 2443 C C . GLY B 1 67 ? -9.359 -3.055 21.5 1 78.25 67 GLY B C 1
ATOM 2444 O O . GLY B 1 67 ? -8.188 -3.422 21.594 1 78.25 67 GLY B O 1
ATOM 2445 N N . GLU B 1 68 ? -9.953 -2.914 20.344 1 81.56 68 GLU B N 1
ATOM 2446 C CA . GLU B 1 68 ? -9.281 -3.271 19.109 1 81.56 68 GLU B CA 1
ATOM 2447 C C . GLU B 1 68 ? -8.719 -2.033 18.406 1 81.56 68 GLU B C 1
ATOM 2449 O O . GLU B 1 68 ? -9.445 -1.067 18.172 1 81.56 68 GLU B O 1
ATOM 2454 N N . ALA B 1 69 ? -7.453 -2.08 18.062 1 86.75 69 ALA B N 1
ATOM 2455 C CA . ALA B 1 69 ? -6.781 -0.938 17.453 1 86.75 69 ALA B CA 1
ATOM 2456 C C . ALA B 1 69 ? -6.816 -1.028 15.922 1 86.75 69 ALA B C 1
ATOM 2458 O O . ALA B 1 69 ? -6.633 -2.107 15.359 1 86.75 69 ALA B O 1
ATOM 2459 N N . MET B 1 70 ? -7.133 0.049 15.344 1 90.38 70 MET B N 1
ATOM 2460 C CA . MET B 1 70 ? -7.094 0.218 13.891 1 90.38 70 MET B CA 1
ATOM 2461 C C . MET B 1 70 ? -6.152 1.352 13.5 1 90.38 70 MET B C 1
ATOM 2463 O O . MET B 1 70 ? -6.098 2.381 14.18 1 90.38 70 MET B O 1
ATOM 2467 N N . THR B 1 71 ? -5.41 1.114 12.375 1 90.38 71 THR B N 1
ATOM 2468 C CA . THR B 1 71 ? -4.461 2.127 11.922 1 90.38 71 THR B CA 1
ATOM 2469 C C . THR B 1 71 ? -4.516 2.291 10.406 1 90.38 71 THR B C 1
ATOM 2471 O O . THR B 1 71 ? -5.422 1.767 9.758 1 90.38 71 THR B O 1
ATOM 2474 N N . GLU B 1 72 ? -3.57 3.072 9.875 1 91.19 72 GLU B N 1
ATOM 2475 C CA . GLU B 1 72 ? -3.42 3.416 8.469 1 91.19 72 GLU B CA 1
ATOM 2476 C C . GLU B 1 72 ? -4.43 4.48 8.047 1 91.19 72 GLU B C 1
ATOM 2478 O O . GLU B 1 72 ? -5.637 4.227 8.039 1 91.19 72 GLU B O 1
ATOM 2483 N N . SER B 1 73 ? -3.959 5.582 7.711 1 94.5 73 SER B N 1
ATOM 2484 C CA . SER B 1 73 ? -4.781 6.785 7.59 1 94.5 73 SER B CA 1
ATOM 2485 C C . SER B 1 73 ? -5.852 6.613 6.516 1 94.5 73 SER B C 1
ATOM 2487 O O . SER B 1 73 ? -7.012 6.965 6.727 1 94.5 73 SER B O 1
ATOM 2489 N N . VAL B 1 74 ? -5.516 6.02 5.348 1 96.38 74 VAL B N 1
ATOM 2490 C CA . VAL B 1 74 ? -6.477 5.852 4.262 1 96.38 74 VAL B CA 1
ATOM 2491 C C . VAL B 1 74 ? -7.508 4.793 4.645 1 96.38 74 VAL B C 1
ATOM 2493 O O . VAL B 1 74 ? -8.711 5 4.477 1 96.38 74 VAL B O 1
ATOM 2496 N N . PHE B 1 75 ? -7.07 3.689 5.262 1 95.69 75 PHE B N 1
ATOM 2497 C CA . PHE B 1 75 ? -7.977 2.611 5.633 1 95.69 75 PHE B CA 1
ATOM 2498 C C . PHE B 1 75 ? -8.883 3.035 6.781 1 95.69 75 PHE B C 1
ATOM 2500 O O . PHE B 1 75 ? -10.047 2.629 6.848 1 95.69 75 PHE B O 1
ATOM 2507 N N . LEU B 1 76 ? -8.336 3.857 7.668 1 96.31 76 LEU B N 1
ATOM 2508 C CA . LEU B 1 76 ? -9.172 4.395 8.734 1 96.31 76 LEU B CA 1
ATOM 2509 C C . LEU B 1 76 ? -10.242 5.32 8.18 1 96.31 76 LEU B C 1
ATOM 2511 O O . LEU B 1 76 ? -11.398 5.289 8.625 1 96.31 76 LEU B O 1
ATOM 2515 N N . ALA B 1 77 ? -9.812 6.176 7.227 1 98.5 77 ALA B N 1
ATOM 2516 C CA . ALA B 1 77 ? -10.789 7.066 6.605 1 98.5 77 ALA B CA 1
ATOM 2517 C C . ALA B 1 77 ? -11.883 6.273 5.902 1 98.5 77 ALA B C 1
ATOM 2519 O O . ALA B 1 77 ? -13.062 6.645 5.965 1 98.5 77 ALA B O 1
ATOM 2520 N N . GLN B 1 78 ? -11.5 5.156 5.266 1 98.25 78 GLN B N 1
ATOM 2521 C CA . GLN B 1 78 ? -12.492 4.281 4.645 1 98.25 78 GLN B CA 1
ATOM 2522 C C . GLN B 1 78 ? -13.43 3.68 5.688 1 98.25 78 GLN B C 1
ATOM 2524 O O . GLN B 1 78 ? -14.648 3.664 5.5 1 98.25 78 GLN B O 1
ATOM 2529 N N . TYR B 1 79 ? -12.867 3.225 6.816 1 97.56 79 TYR B N 1
ATOM 2530 C CA . TYR B 1 79 ? -13.656 2.662 7.906 1 97.56 79 TYR B CA 1
ATOM 2531 C C . TYR B 1 79 ? -14.68 3.67 8.414 1 97.56 79 TYR B C 1
ATOM 2533 O O . TYR B 1 79 ? -15.859 3.344 8.562 1 97.56 79 TYR B O 1
ATOM 2541 N N . LEU B 1 80 ? -14.195 4.887 8.648 1 98.38 80 LEU B N 1
ATOM 2542 C CA . LEU B 1 80 ? -15.062 5.926 9.188 1 98.38 80 LEU B CA 1
ATOM 2543 C C . LEU B 1 80 ? -16.203 6.234 8.234 1 98.38 80 LEU B C 1
ATOM 2545 O O . LEU B 1 80 ? -17.359 6.352 8.656 1 98.38 80 LEU B O 1
ATOM 2549 N N . ASP B 1 81 ? -15.859 6.359 6.961 1 98.25 81 ASP B N 1
ATOM 2550 C CA . ASP B 1 81 ? -16.891 6.602 5.949 1 98.25 81 ASP B CA 1
ATOM 2551 C C . ASP B 1 81 ? -17.938 5.496 5.961 1 98.25 81 ASP B C 1
ATOM 2553 O O . ASP B 1 81 ? -19.141 5.777 6.008 1 98.25 81 ASP B O 1
ATOM 2557 N N . GLU B 1 82 ? -17.5 4.258 5.973 1 96.56 82 GLU B N 1
ATOM 2558 C CA . GLU B 1 82 ? -18.391 3.102 5.922 1 96.56 82 GLU B CA 1
ATOM 2559 C C . GLU B 1 82 ? -19.203 2.971 7.211 1 96.56 82 GLU B C 1
ATOM 2561 O O . GLU B 1 82 ? -20.406 2.678 7.172 1 96.56 82 GLU B O 1
ATOM 2566 N N . ALA B 1 83 ? -18.578 3.232 8.305 1 95.44 83 ALA B N 1
ATOM 2567 C CA . ALA B 1 83 ? -19.25 3.145 9.602 1 95.44 83 ALA B CA 1
ATOM 2568 C C . ALA B 1 83 ? -20.344 4.195 9.727 1 95.44 83 ALA B C 1
ATOM 2570 O O . ALA B 1 83 ? -21.328 3.992 10.438 1 95.44 83 ALA B O 1
ATOM 2571 N N . ALA B 1 84 ? -20.172 5.285 8.984 1 97.06 84 ALA B N 1
ATOM 2572 C CA . ALA B 1 84 ? -21.156 6.371 9.016 1 97.06 84 ALA B CA 1
ATOM 2573 C C . ALA B 1 84 ? -22.219 6.18 7.949 1 97.06 84 ALA B C 1
ATOM 2575 O O . ALA B 1 84 ? -23.078 7.047 7.758 1 97.06 84 ALA B O 1
ATOM 2576 N N . GLY B 1 85 ? -22.172 5.074 7.207 1 95.06 85 GLY B N 1
ATOM 2577 C CA . GLY B 1 85 ? -23.188 4.777 6.203 1 95.06 85 GLY B CA 1
ATOM 2578 C C . GLY B 1 85 ? -22.844 5.32 4.828 1 95.06 85 GLY B C 1
ATOM 2579 O O . GLY B 1 85 ? -23.688 5.359 3.939 1 95.06 85 GLY B O 1
ATOM 2580 N N . GLY B 1 86 ? -21.609 5.723 4.672 1 95.38 86 GLY B N 1
ATOM 2581 C CA . GLY B 1 86 ? -21.188 6.277 3.391 1 95.38 86 GLY B CA 1
ATOM 2582 C C . GLY B 1 86 ? -21.562 7.738 3.225 1 95.38 86 GLY B C 1
ATOM 2583 O O . GLY B 1 86 ? -22.594 8.055 2.625 1 95.38 86 GLY B O 1
ATOM 2584 N N . VAL B 1 87 ? -20.688 8.641 3.59 1 96 87 VAL B N 1
ATOM 2585 C CA . VAL B 1 87 ? -21 10.07 3.561 1 96 87 VAL B CA 1
ATOM 2586 C C . VAL B 1 87 ? -20.344 10.719 2.348 1 96 87 VAL B C 1
ATOM 2588 O O . VAL B 1 87 ? -20.188 11.945 2.301 1 96 87 VAL B O 1
ATOM 2591 N N . GLY B 1 88 ? -19.812 9.852 1.472 1 95.94 88 GLY B N 1
ATOM 2592 C CA . GLY B 1 88 ? -19.344 10.375 0.201 1 95.94 88 GLY B CA 1
ATOM 2593 C C . GLY B 1 88 ? -17.828 10.547 0.155 1 95.94 88 GLY B C 1
ATOM 2594 O O . GLY B 1 88 ? -17.297 11.18 -0.763 1 95.94 88 GLY B O 1
ATOM 2595 N N . LEU B 1 89 ? -17.109 10.008 1.095 1 98.31 89 LEU B N 1
ATOM 2596 C CA . LEU B 1 89 ? -15.648 10.109 1.107 1 98.31 89 LEU B CA 1
ATOM 2597 C C . LEU B 1 89 ? -15.023 9.125 0.127 1 98.31 89 LEU B C 1
ATOM 2599 O O . LEU B 1 89 ? -13.82 9.18 -0.133 1 98.31 89 LEU B O 1
ATOM 2603 N N . GLN B 1 90 ? -15.844 8.203 -0.33 1 97.88 90 GLN B N 1
ATOM 2604 C CA . GLN B 1 90 ? -15.422 7.25 -1.35 1 97.88 90 GLN B CA 1
ATOM 2605 C C . GLN B 1 90 ? -16.406 7.227 -2.521 1 97.88 90 GLN B C 1
ATOM 2607 O O . GLN B 1 90 ? -17.609 7.289 -2.324 1 97.88 90 GLN B O 1
ATOM 2612 N N . PRO B 1 91 ? -15.828 7.145 -3.756 1 96.38 91 PRO B N 1
ATOM 2613 C CA . PRO B 1 91 ? -16.734 6.98 -4.895 1 96.38 91 PRO B CA 1
ATOM 2614 C C . PRO B 1 91 ? -17.531 5.676 -4.832 1 96.38 91 PRO B C 1
ATOM 2616 O O . PRO B 1 91 ? -17.031 4.672 -4.309 1 96.38 91 PRO B O 1
ATOM 2619 N N . THR B 1 92 ? -18.719 5.691 -5.434 1 93.19 92 THR B N 1
ATOM 2620 C CA . THR B 1 92 ? -19.531 4.492 -5.492 1 93.19 92 THR B CA 1
ATOM 2621 C C . THR B 1 92 ? -19.234 3.686 -6.754 1 93.19 92 THR B C 1
ATOM 2623 O O . THR B 1 92 ? -19.422 2.467 -6.777 1 93.19 92 THR B O 1
ATOM 2626 N N . ASP B 1 93 ? -18.781 4.391 -7.766 1 94.69 93 ASP B N 1
ATOM 2627 C CA . ASP B 1 93 ? -18.391 3.732 -9.008 1 94.69 93 ASP B CA 1
ATOM 2628 C C . ASP B 1 93 ? -17.109 2.926 -8.82 1 94.69 93 ASP B C 1
ATOM 2630 O O . ASP B 1 93 ? -16.141 3.426 -8.25 1 94.69 93 ASP B O 1
ATOM 2634 N N . ALA B 1 94 ? -17.109 1.698 -9.328 1 94 94 ALA B N 1
ATOM 2635 C CA . ALA B 1 94 ? -16 0.773 -9.102 1 94 94 ALA B CA 1
ATOM 2636 C C . ALA B 1 94 ? -14.703 1.32 -9.688 1 94 94 ALA B C 1
ATOM 2638 O O . ALA B 1 94 ? -13.641 1.231 -9.062 1 94 94 ALA B O 1
ATOM 2639 N N . TYR B 1 95 ? -14.766 1.827 -10.859 1 92.94 95 TYR B N 1
ATOM 2640 C CA . TYR B 1 95 ? -13.57 2.367 -11.5 1 92.94 95 TYR B CA 1
ATOM 2641 C C . TYR B 1 95 ? -13.047 3.584 -10.742 1 92.94 95 TYR B C 1
ATOM 2643 O O . TYR B 1 95 ? -11.844 3.703 -10.5 1 92.94 95 TYR B O 1
ATOM 2651 N N . ALA B 1 96 ? -13.969 4.484 -10.367 1 94 96 ALA B N 1
ATOM 2652 C CA . ALA B 1 96 ? -13.586 5.68 -9.625 1 94 96 ALA B CA 1
ATOM 2653 C C . ALA B 1 96 ? -12.977 5.312 -8.273 1 94 96 ALA B C 1
ATOM 2655 O O . ALA B 1 96 ? -12.047 5.977 -7.801 1 94 96 ALA B O 1
ATOM 2656 N N . ARG B 1 97 ? -13.516 4.281 -7.664 1 95.25 97 ARG B N 1
ATOM 2657 C CA . ARG B 1 97 ? -12.961 3.818 -6.395 1 95.25 97 ARG B CA 1
ATOM 2658 C C . ARG B 1 97 ? -11.555 3.254 -6.586 1 95.25 97 ARG B C 1
ATOM 2660 O O . ARG B 1 97 ? -10.664 3.516 -5.777 1 95.25 97 ARG B O 1
ATOM 2667 N N . TRP B 1 98 ? -11.352 2.494 -7.629 1 94.5 98 TRP B N 1
ATOM 2668 C CA . TRP B 1 98 ? -10.023 1.995 -7.957 1 94.5 98 TRP B CA 1
ATOM 2669 C C . TRP B 1 98 ? -9.039 3.146 -8.148 1 94.5 98 TRP B C 1
ATOM 2671 O O . TRP B 1 98 ? -7.938 3.125 -7.602 1 94.5 98 TRP B O 1
ATOM 2681 N N . GLU B 1 99 ? -9.469 4.156 -8.883 1 93.12 99 GLU B N 1
ATOM 2682 C CA . GLU B 1 99 ? -8.609 5.309 -9.141 1 93.12 99 GLU B CA 1
ATOM 2683 C C . GLU B 1 99 ? -8.227 6.004 -7.836 1 93.12 99 GLU B C 1
ATOM 2685 O O . GLU B 1 99 ? -7.066 6.391 -7.652 1 93.12 99 GLU B O 1
ATOM 2690 N N . MET B 1 100 ? -9.164 6.125 -7.008 1 96.44 100 MET B N 1
ATOM 2691 C CA . MET B 1 100 ? -8.914 6.762 -5.719 1 96.44 100 MET B CA 1
ATOM 2692 C C . MET B 1 100 ? -7.879 5.98 -4.918 1 96.44 100 MET B C 1
ATOM 2694 O O . MET B 1 100 ? -6.945 6.566 -4.367 1 96.44 100 MET B O 1
ATOM 2698 N N . MET B 1 101 ? -8.062 4.703 -4.895 1 95.31 101 MET B N 1
ATOM 2699 C CA . MET B 1 101 ? -7.156 3.867 -4.113 1 95.31 101 MET B CA 1
ATOM 2700 C C . MET B 1 101 ? -5.742 3.926 -4.68 1 95.31 101 MET B C 1
ATOM 2702 O O . MET B 1 101 ? -4.77 4.004 -3.926 1 95.31 101 MET B O 1
ATOM 2706 N N . MET B 1 102 ? -5.625 3.922 -5.953 1 92.25 102 MET B N 1
ATOM 2707 C CA . MET B 1 102 ? -4.316 4.023 -6.594 1 92.25 102 MET B CA 1
ATOM 2708 C C . MET B 1 102 ? -3.658 5.359 -6.273 1 92.25 102 MET B C 1
ATOM 2710 O O . MET B 1 102 ? -2.459 5.414 -6 1 92.25 102 MET B O 1
ATOM 2714 N N . TRP B 1 103 ? -4.457 6.398 -6.344 1 94.38 103 TRP B N 1
ATOM 2715 C CA . TRP B 1 103 ? -3.957 7.723 -5.996 1 94.38 103 TRP B CA 1
ATOM 2716 C C . TRP B 1 103 ? -3.461 7.754 -4.551 1 94.38 103 TRP B C 1
ATOM 2718 O O . TRP B 1 103 ? -2.338 8.188 -4.285 1 94.38 103 TRP B O 1
ATOM 2728 N N . CYS B 1 104 ? -4.301 7.242 -3.658 1 95.5 104 CYS B N 1
ATOM 2729 C CA . CYS B 1 104 ? -3.953 7.242 -2.242 1 95.5 104 CYS B CA 1
ATOM 2730 C C . CYS B 1 104 ? -2.674 6.453 -1.991 1 95.5 104 CYS B C 1
ATOM 2732 O O . CYS B 1 104 ? -1.848 6.848 -1.166 1 95.5 104 CYS B O 1
ATOM 2734 N N . ARG B 1 105 ? -2.572 5.414 -2.66 1 90.69 105 ARG B N 1
ATOM 2735 C CA . ARG B 1 105 ? -1.365 4.609 -2.516 1 90.69 105 ARG B CA 1
ATOM 2736 C C . ARG B 1 105 ? -0.127 5.398 -2.93 1 90.69 105 ARG B C 1
ATOM 2738 O O . ARG B 1 105 ? 0.903 5.344 -2.256 1 90.69 105 ARG B O 1
ATOM 2745 N N . GLN B 1 106 ? -0.208 6.133 -4.027 1 88.56 106 GLN B N 1
ATOM 2746 C CA . GLN B 1 106 ? 0.9 6.973 -4.473 1 88.56 106 GLN B CA 1
ATOM 2747 C C . GLN B 1 106 ? 1.272 8 -3.412 1 88.56 106 GLN B C 1
ATOM 2749 O O . GLN B 1 106 ? 2.455 8.273 -3.191 1 88.56 106 GLN B O 1
ATOM 2754 N N . ILE B 1 107 ? 0.327 8.531 -2.82 1 93.12 107 ILE B N 1
ATOM 2755 C CA . ILE B 1 107 ? 0.56 9.547 -1.801 1 93.12 107 ILE B CA 1
ATOM 2756 C C . ILE B 1 107 ? 1.203 8.914 -0.572 1 93.12 107 ILE B C 1
ATOM 2758 O O . ILE B 1 107 ? 2.225 9.391 -0.078 1 93.12 107 ILE B O 1
ATOM 2762 N N . THR B 1 108 ? 0.681 7.812 -0.11 1 91 108 THR B N 1
ATOM 2763 C CA . THR B 1 108 ? 1.127 7.219 1.146 1 91 108 THR B CA 1
ATOM 2764 C C . THR B 1 108 ? 2.482 6.543 0.972 1 91 108 THR B C 1
ATOM 2766 O O . THR B 1 108 ? 3.273 6.473 1.914 1 91 108 THR B O 1
ATOM 2769 N N . GLU B 1 109 ? 2.748 6.125 -0.239 1 85.38 109 GLU B N 1
ATOM 2770 C CA . GLU B 1 109 ? 3.971 5.348 -0.422 1 85.38 109 GLU B CA 1
ATOM 2771 C C . GLU B 1 109 ? 5.098 6.215 -0.974 1 85.38 109 GLU B C 1
ATOM 2773 O O . GLU B 1 109 ? 6.27 5.84 -0.896 1 85.38 109 GLU B O 1
ATOM 2778 N N . ARG B 1 110 ? 4.789 7.348 -1.573 1 87.62 110 ARG B N 1
ATOM 2779 C CA . ARG B 1 110 ? 5.828 8.172 -2.182 1 87.62 110 ARG B CA 1
ATOM 2780 C C . ARG B 1 110 ? 5.879 9.555 -1.539 1 87.62 110 ARG B C 1
ATOM 2782 O O . ARG B 1 110 ? 6.895 9.938 -0.956 1 87.62 110 ARG B O 1
ATOM 2789 N N . LEU B 1 111 ? 4.801 10.195 -1.545 1 92.81 111 LEU B N 1
ATOM 2790 C CA . LEU B 1 111 ? 4.805 11.57 -1.041 1 92.81 111 LEU B CA 1
ATOM 2791 C C . LEU B 1 111 ? 5.008 1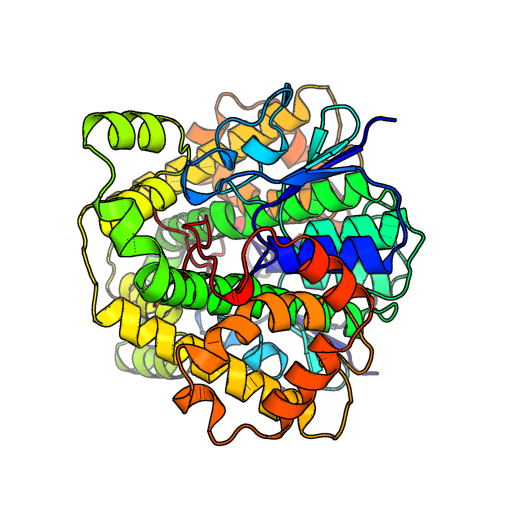1.594 0.47 1 92.81 111 LEU B C 1
ATOM 2793 O O . LEU B 1 111 ? 5.816 12.367 0.98 1 92.81 111 LEU B O 1
ATOM 2797 N N . SER B 1 112 ? 4.289 10.734 1.188 1 93.69 112 SER B N 1
ATOM 2798 C CA . SER B 1 112 ? 4.262 10.797 2.646 1 93.69 112 SER B CA 1
ATOM 2799 C C . SER B 1 112 ? 5.656 10.617 3.234 1 93.69 112 SER B C 1
ATOM 2801 O O . SER B 1 112 ? 6.105 11.438 4.039 1 93.69 112 SER B O 1
ATOM 2803 N N . PRO B 1 113 ? 6.398 9.57 2.783 1 90.94 113 PRO B N 1
ATOM 2804 C CA . PRO B 1 113 ? 7.746 9.438 3.346 1 90.94 113 PRO B CA 1
ATOM 2805 C C . PRO B 1 113 ? 8.656 10.609 2.99 1 90.94 113 PRO B C 1
ATOM 2807 O O . PRO B 1 113 ? 9.477 11.031 3.809 1 90.94 113 PRO B O 1
ATOM 2810 N N . ALA B 1 114 ? 8.523 11.141 1.798 1 93 114 ALA B N 1
ATOM 2811 C CA . ALA B 1 114 ? 9.328 12.273 1.347 1 93 114 ALA B CA 1
ATOM 2812 C C . ALA B 1 114 ? 9.023 13.523 2.162 1 93 114 ALA B C 1
ATOM 2814 O O . ALA B 1 114 ? 9.938 14.188 2.656 1 93 114 ALA B O 1
ATOM 2815 N N . ALA B 1 115 ? 7.781 13.781 2.307 1 95.88 115 ALA B N 1
ATOM 2816 C CA . ALA B 1 115 ? 7.352 14.945 3.076 1 95.88 115 ALA B CA 1
ATOM 2817 C C . ALA B 1 115 ? 7.758 14.82 4.543 1 95.88 115 ALA B C 1
ATOM 2819 O O . ALA B 1 115 ? 8.195 15.789 5.16 1 95.88 115 ALA B O 1
ATOM 2820 N N . ALA B 1 116 ? 7.613 13.648 5.078 1 93.88 116 ALA B N 1
ATOM 2821 C CA . ALA B 1 116 ? 7.98 13.406 6.469 1 93.88 116 ALA B CA 1
ATOM 2822 C C . ALA B 1 116 ? 9.469 13.672 6.699 1 93.88 116 ALA B C 1
ATOM 2824 O O . ALA B 1 116 ? 9.844 14.289 7.695 1 93.88 116 ALA B O 1
ATOM 2825 N N . LEU B 1 117 ? 10.266 13.18 5.785 1 93.75 117 LEU B N 1
ATOM 2826 C CA . LEU B 1 117 ? 11.695 13.406 5.93 1 93.75 117 LEU B CA 1
ATOM 2827 C C . LEU B 1 117 ? 12.016 14.898 5.918 1 93.75 117 LEU B C 1
ATOM 2829 O O . LEU B 1 117 ? 12.688 15.406 6.82 1 93.75 117 LEU B O 1
ATOM 2833 N N . LEU B 1 118 ? 11.523 15.594 4.914 1 96.44 118 LEU B N 1
ATOM 2834 C CA . LEU B 1 118 ? 11.805 17.016 4.766 1 96.44 118 LEU B CA 1
ATOM 2835 C C . LEU B 1 118 ? 11.25 17.812 5.941 1 96.44 118 LEU B C 1
ATOM 2837 O O . LEU B 1 118 ? 11.906 18.719 6.453 1 96.44 118 LEU B O 1
ATOM 2841 N N . GLY B 1 119 ? 10.07 17.438 6.355 1 97 119 GLY B N 1
ATOM 2842 C CA . GLY B 1 119 ? 9.461 18.094 7.5 1 97 119 GLY B CA 1
ATOM 2843 C C . GLY B 1 119 ? 10.234 17.875 8.789 1 97 119 GLY B C 1
ATOM 2844 O O . GLY B 1 119 ? 10.438 18.828 9.562 1 97 119 GLY B O 1
ATOM 2845 N N . ASN B 1 120 ? 10.656 16.656 9.047 1 95.69 120 ASN B N 1
ATOM 2846 C CA . ASN B 1 120 ? 11.406 16.344 10.258 1 95.69 120 ASN B CA 1
ATOM 2847 C C . ASN B 1 120 ? 12.734 17.094 10.297 1 95.69 120 ASN B C 1
ATOM 2849 O O . ASN B 1 120 ? 13.141 17.594 11.344 1 95.69 120 ASN B O 1
ATOM 2853 N N . LEU B 1 121 ? 13.391 17.125 9.156 1 96.44 121 LEU B N 1
ATOM 2854 C CA . LEU B 1 121 ? 14.648 17.844 9.094 1 96.44 121 LEU B CA 1
ATOM 2855 C C . LEU B 1 121 ? 14.438 19.328 9.375 1 96.44 121 LEU B C 1
ATOM 2857 O O . LEU B 1 121 ? 15.273 19.969 10.023 1 96.44 121 LEU B O 1
ATOM 2861 N N . ALA B 1 122 ? 13.32 19.859 8.992 1 96.75 122 ALA B N 1
ATOM 2862 C CA . ALA B 1 122 ? 13.055 21.297 9.109 1 96.75 122 ALA B CA 1
ATOM 2863 C C . ALA B 1 122 ? 12.594 21.656 10.516 1 96.75 122 ALA B C 1
ATOM 2865 O O . ALA B 1 122 ? 12.93 22.734 11.023 1 96.75 122 ALA B O 1
ATOM 2866 N N . THR B 1 123 ? 11.867 20.719 11.148 1 95.38 123 THR B N 1
ATOM 2867 C CA . THR B 1 123 ? 11.148 21.234 12.297 1 95.38 123 THR B CA 1
ATOM 2868 C C . THR B 1 123 ? 11.375 20.359 13.523 1 95.38 123 THR B C 1
ATOM 2870 O O . THR B 1 123 ? 11.148 20.797 14.656 1 95.38 123 THR B O 1
ATOM 2873 N N . SER B 1 124 ? 11.82 19.125 13.336 1 95.12 124 SER B N 1
ATOM 2874 C CA . SER B 1 124 ? 11.836 18.203 14.477 1 95.12 124 SER B CA 1
ATOM 2875 C C . SER B 1 124 ? 13.258 17.781 14.812 1 95.12 124 SER B C 1
ATOM 2877 O O . SER B 1 124 ? 13.523 17.328 15.938 1 95.12 124 SER B O 1
ATOM 2879 N N . GLN B 1 125 ? 14.141 17.859 13.898 1 94.81 125 GLN B N 1
ATOM 2880 C CA . GLN B 1 125 ? 15.469 17.297 14.102 1 94.81 125 GLN B CA 1
ATOM 2881 C C . GLN B 1 125 ? 16.172 17.922 15.297 1 94.81 125 GLN B C 1
ATOM 2883 O O . GLN B 1 125 ? 16.766 17.219 16.125 1 94.81 125 GLN B O 1
ATOM 2888 N N . SER B 1 126 ? 16.109 19.219 15.414 1 95.5 126 SER B N 1
ATOM 2889 C CA . SER B 1 126 ? 16.812 19.891 16.516 1 95.5 126 SER B CA 1
ATOM 2890 C C . SER B 1 126 ? 16.312 19.391 17.859 1 95.5 126 SER B C 1
ATOM 2892 O O . SER B 1 126 ? 17.109 19.141 18.766 1 95.5 126 SER B O 1
ATOM 2894 N N . ALA B 1 127 ? 15.016 19.234 17.969 1 95.06 127 ALA B N 1
ATOM 2895 C CA . ALA B 1 127 ? 14.422 18.766 19.219 1 95.06 127 ALA B CA 1
ATOM 2896 C C . ALA B 1 127 ? 14.82 17.312 19.5 1 95.06 127 ALA B C 1
ATOM 2898 O O . ALA B 1 127 ? 15.102 16.953 20.641 1 95.06 127 ALA B O 1
ATOM 2899 N N . ILE B 1 128 ? 14.898 16.5 18.484 1 96.19 128 ILE B N 1
ATOM 2900 C CA . ILE B 1 128 ? 15.227 15.086 18.641 1 96.19 128 ILE B CA 1
ATOM 2901 C C . ILE B 1 128 ? 16.719 14.93 18.953 1 96.19 128 ILE B C 1
ATOM 2903 O O . ILE B 1 128 ? 17.109 14.109 19.781 1 96.19 128 ILE B O 1
ATOM 2907 N N . ALA B 1 129 ? 17.5 15.742 18.312 1 96.88 129 ALA B N 1
ATOM 2908 C CA . ALA B 1 129 ? 18.938 15.727 18.531 1 96.88 129 ALA B CA 1
ATOM 2909 C C . ALA B 1 129 ? 19.281 16.156 19.953 1 96.88 129 ALA B C 1
ATOM 2911 O O . ALA B 1 129 ? 20.328 15.773 20.484 1 96.88 129 ALA B O 1
ATOM 2912 N N . ALA B 1 130 ? 18.406 16.859 20.562 1 96.69 130 ALA B N 1
ATOM 2913 C CA . ALA B 1 130 ? 18.656 17.406 21.906 1 96.69 130 ALA B CA 1
ATOM 2914 C C . ALA B 1 130 ? 18.234 16.422 22.984 1 96.69 130 ALA B C 1
ATOM 2916 O O . ALA B 1 130 ? 18.516 16.641 24.172 1 96.69 130 ALA B O 1
ATOM 2917 N N . ILE B 1 131 ? 17.562 15.352 22.625 1 95.25 131 ILE B N 1
ATOM 2918 C CA . ILE B 1 131 ? 17.141 14.359 23.609 1 95.25 131 ILE B CA 1
ATOM 2919 C C . ILE B 1 131 ? 18.375 13.68 24.203 1 95.25 131 ILE B C 1
ATOM 2921 O O . ILE B 1 131 ? 19.219 13.141 23.484 1 95.25 131 ILE B O 1
ATOM 2925 N N . PRO B 1 132 ? 18.5 13.703 25.531 1 96.44 132 PRO B N 1
ATOM 2926 C CA . PRO B 1 132 ? 19.641 13.047 26.172 1 96.44 132 PRO B CA 1
ATOM 2927 C C . PRO B 1 132 ? 19.719 11.555 25.828 1 96.44 132 PRO B C 1
ATOM 2929 O O . PRO B 1 132 ? 18.688 10.898 25.656 1 96.44 132 PRO B O 1
ATOM 2932 N N . ALA B 1 133 ? 20.922 11.047 25.766 1 96 133 ALA B N 1
ATOM 2933 C CA . ALA B 1 133 ? 21.219 9.688 25.328 1 96 133 ALA B CA 1
ATOM 2934 C C . ALA B 1 133 ? 20.375 8.664 26.078 1 96 133 ALA B C 1
ATOM 2936 O O . ALA B 1 133 ? 19.812 7.746 25.469 1 96 133 ALA B O 1
ATOM 2937 N N . GLU B 1 134 ? 20.219 8.852 27.359 1 96.44 134 GLU B N 1
ATOM 2938 C CA . GLU B 1 134 ? 19.484 7.891 28.172 1 96.44 134 GLU B CA 1
ATOM 2939 C C . GLU B 1 134 ? 18 7.902 27.828 1 96.44 134 GLU B C 1
ATOM 2941 O O . GLU B 1 134 ? 17.375 6.844 27.688 1 96.44 134 GLU B O 1
ATOM 2946 N N . ASP B 1 135 ? 17.531 9.094 27.672 1 95.19 135 ASP B N 1
ATOM 2947 C CA . ASP B 1 135 ? 16.109 9.234 27.328 1 95.19 135 ASP B CA 1
ATOM 2948 C C . ASP B 1 135 ? 15.836 8.711 25.922 1 95.19 135 ASP B C 1
ATOM 2950 O O . ASP B 1 135 ? 14.797 8.086 25.688 1 95.19 135 ASP B O 1
ATOM 2954 N N . PHE B 1 136 ? 16.75 8.969 25.047 1 96.25 136 PHE B N 1
ATOM 2955 C CA . PHE B 1 136 ? 16.578 8.492 23.688 1 96.25 136 PHE B CA 1
ATOM 2956 C C . PHE B 1 136 ? 16.594 6.969 23.641 1 96.25 136 PHE B C 1
ATOM 2958 O O . PHE B 1 136 ? 15.836 6.359 22.891 1 96.25 136 PHE B O 1
ATOM 2965 N N . ALA B 1 137 ? 17.453 6.387 24.422 1 95.19 137 ALA B N 1
ATOM 2966 C CA . ALA B 1 137 ? 17.531 4.93 24.469 1 95.19 137 ALA B CA 1
ATOM 2967 C C . ALA B 1 137 ? 16.219 4.324 24.938 1 95.19 137 ALA B C 1
ATOM 2969 O O . ALA B 1 137 ? 15.781 3.295 24.406 1 95.19 137 ALA B O 1
ATOM 2970 N N . ILE B 1 138 ? 15.586 4.969 25.875 1 92.12 138 ILE B N 1
ATOM 2971 C CA . ILE B 1 138 ? 14.305 4.516 26.406 1 92.12 138 ILE B CA 1
ATOM 2972 C C . ILE B 1 138 ? 13.234 4.637 25.328 1 92.12 138 ILE B C 1
ATOM 2974 O O . ILE B 1 138 ? 12.453 3.709 25.109 1 92.12 138 ILE B O 1
ATOM 2978 N N . LEU B 1 139 ? 13.258 5.75 24.641 1 90.88 139 LEU B N 1
ATOM 2979 C CA . LEU B 1 139 ? 12.305 5.984 23.562 1 90.88 139 LEU B CA 1
ATOM 2980 C C . LEU B 1 139 ? 12.5 4.973 22.438 1 90.88 139 LEU B C 1
ATOM 2982 O O . LEU B 1 139 ? 11.539 4.324 22.016 1 90.88 139 LEU B O 1
ATOM 2986 N N . ALA B 1 140 ? 13.734 4.773 22.016 1 90.69 140 ALA B N 1
ATOM 2987 C CA . ALA B 1 140 ? 14.07 3.889 20.906 1 90.69 140 ALA B CA 1
ATOM 2988 C C . ALA B 1 140 ? 13.703 2.441 21.219 1 90.69 140 ALA B C 1
ATOM 2990 O O . ALA B 1 140 ? 13.312 1.68 20.344 1 90.69 140 ALA B O 1
ATOM 2991 N N . ALA B 1 141 ? 13.773 2.068 22.484 1 88.25 141 ALA B N 1
ATOM 2992 C CA . ALA B 1 141 ? 13.508 0.701 22.922 1 88.25 141 ALA B CA 1
ATOM 2993 C C . ALA B 1 141 ? 12.031 0.344 22.734 1 88.25 141 ALA B C 1
ATOM 2995 O O . ALA B 1 141 ? 11.68 -0.833 22.625 1 88.25 141 ALA B O 1
ATOM 2996 N N . ARG B 1 142 ? 11.227 1.361 22.641 1 82.69 142 ARG B N 1
ATOM 2997 C CA . ARG B 1 142 ? 9.789 1.143 22.516 1 82.69 142 ARG B CA 1
ATOM 2998 C C . ARG B 1 142 ? 9.375 1 21.047 1 82.69 142 ARG B C 1
ATOM 3000 O O . ARG B 1 142 ? 8.258 0.583 20.75 1 82.69 142 ARG B O 1
ATOM 3007 N N . ILE B 1 143 ? 10.266 1.382 20.141 1 82.44 143 ILE B N 1
ATOM 3008 C CA . ILE B 1 143 ? 9.969 1.334 18.719 1 82.44 143 ILE B CA 1
ATOM 3009 C C . ILE B 1 143 ? 10.219 -0.076 18.188 1 82.44 143 ILE B C 1
ATOM 3011 O O . ILE B 1 143 ? 11.352 -0.552 18.172 1 82.44 143 ILE B O 1
ATOM 3015 N N . VAL B 1 144 ? 9.211 -0.697 17.703 1 73.56 144 VAL B N 1
ATOM 3016 C CA . VAL B 1 144 ? 9.258 -2.098 17.281 1 73.56 144 VAL B CA 1
ATOM 3017 C C . VAL B 1 144 ? 9.961 -2.219 15.938 1 73.56 144 VAL B C 1
ATOM 3019 O O . VAL B 1 144 ? 10.766 -3.129 15.734 1 73.56 144 VAL B O 1
ATOM 3022 N N . SER B 1 145 ? 9.75 -1.335 15.055 1 76.12 145 SER B N 1
ATOM 3023 C CA . SER B 1 145 ? 10.289 -1.377 13.695 1 76.12 145 SER B CA 1
ATOM 3024 C C . SER B 1 145 ? 11.758 -0.973 13.672 1 76.12 145 SER B C 1
ATOM 3026 O O . SER B 1 145 ? 12.102 0.147 14.055 1 76.12 145 SER B O 1
ATOM 3028 N N . ASP B 1 146 ? 12.586 -1.86 13.117 1 77.06 146 ASP B N 1
ATOM 3029 C CA . ASP B 1 146 ? 14.008 -1.555 12.992 1 77.06 146 ASP B CA 1
ATOM 3030 C C . ASP B 1 146 ? 14.227 -0.346 12.086 1 77.06 146 ASP B C 1
ATOM 3032 O O . ASP B 1 146 ? 15.055 0.518 12.383 1 77.06 146 ASP B O 1
ATOM 3036 N N . ASP B 1 147 ? 13.477 -0.286 11.016 1 77.5 147 ASP B N 1
ATOM 3037 C CA . ASP B 1 147 ? 13.594 0.826 10.078 1 77.5 147 ASP B CA 1
ATOM 3038 C C . ASP B 1 147 ? 13.234 2.15 10.75 1 77.5 147 ASP B C 1
ATOM 3040 O O . ASP B 1 147 ? 13.922 3.156 10.547 1 77.5 147 ASP B O 1
ATOM 3044 N N . LEU B 1 148 ? 12.188 2.125 11.508 1 83.75 148 LEU B N 1
ATOM 3045 C CA . LEU B 1 148 ? 11.758 3.338 12.195 1 83.75 148 LEU B CA 1
ATOM 3046 C C . LEU B 1 148 ? 12.773 3.752 13.25 1 83.75 148 LEU B C 1
ATOM 3048 O O . LEU B 1 148 ? 13.047 4.941 13.422 1 83.75 148 LEU B O 1
ATOM 3052 N N . ARG B 1 149 ? 13.32 2.75 13.953 1 87 149 ARG B N 1
ATOM 3053 C CA . ARG B 1 149 ? 14.359 3.041 14.938 1 87 149 ARG B CA 1
ATOM 3054 C C . ARG B 1 149 ? 15.555 3.723 14.289 1 87 149 ARG B C 1
ATOM 3056 O O . ARG B 1 149 ? 16.125 4.664 14.852 1 87 149 ARG B O 1
ATOM 3063 N N . GLU B 1 150 ? 15.914 3.273 13.172 1 87.31 150 GLU B N 1
ATOM 3064 C CA . GLU B 1 150 ? 17.047 3.857 12.453 1 87.31 150 GLU B CA 1
ATOM 3065 C C . GLU B 1 150 ? 16.766 5.297 12.047 1 87.31 150 GLU B C 1
ATOM 3067 O O . GLU B 1 150 ? 17.641 6.152 12.086 1 87.31 150 GLU B O 1
ATOM 3072 N N . ARG B 1 151 ? 15.609 5.586 11.672 1 88.94 151 ARG B N 1
ATOM 3073 C CA . ARG B 1 151 ? 15.227 6.945 11.297 1 88.94 151 ARG B CA 1
ATOM 3074 C C . ARG B 1 151 ? 15.289 7.875 12.5 1 88.94 151 ARG B C 1
ATOM 3076 O O . ARG B 1 151 ? 15.75 9.016 12.391 1 88.94 151 ARG B O 1
ATOM 3083 N N . TRP B 1 152 ? 14.797 7.367 13.617 1 91.5 152 TRP B N 1
ATOM 3084 C CA . TRP B 1 152 ? 14.906 8.141 14.852 1 91.5 152 TRP B CA 1
ATOM 3085 C C . TRP B 1 152 ? 16.375 8.398 15.211 1 91.5 152 TRP B C 1
ATOM 3087 O O . TRP B 1 152 ? 16.734 9.508 15.586 1 91.5 152 TRP B O 1
ATOM 3097 N N . GLN B 1 153 ? 17.125 7.383 15.07 1 94.56 153 GLN B N 1
ATOM 3098 C CA . GLN B 1 153 ? 18.547 7.496 15.406 1 94.56 153 GLN B CA 1
ATOM 3099 C C . GLN B 1 153 ? 19.234 8.523 14.508 1 94.56 153 GLN B C 1
ATOM 3101 O O . GLN B 1 153 ? 20.047 9.32 14.984 1 94.56 153 GLN B O 1
ATOM 3106 N N . ALA B 1 154 ? 18.938 8.477 13.242 1 94.12 154 ALA B N 1
ATOM 3107 C CA . ALA B 1 154 ? 19.547 9.422 12.312 1 94.12 154 ALA B CA 1
ATOM 3108 C C . ALA B 1 154 ? 19.219 10.859 12.703 1 94.12 154 ALA B C 1
ATOM 3110 O O . ALA B 1 154 ? 20.078 11.742 12.625 1 94.12 154 ALA B O 1
ATOM 3111 N N . LEU B 1 155 ? 18.031 11.125 13.109 1 94.88 155 LEU B N 1
ATOM 3112 C CA . LEU B 1 155 ? 17.625 12.461 13.539 1 94.88 155 LEU B CA 1
ATOM 3113 C C . LEU B 1 155 ? 18.328 12.844 14.844 1 94.88 155 LEU B C 1
ATOM 3115 O O . LEU B 1 155 ? 18.766 13.984 15 1 94.88 155 LEU B O 1
ATOM 3119 N N . ASN B 1 156 ? 18.375 11.883 15.711 1 96.94 156 ASN B N 1
ATOM 3120 C CA . ASN B 1 156 ? 19.047 12.133 16.969 1 96.94 156 ASN B CA 1
ATOM 3121 C C . ASN B 1 156 ? 20.531 12.414 16.766 1 96.94 156 ASN B C 1
ATOM 3123 O O . ASN B 1 156 ? 21.125 13.227 17.484 1 96.94 156 ASN B O 1
ATOM 3127 N N . ASP B 1 157 ? 21.094 11.766 15.766 1 97.06 157 ASP B N 1
ATOM 3128 C CA . ASP B 1 157 ? 22.5 11.961 15.43 1 97.06 157 ASP B CA 1
ATOM 3129 C C . ASP B 1 157 ? 22.703 13.273 14.672 1 97.06 157 ASP B C 1
ATOM 3131 O O . ASP B 1 157 ? 23.828 13.602 14.281 1 97.06 157 ASP B O 1
ATOM 3135 N N . ASP B 1 158 ? 21.641 13.922 14.43 1 96.5 158 ASP B N 1
ATOM 3136 C CA . ASP B 1 158 ? 21.672 15.164 13.664 1 96.5 158 ASP B CA 1
ATOM 3137 C C . ASP B 1 158 ? 22.266 14.938 12.281 1 96.5 158 ASP B C 1
ATOM 3139 O O . ASP B 1 158 ? 23.031 15.773 11.781 1 96.5 158 ASP B O 1
ATOM 3143 N N . ALA B 1 159 ? 21.953 13.797 11.742 1 94.81 159 ALA B N 1
ATOM 3144 C CA . ALA B 1 159 ? 22.469 13.406 10.43 1 94.81 159 ALA B CA 1
ATOM 3145 C C . ALA B 1 159 ? 21.547 13.859 9.312 1 94.81 159 ALA B C 1
ATOM 3147 O O . ALA B 1 159 ? 20.312 13.844 9.477 1 94.81 159 ALA B O 1
ATOM 3148 N N . VAL B 1 160 ? 22.172 14.312 8.227 1 94.56 160 VAL B N 1
ATOM 3149 C CA . VAL B 1 160 ? 21.438 14.672 7.023 1 94.56 160 VAL B CA 1
ATOM 3150 C C . VAL B 1 160 ? 22.047 13.969 5.812 1 94.56 160 VAL B C 1
ATOM 3152 O O . VAL B 1 160 ? 23.25 14.055 5.574 1 94.56 160 VAL B O 1
ATOM 3155 N N . ASN B 1 161 ? 21.203 13.242 5.16 1 92.94 161 ASN B N 1
ATOM 3156 C CA . ASN B 1 161 ? 21.609 12.594 3.916 1 92.94 161 ASN B CA 1
ATOM 3157 C C . ASN B 1 161 ? 21.172 13.398 2.695 1 92.94 161 ASN B C 1
ATOM 3159 O O . ASN B 1 161 ? 20 13.406 2.34 1 92.94 161 ASN B O 1
ATOM 3163 N N . ALA B 1 162 ? 22.141 13.977 2.029 1 94.69 162 ALA B N 1
ATOM 3164 C CA . ALA B 1 162 ? 21.859 14.891 0.929 1 94.69 162 ALA B CA 1
ATOM 3165 C C . ALA B 1 162 ? 21.125 14.18 -0.21 1 94.69 162 ALA B C 1
ATOM 3167 O O . ALA B 1 162 ? 20.281 14.773 -0.875 1 94.69 162 ALA B O 1
ATOM 3168 N N . ALA B 1 163 ? 21.469 12.961 -0.47 1 91.25 163 ALA B N 1
ATOM 3169 C CA . ALA B 1 163 ? 20.828 12.203 -1.536 1 91.25 163 ALA B CA 1
ATOM 3170 C C . ALA B 1 163 ? 19.359 11.945 -1.211 1 91.25 163 ALA B C 1
ATOM 3172 O O . ALA B 1 163 ? 18.5 12.016 -2.092 1 91.25 163 ALA B O 1
ATOM 3173 N N . GLN B 1 164 ? 19.094 11.688 0.018 1 90.44 164 GLN B N 1
ATOM 3174 C CA . GLN B 1 164 ? 17.719 11.469 0.452 1 90.44 164 GLN B CA 1
ATOM 3175 C C . GLN B 1 164 ? 16.906 12.75 0.371 1 90.44 164 GLN B C 1
ATOM 3177 O O . GLN B 1 164 ? 15.727 12.727 0.011 1 90.44 164 GLN B O 1
ATOM 3182 N N . VAL B 1 165 ? 17.531 13.812 0.765 1 94.31 165 VAL B N 1
ATOM 3183 C CA . VAL B 1 165 ? 16.875 15.109 0.692 1 94.31 165 VAL B CA 1
ATOM 3184 C C . VAL B 1 165 ? 16.516 15.422 -0.757 1 94.31 165 VAL B C 1
ATOM 3186 O O . VAL B 1 165 ? 15.367 15.781 -1.056 1 94.31 165 VAL B O 1
ATOM 3189 N N . ALA B 1 166 ? 17.469 15.219 -1.648 1 94.56 166 ALA B N 1
ATOM 3190 C CA . ALA B 1 166 ? 17.25 15.5 -3.064 1 94.56 166 ALA B CA 1
ATOM 3191 C C . ALA B 1 166 ? 16.141 14.617 -3.629 1 94.56 166 ALA B C 1
ATOM 3193 O O . ALA B 1 166 ? 15.273 15.094 -4.371 1 94.56 166 ALA B O 1
ATOM 3194 N N . ASP B 1 167 ? 16.125 13.406 -3.279 1 90.5 167 ASP B N 1
ATOM 3195 C CA . ASP B 1 167 ? 15.094 12.469 -3.713 1 90.5 167 ASP B CA 1
ATOM 3196 C C . ASP B 1 167 ? 13.719 12.883 -3.193 1 90.5 167 ASP B C 1
ATOM 3198 O O . ASP B 1 167 ? 12.734 12.836 -3.928 1 90.5 167 ASP B O 1
ATOM 3202 N N . SER B 1 168 ? 13.703 13.242 -1.936 1 93.94 168 SER B N 1
ATOM 3203 C CA . SER B 1 168 ? 12.445 13.648 -1.316 1 93.94 168 SER B CA 1
ATOM 3204 C C . SER B 1 168 ? 11.906 14.922 -1.958 1 93.94 168 SER B C 1
ATOM 3206 O O . SER B 1 168 ? 10.695 15.047 -2.178 1 93.94 168 SER B O 1
ATOM 3208 N N . GLU B 1 169 ? 12.766 15.828 -2.242 1 96.25 169 GLU B N 1
ATOM 3209 C CA . GLU B 1 169 ? 12.352 17.047 -2.93 1 96.25 169 GLU B CA 1
ATOM 3210 C C . GLU B 1 169 ? 11.773 16.734 -4.309 1 96.25 169 GLU B C 1
ATOM 3212 O O . GLU B 1 169 ? 10.766 17.312 -4.715 1 96.25 169 GLU B O 1
ATOM 3217 N N . THR B 1 170 ? 12.375 15.82 -4.984 1 93.56 170 THR B N 1
ATOM 3218 C CA . THR B 1 170 ? 11.898 15.383 -6.289 1 93.56 170 THR B CA 1
ATOM 3219 C C . THR B 1 170 ? 10.508 14.766 -6.176 1 93.56 170 THR B C 1
ATOM 3221 O O . THR B 1 170 ? 9.633 15.023 -7.008 1 93.56 170 THR B O 1
ATOM 3224 N N . LYS B 1 171 ? 10.312 14.031 -5.172 1 92.38 171 LYS B N 1
ATOM 3225 C CA . LYS B 1 171 ? 9.031 13.352 -4.977 1 92.38 171 LYS B CA 1
ATOM 3226 C C . LYS B 1 171 ? 7.934 14.344 -4.617 1 92.38 171 LYS B C 1
ATOM 3228 O O . LYS B 1 171 ? 6.785 14.188 -5.047 1 92.38 171 LYS B O 1
ATOM 3233 N N . VAL B 1 172 ? 8.273 15.32 -3.822 1 96.69 172 VAL B N 1
ATOM 3234 C CA . VAL B 1 172 ? 7.305 16.375 -3.512 1 96.69 172 VAL B CA 1
ATOM 3235 C C . VAL B 1 172 ? 6.922 17.109 -4.789 1 96.69 172 VAL B C 1
ATOM 3237 O O . VAL B 1 172 ? 5.738 17.328 -5.062 1 96.69 172 VAL B O 1
ATOM 3240 N N . ALA B 1 173 ? 7.93 17.453 -5.578 1 97.31 173 ALA B N 1
ATOM 3241 C CA . ALA B 1 173 ? 7.676 18.141 -6.84 1 97.31 173 ALA B CA 1
ATOM 3242 C C . ALA B 1 173 ? 6.816 17.281 -7.77 1 97.31 173 ALA B C 1
ATOM 3244 O O . ALA B 1 173 ? 5.902 17.781 -8.422 1 97.31 173 ALA B O 1
ATOM 3245 N N . ALA B 1 174 ? 7.105 16.016 -7.797 1 93.12 174 ALA B N 1
ATOM 3246 C CA . ALA B 1 174 ? 6.344 15.094 -8.633 1 93.12 174 ALA B CA 1
ATOM 3247 C C . ALA B 1 174 ? 4.887 15.031 -8.195 1 93.12 174 ALA B C 1
ATOM 3249 O O . ALA B 1 174 ? 3.98 14.945 -9.023 1 93.12 174 ALA B O 1
ATOM 3250 N N . ALA B 1 175 ? 4.664 15.039 -6.918 1 95.62 175 ALA B N 1
ATOM 3251 C CA . ALA B 1 175 ? 3.297 15.023 -6.398 1 95.62 175 ALA B CA 1
ATOM 3252 C C . ALA B 1 175 ? 2.545 16.297 -6.785 1 95.62 175 ALA B C 1
ATOM 3254 O O . ALA B 1 175 ? 1.373 16.234 -7.168 1 95.62 175 ALA B O 1
ATOM 3255 N N . VAL B 1 176 ? 3.217 17.406 -6.68 1 98.38 176 VAL B N 1
ATOM 3256 C CA . VAL B 1 176 ? 2.617 18.672 -7.07 1 98.38 176 VAL B CA 1
ATOM 3257 C C . VAL B 1 176 ? 2.27 18.641 -8.555 1 98.38 176 VAL B C 1
ATOM 3259 O O . VAL B 1 176 ? 1.155 19 -8.945 1 98.38 176 VAL B O 1
ATOM 3262 N N . ASP B 1 177 ? 3.176 18.172 -9.344 1 96.75 177 ASP B N 1
ATOM 3263 C CA . ASP B 1 177 ? 2.953 18.094 -10.789 1 96.75 177 ASP B CA 1
ATOM 3264 C C . ASP B 1 177 ? 1.773 17.172 -11.102 1 96.75 177 ASP B C 1
ATOM 3266 O O . ASP B 1 177 ? 0.952 17.484 -11.969 1 96.75 177 ASP B O 1
ATOM 3270 N N . ARG B 1 178 ? 1.729 16.109 -10.461 1 94.75 178 ARG B N 1
ATOM 3271 C CA . ARG B 1 178 ? 0.633 15.164 -10.664 1 94.75 178 ARG B CA 1
ATOM 3272 C C . ARG B 1 178 ? -0.71 15.812 -10.336 1 94.75 178 ARG B C 1
ATOM 3274 O O . ARG B 1 178 ? -1.693 15.609 -11.055 1 94.75 178 ARG B O 1
ATOM 3281 N N . CYS B 1 179 ? -0.769 16.469 -9.227 1 97.81 179 CYS B N 1
ATOM 3282 C CA . CYS B 1 179 ? -1.99 17.172 -8.844 1 97.81 179 CYS B CA 1
ATOM 3283 C C . CYS B 1 179 ? -2.365 18.219 -9.891 1 97.81 179 CYS B C 1
ATOM 3285 O O . CYS B 1 179 ? -3.533 18.344 -10.266 1 97.81 179 CYS B O 1
ATOM 3287 N N . GLU B 1 180 ? -1.353 18.938 -10.312 1 98.25 180 GLU B N 1
ATOM 3288 C CA . GLU B 1 180 ? -1.593 19.984 -11.305 1 98.25 180 GLU B CA 1
ATOM 3289 C C . GLU B 1 180 ? -2.184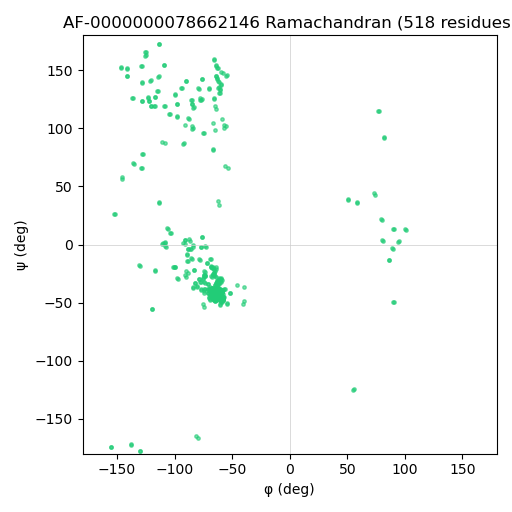 19.406 -12.586 1 98.25 180 GLU B C 1
ATOM 3291 O O . GLU B 1 180 ? -3.148 19.938 -13.133 1 98.25 180 GLU B O 1
ATOM 3296 N N . LYS B 1 181 ? -1.628 18.312 -13.047 1 95.5 181 LYS B N 1
ATOM 3297 C CA . LYS B 1 181 ? -2.125 17.625 -14.242 1 95.5 181 LYS B CA 1
ATOM 3298 C C . LYS B 1 181 ? -3.543 17.109 -14.023 1 95.5 181 LYS B C 1
ATOM 3300 O O . LYS B 1 181 ? -4.406 17.266 -14.891 1 95.5 181 LYS B O 1
ATOM 3305 N N . GLN B 1 182 ? -3.797 16.516 -12.859 1 95.38 182 GLN B N 1
ATOM 3306 C CA . GLN B 1 182 ? -5.094 15.938 -12.523 1 95.38 182 GLN B CA 1
ATOM 3307 C C . GLN B 1 182 ? -6.184 17 -12.5 1 95.38 182 GLN B C 1
ATOM 3309 O O . GLN B 1 182 ? -7.324 16.75 -12.875 1 95.38 182 GLN B O 1
ATOM 3314 N N . LEU B 1 183 ? -5.844 18.188 -12.094 1 97.81 183 LEU B N 1
ATOM 3315 C CA . LEU B 1 183 ? -6.793 19.281 -11.945 1 97.81 183 LEU B CA 1
ATOM 3316 C C . LEU B 1 183 ? -6.934 20.062 -13.242 1 97.81 183 LEU B C 1
ATOM 3318 O O . LEU B 1 183 ? -7.77 20.969 -13.344 1 97.81 183 LEU B O 1
ATOM 3322 N N . GLY B 1 184 ? -6.172 19.719 -14.234 1 97.06 184 GLY B N 1
ATOM 3323 C CA . GLY B 1 184 ? -6.051 20.484 -15.461 1 97.06 184 GLY B CA 1
ATOM 3324 C C . GLY B 1 184 ? -7.305 20.469 -16.312 1 97.06 184 GLY B C 1
ATOM 3325 O O . GLY B 1 184 ? -7.488 21.312 -17.188 1 97.06 184 GLY B O 1
ATOM 3326 N N . ASP B 1 185 ? -8.203 19.516 -16.094 1 96.31 185 ASP B N 1
ATOM 3327 C CA . ASP B 1 185 ? -9.43 19.453 -16.875 1 96.31 185 ASP B CA 1
ATOM 3328 C C . ASP B 1 185 ? -10.531 20.297 -16.25 1 96.31 185 ASP B C 1
ATOM 3330 O O . ASP B 1 185 ? -11.68 20.25 -16.672 1 96.31 185 ASP B O 1
ATOM 3334 N N . GLY B 1 186 ? -10.18 21.016 -15.172 1 97.06 186 GLY B N 1
ATOM 3335 C CA . GLY B 1 186 ? -11.109 21.938 -14.555 1 97.06 186 GLY B CA 1
ATOM 3336 C C . GLY B 1 186 ? -11.891 21.344 -13.406 1 97.06 186 GLY B C 1
ATOM 3337 O O . GLY B 1 186 ? -12.742 22 -12.812 1 97.06 186 GLY B O 1
ATOM 3338 N N . ARG B 1 187 ? -11.609 20.094 -13.07 1 96.75 187 ARG B N 1
ATOM 3339 C CA . ARG B 1 187 ? -12.32 19.469 -11.961 1 96.75 187 ARG B CA 1
ATOM 3340 C C . ARG B 1 187 ? -12.016 20.172 -10.641 1 96.75 187 ARG B C 1
ATOM 3342 O O . ARG B 1 187 ? -10.922 20.719 -10.461 1 96.75 187 ARG B O 1
ATOM 3349 N N . GLU B 1 188 ? -12.922 20.047 -9.781 1 97.69 188 GLU B N 1
ATOM 3350 C CA . GLU B 1 188 ? -12.797 20.75 -8.508 1 97.69 188 GLU B CA 1
ATOM 3351 C C . GLU B 1 188 ? -11.945 19.953 -7.52 1 97.69 188 GLU B C 1
ATOM 3353 O O . GLU B 1 188 ? -11.203 20.531 -6.727 1 97.69 188 GLU B O 1
ATOM 3358 N N . TRP B 1 189 ? -12.117 18.656 -7.586 1 98.5 189 TRP B N 1
ATOM 3359 C CA . TRP B 1 189 ? -11.445 17.75 -6.668 1 98.5 189 TRP B CA 1
ATOM 3360 C C . TRP B 1 189 ? -10.664 16.672 -7.438 1 98.5 189 TRP B C 1
ATOM 3362 O O . TRP B 1 189 ? -10.891 16.484 -8.633 1 98.5 189 TRP B O 1
ATOM 3372 N N . LEU B 1 190 ? -9.75 16.016 -6.84 1 97.5 190 LEU B N 1
ATOM 3373 C CA . LEU B 1 190 ? -8.773 15.141 -7.496 1 97.5 190 LEU B CA 1
ATOM 3374 C C . LEU B 1 190 ? -9.469 13.984 -8.211 1 97.5 190 LEU B C 1
ATOM 3376 O O . LEU B 1 190 ? -9.023 13.539 -9.266 1 97.5 190 LEU B O 1
ATOM 3380 N N . MET B 1 191 ? -10.633 13.508 -7.676 1 96.12 191 MET B N 1
ATOM 3381 C CA . MET B 1 191 ? -11.398 12.43 -8.305 1 96.12 191 MET B CA 1
ATOM 3382 C C . MET B 1 191 ? -12.656 12.977 -8.969 1 96.12 191 MET B C 1
ATOM 3384 O O . MET B 1 191 ? -13.594 12.219 -9.25 1 96.12 191 MET B O 1
ATOM 3388 N N . GLY B 1 192 ? -12.758 14.211 -9.125 1 96.06 192 GLY B N 1
ATOM 3389 C CA . GLY B 1 192 ? -13.984 14.836 -9.578 1 96.06 192 GLY B CA 1
ATOM 3390 C C . GLY B 1 192 ? -14.906 15.234 -8.438 1 96.06 192 GLY B C 1
ATOM 3391 O O . GLY B 1 192 ? -15.398 16.359 -8.398 1 96.06 192 GLY B O 1
ATOM 3392 N N . THR B 1 193 ? -15.117 14.336 -7.59 1 96.75 193 THR B N 1
ATOM 3393 C CA . THR B 1 193 ? -15.828 14.609 -6.344 1 96.75 193 THR B CA 1
ATOM 3394 C C . THR B 1 193 ? -14.867 14.555 -5.156 1 96.75 193 THR B C 1
ATOM 3396 O O . THR B 1 193 ? -13.82 13.906 -5.223 1 96.75 193 THR B O 1
ATOM 3399 N N . PHE B 1 194 ? -15.266 15.297 -4.094 1 98.19 194 PHE B N 1
ATOM 3400 C CA . PHE B 1 194 ? -14.469 15.305 -2.875 1 98.19 194 PHE B CA 1
ATOM 3401 C C . PHE B 1 194 ? -14.359 13.898 -2.291 1 98.19 194 PHE B C 1
ATOM 3403 O O . PHE B 1 194 ? -15.359 13.172 -2.225 1 98.19 194 PHE B O 1
ATOM 3410 N N . SER B 1 195 ? -13.172 13.484 -1.919 1 98.69 195 SER B N 1
ATOM 3411 C CA . SER B 1 195 ? -12.969 12.133 -1.413 1 98.69 195 SER B CA 1
ATOM 3412 C C . SER B 1 195 ? -11.742 12.055 -0.509 1 98.69 195 SER B C 1
ATOM 3414 O O . SER B 1 195 ? -11.102 13.07 -0.238 1 98.69 195 SER B O 1
ATOM 3416 N N . ILE B 1 196 ? -11.406 10.867 -0.097 1 98.81 196 ILE B N 1
ATOM 3417 C CA . ILE B 1 196 ? -10.234 10.57 0.72 1 98.81 196 ILE B CA 1
ATOM 3418 C C . ILE B 1 196 ? -8.969 10.977 -0.029 1 98.81 196 ILE B C 1
ATOM 3420 O O . ILE B 1 196 ? -7.988 11.406 0.583 1 98.81 196 ILE B O 1
ATOM 3424 N N . ALA B 1 197 ? -9.008 10.93 -1.348 1 98.62 197 ALA B N 1
ATOM 3425 C CA . ALA B 1 197 ? -7.852 11.344 -2.141 1 98.62 197 ALA B CA 1
ATOM 3426 C C . ALA B 1 197 ? -7.484 12.797 -1.854 1 98.62 197 ALA B C 1
ATOM 3428 O O . ALA B 1 197 ? -6.301 13.141 -1.747 1 98.62 197 ALA B O 1
ATOM 3429 N N . ASP B 1 198 ? -8.438 13.641 -1.7 1 98.88 198 ASP B N 1
ATOM 3430 C CA . ASP B 1 198 ? -8.188 15.047 -1.398 1 98.88 198 ASP B CA 1
ATOM 3431 C C . ASP B 1 198 ? -7.621 15.219 0.011 1 98.88 198 ASP B C 1
ATOM 3433 O O . ASP B 1 198 ? -6.672 15.977 0.221 1 98.88 198 ASP B O 1
ATOM 3437 N N . LEU B 1 199 ? -8.219 14.5 0.919 1 98.88 199 LEU B N 1
ATOM 3438 C CA . LEU B 1 199 ? -7.828 14.641 2.318 1 98.88 199 LEU B CA 1
ATOM 3439 C C . LEU B 1 199 ? -6.387 14.188 2.531 1 98.88 199 LEU B C 1
ATOM 3441 O O . LEU B 1 199 ? -5.586 14.906 3.129 1 98.88 199 LEU B O 1
ATOM 3445 N N . VAL B 1 200 ? -6.066 13.016 2.02 1 98.5 200 VAL B N 1
ATOM 3446 C CA . VAL B 1 200 ? -4.734 12.477 2.27 1 98.5 200 VAL B CA 1
ATOM 3447 C C . VAL B 1 200 ? -3.688 13.305 1.533 1 98.5 200 VAL B C 1
ATOM 3449 O O . VAL B 1 200 ? -2.602 13.555 2.062 1 98.5 200 VAL B O 1
ATOM 3452 N N . THR B 1 201 ? -3.99 13.75 0.328 1 98.69 201 THR B N 1
ATOM 3453 C CA . THR B 1 201 ? -3.049 14.539 -0.453 1 98.69 201 THR B CA 1
ATOM 3454 C C . THR B 1 201 ? -2.811 15.898 0.203 1 98.69 201 THR B C 1
ATOM 3456 O O . THR B 1 201 ? -1.663 16.312 0.381 1 98.69 201 THR B O 1
ATOM 3459 N N . TYR B 1 202 ? -3.865 16.562 0.594 1 98.88 202 TYR B N 1
ATOM 3460 C CA . TYR B 1 202 ? -3.758 17.844 1.274 1 98.88 202 TYR B CA 1
ATOM 3461 C C . TYR B 1 202 ? -2.928 17.719 2.547 1 98.88 202 TYR B C 1
ATOM 3463 O O . TYR B 1 202 ? -2.055 18.562 2.811 1 98.88 202 TYR B O 1
ATOM 3471 N N . SER B 1 203 ? -3.189 16.719 3.299 1 98.5 203 SER B N 1
ATOM 3472 C CA . SER B 1 203 ? -2.576 16.531 4.609 1 98.5 203 SER B CA 1
ATOM 3473 C C . SER B 1 203 ? -1.057 16.453 4.504 1 98.5 203 SER B C 1
ATOM 3475 O O . SER B 1 203 ? -0.342 16.875 5.414 1 98.5 203 SER B O 1
ATOM 3477 N N . TRP B 1 204 ? -0.598 15.938 3.346 1 97.25 204 TRP B N 1
ATOM 3478 C CA . TRP B 1 204 ? 0.843 15.75 3.217 1 97.25 204 TRP B CA 1
ATOM 3479 C C . TRP B 1 204 ? 1.473 16.875 2.41 1 97.25 204 TRP B C 1
ATOM 3481 O O . TRP B 1 204 ? 2.678 17.125 2.508 1 97.25 204 TRP B O 1
ATOM 3491 N N . LEU B 1 205 ? 0.66 17.609 1.619 1 98.25 205 LEU B N 1
ATOM 3492 C CA . LEU B 1 205 ? 1.217 18.625 0.73 1 98.25 205 LEU B CA 1
ATOM 3493 C C . LEU B 1 205 ? 1.129 20 1.362 1 98.25 205 LEU B C 1
ATOM 3495 O O . LEU B 1 205 ? 1.97 20.875 1.097 1 98.25 205 LEU B O 1
ATOM 3499 N N . ALA B 1 206 ? 0.167 20.234 2.188 1 98.19 206 ALA B N 1
ATOM 3500 C CA . ALA B 1 206 ? -0.099 21.578 2.699 1 98.19 206 ALA B CA 1
ATOM 3501 C C . ALA B 1 206 ? 1.114 22.125 3.441 1 98.19 206 ALA B C 1
ATOM 3503 O O . ALA B 1 206 ? 1.494 23.281 3.244 1 98.19 206 ALA B O 1
ATOM 3504 N N . GLY B 1 207 ? 1.7 21.25 4.254 1 97.75 207 GLY B N 1
ATOM 3505 C CA . GLY B 1 207 ? 2.865 21.688 5.012 1 97.75 207 GLY B CA 1
ATOM 3506 C C . GLY B 1 207 ? 4.102 21.859 4.148 1 97.75 207 GLY B C 1
ATOM 3507 O O . GLY B 1 207 ? 5.078 22.484 4.574 1 97.75 207 GLY B O 1
ATOM 3508 N N . MET B 1 208 ? 4.09 21.312 2.951 1 98.06 208 MET B N 1
ATOM 3509 C CA . MET B 1 208 ? 5.254 21.375 2.068 1 98.06 208 MET B CA 1
ATOM 3510 C C . MET B 1 208 ? 5.289 22.688 1.303 1 98.06 208 MET B C 1
ATOM 3512 O O . MET B 1 208 ? 6.352 23.109 0.836 1 98.06 208 MET B O 1
ATOM 3516 N N . GLU B 1 209 ? 4.148 23.344 1.159 1 97.12 209 GLU B N 1
ATOM 35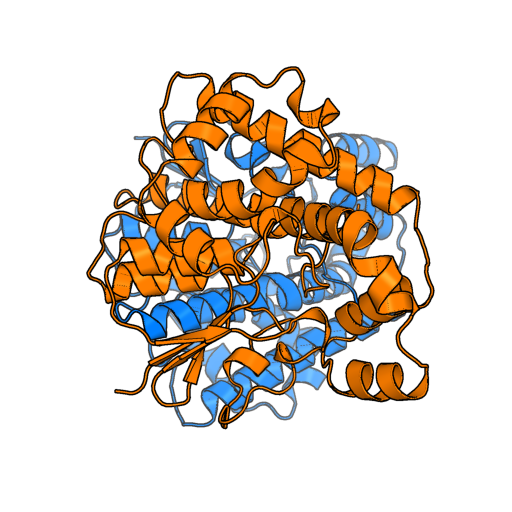17 C CA . GLU B 1 209 ? 4.105 24.594 0.401 1 97.12 209 GLU B CA 1
ATOM 3518 C C . GLU B 1 209 ? 5.027 25.641 1.015 1 97.12 209 GLU B C 1
ATOM 3520 O O . GLU B 1 209 ? 5.871 26.219 0.323 1 97.12 209 GLU B O 1
ATOM 3525 N N . PRO B 1 210 ? 5 25.906 2.301 1 96.19 210 PRO B N 1
ATOM 3526 C CA . PRO B 1 210 ? 5.945 26.844 2.889 1 96.19 210 PRO B CA 1
ATOM 3527 C C . PRO B 1 210 ? 7.359 26.281 3.004 1 96.19 210 PRO B C 1
ATOM 3529 O O . PRO B 1 210 ? 8.336 27.047 2.979 1 96.19 210 PRO B O 1
ATOM 3532 N N . LEU B 1 211 ? 7.559 24.969 3.094 1 96.62 211 LEU B N 1
ATOM 3533 C CA . LEU B 1 211 ? 8.859 24.344 3.303 1 96.62 211 LEU B CA 1
ATOM 3534 C C . LEU B 1 211 ? 9.633 24.266 1.992 1 96.62 211 LEU B C 1
ATOM 3536 O O . LEU B 1 211 ? 10.867 24.344 1.984 1 96.62 211 LEU B O 1
ATOM 3540 N N . ARG B 1 212 ? 8.898 24.016 0.957 1 97.19 212 ARG B N 1
ATOM 3541 C CA . ARG B 1 212 ? 9.484 23.875 -0.374 1 97.19 212 ARG B CA 1
ATOM 3542 C C . ARG B 1 212 ? 8.664 24.641 -1.411 1 97.19 212 ARG B C 1
ATOM 3544 O O . ARG B 1 212 ? 8.109 24.031 -2.334 1 97.19 212 ARG B O 1
ATOM 3551 N N . PRO B 1 213 ? 8.711 25.938 -1.324 1 97.19 213 PRO B N 1
ATOM 3552 C CA . PRO B 1 213 ? 7.84 26.75 -2.176 1 97.19 213 PRO B CA 1
ATOM 3553 C C . PRO B 1 213 ? 8.164 26.594 -3.662 1 97.19 213 PRO B C 1
ATOM 3555 O O . PRO B 1 213 ? 7.277 26.766 -4.508 1 97.19 213 PRO B O 1
ATOM 3558 N N . ALA B 1 214 ? 9.391 26.281 -4.051 1 97.56 214 ALA B N 1
ATOM 3559 C CA . ALA B 1 214 ? 9.805 26.156 -5.445 1 97.56 214 ALA B CA 1
ATOM 3560 C C . ALA B 1 214 ? 9 25.078 -6.164 1 97.56 214 ALA B C 1
ATOM 3562 O O . ALA B 1 214 ? 8.711 25.203 -7.355 1 97.56 214 ALA B O 1
ATOM 3563 N N . ALA B 1 215 ? 8.609 24.047 -5.445 1 97.94 215 ALA B N 1
ATOM 3564 C CA . ALA B 1 215 ? 7.844 22.953 -6.031 1 97.94 215 ALA B CA 1
ATOM 3565 C C . ALA B 1 215 ? 6.457 23.422 -6.465 1 97.94 215 ALA B C 1
ATOM 3567 O O . ALA B 1 215 ? 5.812 22.781 -7.301 1 97.94 215 ALA B O 1
ATOM 3568 N N . PHE B 1 216 ? 6.004 24.516 -5.918 1 98.31 216 PHE B N 1
ATOM 3569 C CA . PHE B 1 216 ? 4.641 24.984 -6.145 1 98.31 216 PHE B CA 1
ATOM 3570 C C . PHE B 1 216 ? 4.629 26.219 -7.051 1 98.31 216 PHE B C 1
ATOM 3572 O O . PHE B 1 216 ? 3.566 26.75 -7.363 1 98.31 216 PHE B O 1
ATOM 3579 N N . ALA B 1 217 ? 5.746 26.719 -7.469 1 97.75 217 ALA B N 1
ATOM 3580 C CA . ALA B 1 217 ? 5.891 28 -8.164 1 97.75 217 ALA B CA 1
ATOM 3581 C C . ALA B 1 217 ? 5.059 28.031 -9.445 1 97.75 217 ALA B C 1
ATOM 3583 O O . ALA B 1 217 ? 4.43 29.047 -9.758 1 97.75 217 ALA B O 1
ATOM 3584 N N . ASP B 1 218 ? 4.977 26.922 -10.227 1 97.38 218 ASP B N 1
ATOM 3585 C CA . ASP B 1 218 ? 4.25 26.859 -11.492 1 97.38 218 ASP B CA 1
ATOM 3586 C C . ASP B 1 218 ? 3.047 25.922 -11.383 1 97.38 218 ASP B C 1
ATOM 3588 O O . ASP B 1 218 ? 2.764 25.156 -12.305 1 97.38 218 ASP B O 1
ATOM 3592 N N . ALA B 1 219 ? 2.436 25.969 -10.195 1 98.5 219 ALA B N 1
ATOM 3593 C CA . ALA B 1 219 ? 1.306 25.062 -9.969 1 98.5 219 ALA B CA 1
ATOM 3594 C C . ALA B 1 219 ? 0.099 25.828 -9.43 1 98.5 219 ALA B C 1
ATOM 3596 O O . ALA B 1 219 ? -0.371 25.562 -8.32 1 98.5 219 ALA B O 1
ATOM 3597 N N . PRO B 1 220 ? -0.483 26.734 -10.242 1 98.38 220 PRO B N 1
ATOM 3598 C CA . PRO B 1 220 ? -1.591 27.562 -9.766 1 98.38 220 PRO B CA 1
ATOM 3599 C C . PRO B 1 220 ? -2.836 26.75 -9.422 1 98.38 220 PRO B C 1
ATOM 3601 O O . PRO B 1 220 ? -3.584 27.109 -8.508 1 98.38 220 PRO B O 1
ATOM 3604 N N . LEU B 1 221 ? -3.096 25.688 -10.148 1 98.75 221 LEU B N 1
ATOM 3605 C CA . LEU B 1 221 ? -4.273 24.875 -9.867 1 98.75 221 LEU B CA 1
ATOM 3606 C C . LEU B 1 221 ? -4.137 24.172 -8.523 1 98.75 221 LEU B C 1
ATOM 3608 O O . LEU B 1 221 ? -5.113 24.047 -7.777 1 98.75 221 LEU B O 1
ATOM 3612 N N . VAL B 1 222 ? -2.936 23.734 -8.203 1 98.75 222 VAL B N 1
ATOM 3613 C CA . VAL B 1 222 ? -2.686 23.078 -6.918 1 98.75 222 VAL B CA 1
ATOM 3614 C C . VAL B 1 222 ? -2.879 24.078 -5.781 1 98.75 222 VAL B C 1
ATOM 3616 O O . VAL B 1 222 ? -3.488 23.75 -4.758 1 98.75 222 VAL B O 1
ATOM 3619 N N . LYS B 1 223 ? -2.344 25.281 -5.945 1 98.38 223 LYS B N 1
ATOM 3620 C CA . LYS B 1 223 ? -2.5 26.297 -4.91 1 98.38 223 LYS B CA 1
ATOM 3621 C C . LYS B 1 223 ? -3.973 26.609 -4.668 1 98.38 223 LYS B C 1
ATOM 3623 O O . LYS B 1 223 ? -4.406 26.734 -3.52 1 98.38 223 LYS B O 1
ATOM 3628 N N . ALA B 1 224 ? -4.734 26.719 -5.746 1 98.69 224 ALA B N 1
ATOM 3629 C CA . ALA B 1 224 ? -6.172 26.953 -5.621 1 98.69 224 ALA B CA 1
ATOM 3630 C C . ALA B 1 224 ? -6.859 25.781 -4.934 1 98.69 224 ALA B C 1
ATOM 3632 O O . ALA B 1 224 ? -7.738 25.969 -4.09 1 98.69 224 ALA B O 1
ATOM 3633 N N . TRP B 1 225 ? -6.473 24.547 -5.309 1 98.81 225 TRP B N 1
ATOM 3634 C CA . TRP B 1 225 ? -7.016 23.344 -4.711 1 98.81 225 TRP B CA 1
ATOM 3635 C C . TRP B 1 225 ? -6.68 23.266 -3.223 1 98.81 225 TRP B C 1
ATOM 3637 O O . TRP B 1 225 ? -7.527 22.906 -2.404 1 98.81 225 TRP B O 1
ATOM 3647 N N . LEU B 1 226 ? -5.438 23.609 -2.85 1 98.75 226 LEU B N 1
ATOM 3648 C CA . LEU B 1 226 ? -5.043 23.641 -1.445 1 98.75 226 LEU B CA 1
ATOM 3649 C C . LEU B 1 226 ? -5.926 24.609 -0.655 1 98.75 226 LEU B C 1
ATOM 3651 O O . LEU B 1 226 ? -6.402 24.266 0.431 1 98.75 226 LEU B O 1
ATOM 3655 N N . ALA B 1 227 ? -6.125 25.75 -1.218 1 98.56 227 ALA B N 1
ATOM 3656 C CA . ALA B 1 227 ? -6.953 26.75 -0.556 1 98.56 227 ALA B CA 1
ATOM 3657 C C . ALA B 1 227 ? -8.391 26.266 -0.398 1 98.56 227 ALA B C 1
ATOM 3659 O O . ALA B 1 227 ? -9 26.438 0.658 1 98.56 227 ALA B O 1
ATOM 3660 N N . ARG B 1 228 ? -8.945 25.672 -1.438 1 98.62 228 ARG B N 1
ATOM 3661 C CA . ARG B 1 228 ? -10.297 25.125 -1.409 1 98.62 228 ARG B CA 1
ATOM 3662 C C . ARG B 1 228 ? -10.422 24.016 -0.36 1 98.62 228 ARG B C 1
ATOM 3664 O O . ARG B 1 228 ? -11.406 23.969 0.375 1 98.62 228 ARG B O 1
ATOM 3671 N N . THR B 1 229 ? -9.445 23.141 -0.307 1 98.75 229 THR B N 1
ATOM 3672 C CA . THR B 1 229 ? -9.461 22.047 0.649 1 98.75 229 THR B CA 1
ATOM 3673 C C . THR B 1 229 ? -9.352 22.562 2.078 1 98.75 229 THR B C 1
ATOM 3675 O O . THR B 1 229 ? -10.055 22.094 2.975 1 98.75 229 THR B O 1
ATOM 3678 N N . ALA B 1 230 ? -8.492 23.562 2.27 1 98.56 230 ALA B N 1
ATOM 3679 C CA . ALA B 1 230 ? -8.305 24.156 3.586 1 98.56 230 ALA B CA 1
ATOM 3680 C C . ALA B 1 230 ? -9.609 24.766 4.098 1 98.56 230 ALA B C 1
ATOM 3682 O O . ALA B 1 230 ? -9.852 24.797 5.305 1 98.56 230 ALA B O 1
ATOM 3683 N N . ALA B 1 231 ? -10.414 25.203 3.203 1 98.56 231 ALA B N 1
ATOM 3684 C CA . ALA B 1 231 ? -11.633 25.922 3.559 1 98.56 231 ALA B CA 1
ATOM 3685 C C . ALA B 1 231 ? -12.773 24.953 3.867 1 98.56 231 ALA B C 1
ATOM 3687 O O . ALA B 1 231 ? -13.812 25.344 4.402 1 98.56 231 ALA B O 1
ATOM 3688 N N . ARG B 1 232 ? -12.602 23.656 3.539 1 98.56 232 ARG B N 1
ATOM 3689 C CA . ARG B 1 232 ? -13.633 22.672 3.84 1 98.56 232 ARG B CA 1
ATOM 3690 C C . ARG B 1 232 ? -13.914 22.609 5.336 1 98.56 232 ARG B C 1
ATOM 3692 O O . ARG B 1 232 ? -12.984 22.625 6.148 1 98.56 232 ARG B O 1
ATOM 3699 N N . PRO B 1 233 ? -15.18 22.516 5.742 1 98.62 233 PRO B N 1
ATOM 3700 C CA . PRO B 1 233 ? -15.523 22.469 7.164 1 98.62 233 PRO B CA 1
ATOM 3701 C C . PRO B 1 233 ? -14.836 21.328 7.902 1 98.62 233 PRO B C 1
ATOM 3703 O O . PRO B 1 233 ? -14.391 21.5 9.039 1 98.62 233 PRO B O 1
ATOM 3706 N N . CYS B 1 234 ? -14.695 20.188 7.305 1 98.81 234 CYS B N 1
ATOM 3707 C CA . CYS B 1 234 ? -14.094 19.047 7.98 1 98.81 234 CYS B CA 1
ATOM 3708 C C . CYS B 1 234 ? -12.609 19.266 8.219 1 98.81 234 CYS B C 1
ATOM 3710 O O . CYS B 1 234 ? -12.07 18.875 9.258 1 98.81 234 CYS B O 1
ATOM 3712 N N . VAL B 1 235 ? -11.938 19.906 7.277 1 98.81 235 VAL B N 1
ATOM 3713 C CA . VAL B 1 235 ? -10.516 20.203 7.43 1 98.81 235 VAL B CA 1
ATOM 3714 C C . VAL B 1 235 ? -10.328 21.266 8.508 1 98.81 235 VAL B C 1
ATOM 3716 O O . VAL B 1 235 ? -9.445 21.141 9.359 1 98.81 235 VAL B O 1
ATOM 3719 N N . GLN B 1 236 ? -11.195 22.234 8.531 1 98.75 236 GLN B N 1
ATOM 3720 C CA . GLN B 1 236 ? -11.148 23.266 9.562 1 98.75 236 GLN B CA 1
ATOM 3721 C C . GLN B 1 236 ? -11.383 22.672 10.945 1 98.75 236 GLN B C 1
ATOM 3723 O O . GLN B 1 236 ? -10.703 23.031 11.906 1 98.75 236 GLN B O 1
ATOM 3728 N N . ALA B 1 237 ? -12.352 21.812 11 1 98.62 237 ALA B N 1
ATOM 3729 C CA . ALA B 1 237 ? -12.633 21.156 12.273 1 98.62 237 ALA B CA 1
ATOM 3730 C C . ALA B 1 237 ? -11.422 20.359 12.758 1 98.62 237 ALA B C 1
ATOM 3732 O O . ALA B 1 237 ? -11.102 20.359 13.945 1 98.62 237 ALA B O 1
ATOM 3733 N N . ALA B 1 238 ? -10.734 19.656 11.859 1 98.69 238 ALA B N 1
ATOM 3734 C CA . ALA B 1 238 ? -9.539 18.891 12.203 1 98.69 238 ALA B CA 1
ATOM 3735 C C . ALA B 1 238 ? -8.414 19.812 12.68 1 98.69 238 ALA B C 1
ATOM 3737 O O . ALA B 1 238 ? -7.785 19.547 13.703 1 98.69 238 ALA B O 1
ATOM 3738 N N . LEU B 1 239 ? -8.211 20.922 11.977 1 98.31 239 LEU B N 1
ATOM 3739 C CA . LEU B 1 239 ? -7.145 21.859 12.297 1 98.31 239 LEU B CA 1
ATOM 3740 C C . LEU B 1 239 ? -7.414 22.547 13.633 1 98.31 239 LEU B C 1
ATOM 3742 O O . LEU B 1 239 ? -6.477 22.922 14.352 1 98.31 239 LEU B O 1
ATOM 3746 N N . ALA B 1 240 ? -8.617 22.672 13.992 1 98 240 ALA B N 1
ATOM 3747 C CA . ALA B 1 240 ? -9 23.328 15.242 1 98 240 ALA B CA 1
ATOM 3748 C C . ALA B 1 240 ? -8.586 22.5 16.453 1 98 240 ALA B C 1
ATOM 3750 O O . ALA B 1 240 ? -8.578 23 17.578 1 98 240 ALA B O 1
ATOM 3751 N N . ARG B 1 241 ? -8.211 21.281 16.219 1 97.75 241 ARG B N 1
ATOM 3752 C CA . ARG B 1 241 ? -7.773 20.422 17.312 1 97.75 241 ARG B CA 1
ATOM 3753 C C . ARG B 1 241 ? -6.301 20.641 17.641 1 97.75 241 ARG B C 1
ATOM 3755 O O . ARG B 1 241 ? -5.766 20.047 18.562 1 97.75 241 ARG B O 1
ATOM 3762 N N . ALA B 1 242 ? -5.742 21.531 16.891 1 97.94 242 ALA B N 1
ATOM 3763 C CA . ALA B 1 242 ? -4.328 21.828 17.094 1 97.94 242 ALA B CA 1
ATOM 3764 C C . ALA B 1 242 ? -4.086 22.438 18.484 1 97.94 242 ALA B C 1
ATOM 3766 O O . ALA B 1 242 ? -4.922 23.188 18.984 1 97.94 242 ALA B O 1
ATOM 3767 N N . THR B 1 243 ? -2.939 22.094 19.062 1 97 243 THR B N 1
ATOM 3768 C CA . THR B 1 243 ? -2.545 22.672 20.344 1 97 243 THR B CA 1
ATOM 3769 C C . THR B 1 243 ? -1.359 23.609 20.172 1 97 243 THR B C 1
ATOM 3771 O O . THR B 1 243 ? -0.85 24.172 21.156 1 97 243 THR B O 1
ATOM 3774 N N . ILE B 1 244 ? -0.941 23.734 19 1 95.12 244 ILE B N 1
ATOM 3775 C CA . ILE B 1 244 ? 0.136 24.656 18.656 1 95.12 244 ILE B CA 1
ATOM 3776 C C . ILE B 1 244 ? -0.33 25.609 17.547 1 95.12 244 ILE B C 1
ATOM 3778 O O . ILE B 1 244 ? -1.338 25.344 16.891 1 95.12 244 ILE B O 1
ATOM 3782 N N . SER B 1 245 ? 0.373 26.656 17.312 1 94.25 245 SER B N 1
ATOM 3783 C CA . SER B 1 245 ? -0.064 27.703 16.406 1 94.25 245 SER B CA 1
ATOM 3784 C C . SER B 1 245 ? 0.071 27.281 14.953 1 94.25 245 SER B C 1
ATOM 3786 O O . SER B 1 245 ? -0.696 27.719 14.102 1 94.25 245 SER B O 1
ATOM 3788 N N . GLU B 1 246 ? 1.045 26.391 14.633 1 95 246 GLU B N 1
ATOM 3789 C CA . GLU B 1 246 ? 1.283 25.969 13.258 1 95 246 GLU B CA 1
ATOM 3790 C C . GLU B 1 246 ? 1.292 24.438 13.148 1 95 246 GLU B C 1
ATOM 3792 O O . GLU B 1 246 ? 2.34 23.844 12.906 1 95 246 GLU B O 1
ATOM 3797 N N . PRO B 1 247 ? 0.141 23.891 13.156 1 95.81 247 PRO B N 1
ATOM 3798 C CA . PRO B 1 247 ? 0.091 22.422 13.188 1 95.81 247 PRO B CA 1
ATOM 3799 C C . PRO B 1 247 ? 0.634 21.797 11.906 1 95.81 247 PRO B C 1
ATOM 3801 O O . PRO B 1 247 ? 1.119 20.656 11.938 1 95.81 247 PRO B O 1
ATOM 3804 N N . LEU B 1 248 ? 0.59 22.5 10.789 1 95.75 248 LEU B N 1
ATOM 3805 C CA . LEU B 1 248 ? 1.058 21.953 9.516 1 95.75 248 LEU B CA 1
ATOM 3806 C C . LEU B 1 248 ? 2.58 21.875 9.484 1 95.75 248 LEU B C 1
ATOM 3808 O O . LEU B 1 248 ? 3.158 21.297 8.562 1 95.75 248 LEU B O 1
ATOM 3812 N N . ARG B 1 249 ? 3.213 22.328 10.547 1 94.62 249 ARG B N 1
ATOM 3813 C CA . ARG B 1 249 ? 4.66 22.234 10.688 1 94.62 249 ARG B CA 1
ATOM 3814 C C . ARG B 1 249 ? 5.043 21.203 11.734 1 94.62 249 ARG B C 1
ATOM 3816 O O . ARG B 1 249 ? 6.223 21.031 12.047 1 94.62 249 ARG B O 1
ATOM 3823 N N . ALA B 1 250 ? 4.078 20.578 12.289 1 95.31 250 ALA B N 1
ATOM 3824 C CA . ALA B 1 250 ? 4.34 19.562 13.297 1 95.31 250 ALA B CA 1
ATOM 3825 C C . ALA B 1 250 ? 4.648 18.219 12.656 1 95.31 250 ALA B C 1
ATOM 3827 O O . ALA B 1 250 ? 3.736 17.5 12.242 1 95.31 250 ALA B O 1
ATOM 3828 N N . TRP B 1 251 ? 5.887 17.891 12.57 1 94.94 251 TRP B N 1
ATOM 3829 C CA . TRP B 1 251 ? 6.32 16.625 11.969 1 94.94 251 TRP B CA 1
ATOM 3830 C C . TRP B 1 251 ? 6.969 15.727 13.016 1 94.94 251 TRP B C 1
ATOM 3832 O O . TRP B 1 251 ? 7.617 16.203 13.945 1 94.94 251 TRP B O 1
ATOM 3842 N N . ALA B 1 252 ? 6.754 14.453 12.883 1 92.19 252 ALA B N 1
ATOM 3843 C CA . ALA B 1 252 ? 7.383 13.422 13.703 1 92.19 252 ALA B CA 1
ATOM 3844 C C . ALA B 1 252 ? 7.742 12.203 12.859 1 92.19 252 ALA B C 1
ATOM 3846 O O . ALA B 1 252 ? 7.031 11.859 11.914 1 92.19 252 ALA B O 1
ATOM 3847 N N . PRO B 1 253 ? 8.867 11.57 13.219 1 88.5 253 PRO B N 1
ATOM 3848 C CA . PRO B 1 253 ? 9.227 10.383 12.445 1 88.5 253 PRO B CA 1
ATOM 3849 C C . PRO B 1 253 ? 8.172 9.281 12.539 1 88.5 253 PRO B C 1
ATOM 3851 O O . PRO B 1 253 ? 7.664 8.992 13.625 1 88.5 253 PRO B O 1
ATOM 3854 N N . GLY B 1 254 ? 7.82 8.797 11.359 1 81.69 254 GLY B N 1
ATOM 3855 C CA . GLY B 1 254 ? 6.848 7.715 11.273 1 81.69 254 GLY B CA 1
ATOM 3856 C C . GLY B 1 254 ? 7.309 6.566 10.398 1 81.69 254 GLY B C 1
ATOM 3857 O O . GLY B 1 254 ? 8.484 6.492 10.023 1 81.69 254 GLY B O 1
ATOM 3858 N N . PRO B 1 255 ? 6.383 5.586 10.273 1 64 255 PRO B N 1
ATOM 3859 C CA . PRO B 1 255 ? 6.766 4.359 9.57 1 64 255 PRO B CA 1
ATOM 3860 C C . PRO B 1 255 ? 6.809 4.535 8.055 1 64 255 PRO B C 1
ATOM 3862 O O . PRO B 1 255 ? 7.012 3.566 7.316 1 64 255 PRO B O 1
ATOM 3865 N N . GLU B 1 256 ? 6.641 5.66 7.688 1 56.41 256 GLU B N 1
ATOM 3866 C CA . GLU B 1 256 ? 6.613 5.887 6.246 1 56.41 256 GLU B CA 1
ATOM 3867 C C . GLU B 1 256 ? 7.895 5.391 5.582 1 56.41 256 GLU B C 1
ATOM 3869 O O . GLU B 1 256 ? 8.992 5.773 5.984 1 56.41 256 GLU B O 1
ATOM 3874 N N . ILE B 1 257 ? 7.809 4.227 4.941 1 53.38 257 ILE B N 1
ATOM 3875 C CA . ILE B 1 257 ? 9.016 3.674 4.34 1 53.38 257 ILE B CA 1
ATOM 3876 C C . ILE B 1 257 ? 9.141 4.152 2.895 1 53.38 257 ILE B C 1
ATOM 3878 O O . ILE B 1 257 ? 8.203 4.012 2.105 1 53.38 257 ILE B O 1
ATOM 3882 N N . ASN B 1 258 ? 10.016 5.078 2.861 1 47.75 258 ASN B N 1
ATOM 3883 C CA . ASN B 1 258 ? 10.352 5.598 1.541 1 47.75 258 ASN B CA 1
ATOM 3884 C C . ASN B 1 258 ? 10.883 4.5 0.624 1 47.75 258 ASN B C 1
ATOM 3886 O O . ASN B 1 258 ? 11.75 3.721 1.019 1 47.75 258 ASN B O 1
ATOM 3890 N N . ARG B 1 259 ? 10.055 4.184 -0.266 1 46.28 259 ARG B N 1
ATOM 3891 C CA . ARG B 1 259 ? 10.617 3.389 -1.353 1 46.28 259 ARG B CA 1
ATOM 3892 C C . ARG B 1 259 ? 11.789 4.113 -2.008 1 46.28 259 ARG B C 1
ATOM 3894 O O . ARG B 1 259 ? 11.594 5.035 -2.799 1 46.28 259 ARG B O 1
ATOM 3901 N N . TRP B 1 260 ? 12.883 4.246 -1.218 1 39 260 TRP B N 1
ATOM 3902 C CA . TRP B 1 260 ? 14.023 4.977 -1.762 1 39 260 TRP B CA 1
ATOM 3903 C C . TRP B 1 260 ? 14.602 4.254 -2.975 1 39 260 TRP B C 1
ATOM 3905 O O . TRP B 1 260 ? 14.57 3.023 -3.045 1 39 260 TRP B O 1
ATOM 3915 N N . GLY B 1 261 ? 14.625 4.828 -4.371 1 34.62 261 GLY B N 1
ATOM 3916 C CA . GLY B 1 261 ? 15.289 4.48 -5.617 1 34.62 261 GLY B CA 1
ATOM 3917 C C . GLY B 1 261 ? 14.391 4.613 -6.832 1 34.62 261 GLY B C 1
ATOM 3918 O O . GLY B 1 261 ? 13.164 4.641 -6.703 1 34.62 261 GLY B O 1
#

Secondary structure (DSSP, 8-state):
--EEEEE-SSSHHHHHHHHHHHHHT---EEEE--TTTTGGGS-TT--BTHHHHH-SS--S-EEEETTEEE--HHHHHHHHHHHTT--SSS-SSHHHHHHHHHHHHHIIIIIHHHHHHHHIIIIIHHHHHTS-HHHHHHHHHT---HHHHHHHHHHHTT---HHHHHHHHHHHHHHHHHHHHHGGG--SSTBSB--HHHHHHHHHHTTHHHH-GGGGTT-HHHHHHHHHHHTSHHHHHHHTT-SSS-GGG------------/--EEEEE-SSSHHHHHHHHHHHHHT---EEEE--TTTTGGGS-TT--BTHHHHH-SS--S-EEEETTEEE--HHHHHHHHHHHTT--SSS-SSHHHHHHHHHHHHHIIIIIHHHHHHHHIIIIIHHHHHTS-HHHHHHHHHT---HHHHHHHHHHHTT---HHHHHHHHHHHHHHHHHHHHHGGG--SSTBSB--HHHHHHHHHHTTHHHH-GGGGTT-HHHHHHHHHHHHSHHHHHHHTT-SSS-GGG-----S------

InterPro domains:
  IPR004045 Glutathione S-transferase, N-terminal [PF13417] (17-86)
  IPR004045 Glutathione S-transferase, N-terminal [PS50404] (1-88)
  IPR004046 Glutathione S-transferase, C-terminal [PF00043] (156-233)
  IPR010987 Glutathione S-transferase, C-terminal-like [PS50405] (93-251)
  IPR036249 Thioredoxin-like superfamily [SSF52833] (5-97)
  IPR036282 Glutathione S-transferase, C-terminal domain superfamily [SSF47616] (88-240)

Nearest PDB structures (foldseek):
  4xt0-assembly1_A-2  TM=8.414E-01  e=9.609E-12  Sphingobium sp. SYK-6
  8jzk-assembly1_A-2  TM=8.269E-01  e=2.663E-07  Salix lindleyana
  8e8p-assembly1_B  TM=7.747E-01  e=8.524E-07  Homo sapiens
  2cz2-assembly1_A-2  TM=7.453E-01  e=9.392E-07  Mus musculus
  1fw1-assembly1_A-2  TM=7.497E-01  e=1.764E-06  Homo sapiens